Protein 9FH0 (pdb70)

Structure (mmCIF, N/CA/C/O backbone):
data_9FH0
#
_entry.id   9FH0
#
_cell.length_a   1.00
_cell.length_b   1.00
_cell.length_c   1.00
_cell.angle_alpha   90.00
_cell.angle_beta   90.00
_cell.angle_gamma   90.00
#
_symmetry.space_group_name_H-M   'P 1'
#
loop_
_entity.id
_entity.type
_entity.pdbx_description
1 polymer '3,2-trans-enoyl-CoA isomerase'
2 polymer 'Peroxisomal targeting signal receptor'
#
loop_
_atom_site.group_PDB
_atom_site.id
_atom_site.type_symbol
_atom_site.label_atom_id
_atom_site.label_alt_id
_atom_site.label_comp_id
_atom_site.label_asym_id
_atom_site.label_entity_id
_atom_site.label_seq_id
_atom_site.pdbx_PDB_ins_code
_atom_site.Cartn_x
_atom_site.Cartn_y
_atom_site.Cartn_z
_atom_site.occupancy
_atom_site.B_iso_or_equiv
_atom_site.auth_seq_id
_atom_site.auth_comp_id
_atom_site.auth_asym_id
_atom_site.auth_atom_id
_atom_site.pdbx_PDB_model_num
ATOM 1 N N . GLU A 1 4 ? 138.516 185.240 156.925 1.00 65.22 4 GLU A N 1
ATOM 2 C CA . GLU A 1 4 ? 138.499 184.363 155.762 1.00 65.22 4 GLU A CA 1
ATOM 3 C C . GLU A 1 4 ? 139.903 184.137 155.225 1.00 65.22 4 GLU A C 1
ATOM 4 O O . GLU A 1 4 ? 140.727 185.051 155.230 1.00 65.22 4 GLU A O 1
ATOM 10 N N . ILE A 1 5 ? 140.176 182.918 154.767 1.00 55.04 5 ILE A N 1
ATOM 11 C CA . ILE A 1 5 ? 141.462 182.580 154.174 1.00 55.04 5 ILE A CA 1
ATOM 12 C C . ILE A 1 5 ? 141.345 182.673 152.661 1.00 55.04 5 ILE A C 1
ATOM 13 O O . ILE A 1 5 ? 140.288 182.412 152.081 1.00 55.04 5 ILE A O 1
ATOM 18 N N . ARG A 1 6 ? 142.434 183.069 152.013 1.00 53.44 6 ARG A N 1
ATOM 19 C CA . ARG A 1 6 ? 142.436 183.250 150.571 1.00 53.44 6 ARG A CA 1
ATOM 20 C C . ARG A 1 6 ? 142.350 181.901 149.861 1.00 53.44 6 ARG A C 1
ATOM 21 O O . ARG A 1 6 ? 142.298 180.843 150.482 1.00 53.44 6 ARG A O 1
ATOM 29 N N . GLN A 1 7 ? 142.338 181.943 148.535 1.00 52.43 7 GLN A N 1
ATOM 30 C CA . GLN A 1 7 ? 142.248 180.753 147.702 1.00 52.43 7 GLN A CA 1
ATOM 31 C C . GLN A 1 7 ? 143.595 180.431 147.078 1.00 52.43 7 GLN A C 1
ATOM 32 O O . GLN A 1 7 ? 144.376 181.322 146.748 1.00 52.43 7 GLN A O 1
ATOM 38 N N . ASN A 1 8 ? 143.852 179.147 146.892 1.00 43.90 8 ASN A N 1
ATOM 39 C CA . ASN A 1 8 ? 145.077 178.684 146.268 1.00 43.90 8 ASN A CA 1
ATOM 40 C C . ASN A 1 8 ? 144.698 177.677 145.200 1.00 43.90 8 ASN A C 1
ATOM 41 O O . ASN A 1 8 ? 143.975 176.722 145.477 1.00 43.90 8 ASN A O 1
ATOM 46 N N . GLU A 1 9 ? 145.152 177.899 143.979 1.00 45.09 9 GLU A N 1
ATOM 47 C CA . GLU A 1 9 ? 144.824 176.955 142.927 1.00 45.09 9 GLU A CA 1
ATOM 48 C C . GLU A 1 9 ? 145.609 175.664 143.035 1.00 45.09 9 GLU A C 1
ATOM 49 O O . GLU A 1 9 ? 145.454 174.791 142.178 1.00 45.09 9 GLU A O 1
ATOM 51 N N . LYS A 1 10 ? 146.446 175.522 144.055 1.00 42.30 10 LYS A N 1
ATOM 52 C CA . LYS A 1 10 ? 147.250 174.335 144.242 1.00 42.30 10 LYS A CA 1
ATOM 53 C C . LYS A 1 10 ? 146.928 173.561 145.502 1.00 42.30 10 LYS A C 1
ATOM 54 O O . LYS A 1 10 ? 147.326 172.402 145.597 1.00 42.30 10 LYS A O 1
ATOM 60 N N . ILE A 1 11 ? 146.254 174.162 146.474 1.00 37.52 11 ILE A N 1
ATOM 61 C CA . ILE A 1 11 ? 145.883 173.489 147.711 1.00 37.52 11 ILE A CA 1
ATOM 62 C C . ILE A 1 11 ? 144.468 173.899 148.071 1.00 37.52 11 ILE A C 1
ATOM 63 O O . ILE A 1 11 ? 144.164 175.089 148.145 1.00 37.52 11 ILE A O 1
ATOM 68 N N . SER A 1 12 ? 143.604 172.930 148.297 1.00 35.47 12 SER A N 1
ATOM 69 C CA . SER A 1 12 ? 142.247 173.189 148.739 1.00 35.47 12 SER A CA 1
ATOM 70 C C . SER A 1 12 ? 141.995 172.458 150.044 1.00 35.47 12 SER A C 1
ATOM 71 O O . SER A 1 12 ? 142.861 171.764 150.562 1.00 35.47 12 SER A O 1
ATOM 74 N N . TYR A 1 13 ? 140.786 172.594 150.571 1.00 34.24 13 TYR A N 1
ATOM 75 C CA . TYR A 1 13 ? 140.457 171.921 151.815 1.00 34.24 13 TYR A CA 1
ATOM 76 C C . TYR A 1 13 ? 138.952 171.881 151.998 1.00 34.24 13 TYR A C 1
ATOM 77 O O . TYR A 1 13 ? 138.209 172.618 151.354 1.00 34.24 13 TYR A O 1
ATOM 86 N N . ARG A 1 14 ? 138.519 171.011 152.902 1.00 32.54 14 ARG A N 1
ATOM 87 C CA . ARG A 1 14 ? 137.124 170.949 153.307 1.00 32.54 14 ARG A CA 1
ATOM 88 C C . ARG A 1 14 ? 137.044 170.402 154.720 1.00 32.54 14 ARG A C 1
ATOM 89 O O . ARG A 1 14 ? 138.035 169.961 155.290 1.00 32.54 14 ARG A O 1
ATOM 97 N N . ILE A 1 15 ? 135.844 170.428 155.283 1.00 33.97 15 ILE A N 1
ATOM 98 C CA . ILE A 1 15 ? 135.595 169.962 156.641 1.00 33.97 15 ILE A CA 1
ATOM 99 C C . ILE A 1 15 ? 134.444 168.972 156.601 1.00 33.97 15 ILE A C 1
ATOM 100 O O . ILE A 1 15 ? 133.336 169.326 156.193 1.00 33.97 15 ILE A O 1
ATOM 105 N N . GLU A 1 16 ? 134.703 167.738 157.016 1.00 35.35 16 GLU A N 1
ATOM 106 C CA . GLU A 1 16 ? 133.696 166.682 157.037 1.00 35.35 16 GLU A CA 1
ATOM 107 C C . GLU A 1 16 ? 133.610 166.102 158.441 1.00 35.35 16 GLU A C 1
ATOM 108 O O . GLU A 1 16 ? 134.448 165.293 158.839 1.00 35.35 16 GLU A O 1
ATOM 114 N N . GLY A 1 17 ? 132.592 166.493 159.182 1.00 33.95 17 GLY A N 1
ATOM 115 C CA . GLY A 1 17 ? 132.451 166.045 160.539 1.00 33.95 17 GLY A CA 1
ATOM 116 C C . GLY A 1 17 ? 133.609 166.514 161.381 1.00 33.95 17 GLY A C 1
ATOM 117 O O . GLY A 1 17 ? 133.878 167.710 161.493 1.00 33.95 17 GLY A O 1
ATOM 118 N N . PRO A 1 18 ? 134.313 165.574 162.003 1.00 30.48 18 PRO A N 1
ATOM 119 C CA . PRO A 1 18 ? 135.528 165.907 162.750 1.00 30.48 18 PRO A CA 1
ATOM 120 C C . PRO A 1 18 ? 136.812 165.886 161.940 1.00 30.48 18 PRO A C 1
ATOM 121 O O . PRO A 1 18 ? 137.882 165.877 162.542 1.00 30.48 18 PRO A O 1
ATOM 125 N N . PHE A 1 19 ? 136.754 165.864 160.617 1.00 29.88 19 PHE A N 1
ATOM 126 C CA . PHE A 1 19 ? 137.947 165.784 159.795 1.00 29.88 19 PHE A CA 1
ATOM 127 C C . PHE A 1 19 ? 138.131 167.092 159.051 1.00 29.88 19 PHE A C 1
ATOM 128 O O . PHE A 1 19 ? 137.190 167.603 158.457 1.00 29.88 19 PHE A O 1
ATOM 136 N N . PHE A 1 20 ? 139.334 167.630 159.090 1.00 28.55 20 PHE A N 1
ATOM 137 C CA . PHE A 1 20 ? 139.740 168.770 158.280 1.00 28.55 20 PHE A CA 1
ATOM 138 C C . PHE A 1 20 ? 140.670 168.224 157.215 1.00 28.55 20 PHE A C 1
ATOM 139 O O . PHE A 1 20 ? 141.782 167.804 157.526 1.00 28.55 20 PHE A O 1
ATOM 147 N N . ILE A 1 21 ? 140.220 168.211 155.967 1.00 30.25 21 ILE A N 1
ATOM 148 C CA . ILE A 1 21 ? 140.908 167.520 154.887 1.00 30.25 21 ILE A CA 1
ATOM 149 C C . ILE A 1 21 ? 141.585 168.544 153.999 1.00 30.25 21 ILE A C 1
ATOM 150 O O . ILE A 1 21 ? 140.942 169.490 153.540 1.00 30.25 21 ILE A O 1
ATOM 155 N N . ILE A 1 22 ? 142.877 168.355 153.760 1.00 31.14 22 ILE A N 1
ATOM 156 C CA . ILE A 1 22 ? 143.689 169.215 152.908 1.00 31.14 22 ILE A CA 1
ATOM 157 C C . ILE A 1 22 ? 144.056 168.428 151.668 1.00 31.14 22 ILE A C 1
ATOM 158 O O . ILE A 1 22 ? 144.421 167.258 151.766 1.00 31.14 22 ILE A O 1
ATOM 163 N N . HIS A 1 23 ? 143.982 169.064 150.506 1.00 34.81 23 HIS A N 1
ATOM 164 C CA . HIS A 1 23 ? 144.180 168.371 149.243 1.00 34.81 23 HIS A CA 1
ATOM 165 C C . HIS A 1 23 ? 145.136 169.167 148.380 1.00 34.81 23 HIS A C 1
ATOM 166 O O . HIS A 1 23 ? 144.862 170.322 148.065 1.00 34.81 23 HIS A O 1
ATOM 173 N N . LEU A 1 24 ? 146.254 168.558 148.008 1.00 35.91 24 LEU A N 1
ATOM 174 C CA . LEU A 1 24 ? 147.192 169.160 147.074 1.00 35.91 24 LEU A CA 1
ATOM 175 C C . LEU A 1 24 ? 146.796 168.762 145.658 1.00 35.91 24 LEU A C 1
ATOM 176 O O . LEU A 1 24 ? 146.826 167.581 145.313 1.00 35.91 24 LEU A O 1
ATOM 181 N N . MET A 1 25 ? 146.450 169.742 144.831 1.00 41.85 25 MET A N 1
ATOM 182 C CA . MET A 1 25 ? 145.792 169.445 143.567 1.00 41.85 25 MET A CA 1
ATOM 183 C C . MET A 1 25 ? 146.515 170.020 142.363 1.00 41.85 25 MET A C 1
ATOM 184 O O . MET A 1 25 ? 145.892 170.614 141.486 1.00 41.85 25 MET A O 1
ATOM 189 N N . ASN A 1 26 ? 147.820 169.830 142.297 1.00 43.00 26 ASN A N 1
ATOM 190 C CA . ASN A 1 26 ? 148.620 170.219 141.141 1.00 43.00 26 ASN A CA 1
ATOM 191 C C . ASN A 1 26 ? 149.374 169.010 140.613 1.00 43.00 26 ASN A C 1
ATOM 192 O O . ASN A 1 26 ? 150.602 168.986 140.615 1.00 43.00 26 ASN A O 1
ATOM 197 N N . PRO A 1 27 ? 148.668 167.988 140.129 1.00 43.94 27 PRO A N 1
ATOM 198 C CA . PRO A 1 27 ? 149.342 166.727 139.829 1.00 43.94 27 PRO A CA 1
ATOM 199 C C . PRO A 1 27 ? 150.294 166.797 138.669 1.00 43.94 27 PRO A C 1
ATOM 200 O O . PRO A 1 27 ? 151.141 165.911 138.546 1.00 43.94 27 PRO A O 1
ATOM 204 N N . ASP A 1 28 ? 150.198 167.807 137.815 1.00 48.51 28 ASP A N 1
ATOM 205 C CA . ASP A 1 28 ? 151.005 167.860 136.607 1.00 48.51 28 ASP A CA 1
ATOM 206 C C . ASP A 1 28 ? 152.395 168.423 136.833 1.00 48.51 28 ASP A C 1
ATOM 207 O O . ASP A 1 28 ? 153.276 168.206 136.000 1.00 48.51 28 ASP A O 1
ATOM 212 N N . ASN A 1 29 ? 152.609 169.161 137.912 1.00 46.78 29 ASN A N 1
ATOM 213 C CA . ASN A 1 29 ? 153.947 169.533 138.328 1.00 46.78 29 ASN A CA 1
ATOM 214 C C . ASN A 1 29 ? 154.415 168.699 139.499 1.00 46.78 29 ASN A C 1
ATOM 215 O O . ASN A 1 29 ? 155.316 169.118 140.223 1.00 46.78 29 ASN A O 1
ATOM 220 N N . LEU A 1 30 ? 153.811 167.531 139.694 1.00 41.20 30 LEU A N 1
ATOM 221 C CA . LEU A 1 30 ? 154.182 166.589 140.738 1.00 41.20 30 LEU A CA 1
ATOM 222 C C . LEU A 1 30 ? 153.991 167.180 142.122 1.00 41.20 30 LEU A C 1
ATOM 223 O O . LEU A 1 30 ? 154.655 166.780 143.069 1.00 41.20 30 LEU A O 1
ATOM 228 N N . ASN A 1 31 ? 153.073 168.128 142.240 1.00 39.56 31 ASN A N 1
ATOM 229 C CA . ASN A 1 31 ? 152.743 168.777 143.503 1.00 39.56 31 ASN A CA 1
ATOM 230 C C . ASN A 1 31 ? 153.974 169.395 144.150 1.00 39.56 31 ASN A C 1
ATOM 231 O O . ASN A 1 31 ? 154.217 169.242 145.343 1.00 39.56 31 ASN A O 1
ATOM 236 N N . ALA A 1 32 ? 154.750 170.107 143.354 1.00 40.66 32 ALA A N 1
ATOM 237 C CA . ALA A 1 32 ? 155.853 170.878 143.885 1.00 40.66 32 ALA A CA 1
ATOM 238 C C . ALA A 1 32 ? 155.336 172.212 144.384 1.00 40.66 32 ALA A C 1
ATOM 239 O O . ALA A 1 32 ? 154.491 172.838 143.747 1.00 40.66 32 ALA A O 1
ATOM 241 N N . LEU A 1 33 ? 155.830 172.639 145.535 1.00 40.66 33 LEU A N 1
ATOM 242 C CA . LEU A 1 33 ? 155.285 173.788 146.235 1.00 40.66 33 LEU A CA 1
ATOM 243 C C . LEU A 1 33 ? 156.325 174.887 146.311 1.00 40.66 33 LEU A C 1
ATOM 244 O O . LEU A 1 33 ? 157.506 174.618 146.505 1.00 40.66 33 LEU A O 1
ATOM 249 N N . GLU A 1 34 ? 155.884 176.122 146.155 1.00 42.79 34 GLU A N 1
ATOM 250 C CA . GLU A 1 34 ? 156.768 177.264 146.270 1.00 42.79 34 GLU A CA 1
ATOM 251 C C . GLU A 1 34 ? 156.798 177.721 147.718 1.00 42.79 34 GLU A C 1
ATOM 252 O O . GLU A 1 34 ? 156.250 177.069 148.600 1.00 42.79 34 GLU A O 1
ATOM 258 N N . GLY A 1 35 ? 157.426 178.858 147.984 1.00 41.05 35 GLY A N 1
ATOM 259 C CA . GLY A 1 35 ? 157.471 179.346 149.347 1.00 41.05 35 GLY A CA 1
ATOM 260 C C . GLY A 1 35 ? 156.103 179.708 149.876 1.00 41.05 35 GLY A C 1
ATOM 261 O O . GLY A 1 35 ? 155.734 179.346 150.995 1.00 41.05 35 GLY A O 1
ATOM 262 N N . GLU A 1 36 ? 155.329 180.431 149.080 1.00 41.34 36 GLU A N 1
ATOM 263 C CA . GLU A 1 36 ? 154.009 180.837 149.518 1.00 41.34 36 GLU A CA 1
ATOM 264 C C . GLU A 1 36 ? 153.064 179.663 149.672 1.00 41.34 36 GLU A C 1
ATOM 265 O O . GLU A 1 36 ? 152.119 179.750 150.445 1.00 41.34 36 GLU A O 1
ATOM 271 N N . ASP A 1 37 ? 153.308 178.555 148.986 1.00 41.55 37 ASP A N 1
ATOM 272 C CA . ASP A 1 37 ? 152.481 177.377 149.200 1.00 41.55 37 ASP A CA 1
ATOM 273 C C . ASP A 1 37 ? 152.781 176.716 150.534 1.00 41.55 37 ASP A C 1
ATOM 274 O O . ASP A 1 37 ? 151.871 176.201 151.187 1.00 41.55 37 ASP A O 1
ATOM 279 N N . TYR A 1 38 ? 154.035 176.731 150.967 1.00 37.13 38 TYR A N 1
ATOM 280 C CA . TYR A 1 38 ? 154.347 176.252 152.303 1.00 37.13 38 TYR A CA 1
ATOM 281 C C . TYR A 1 38 ? 153.771 177.178 153.364 1.00 37.13 38 TYR A C 1
ATOM 282 O O . TYR A 1 38 ? 153.269 176.717 154.393 1.00 37.13 38 TYR A O 1
ATOM 291 N N . ILE A 1 39 ? 153.800 178.485 153.132 1.00 35.65 39 ILE A N 1
ATOM 292 C CA . ILE A 1 39 ? 153.152 179.375 154.087 1.00 35.65 39 ILE A CA 1
ATOM 293 C C . ILE A 1 39 ? 151.639 179.184 154.079 1.00 35.65 39 ILE A C 1
ATOM 294 O O . ILE A 1 39 ? 150.980 179.346 155.109 1.00 35.65 39 ILE A O 1
ATOM 299 N N . TYR A 1 40 ? 151.062 178.795 152.946 1.00 36.62 40 TYR A N 1
ATOM 300 C CA . TYR A 1 40 ? 149.632 178.518 152.903 1.00 36.62 40 TYR A CA 1
ATOM 301 C C . TYR A 1 40 ? 149.286 177.240 153.653 1.00 36.62 40 TYR A C 1
ATOM 302 O O . TYR A 1 40 ? 148.246 177.171 154.304 1.00 36.62 40 TYR A O 1
ATOM 311 N N . LEU A 1 41 ? 150.130 176.213 153.574 1.00 33.04 41 LEU A N 1
ATOM 312 C CA . LEU A 1 41 ? 149.942 175.054 154.444 1.00 33.04 41 LEU A CA 1
ATOM 313 C C . LEU A 1 41 ? 150.019 175.437 155.910 1.00 33.04 41 LEU A C 1
ATOM 314 O O . LEU A 1 41 ? 149.237 174.955 156.729 1.00 33.04 41 LEU A O 1
ATOM 319 N N . GLY A 1 42 ? 150.996 176.253 156.276 1.00 34.21 42 GLY A N 1
ATOM 320 C CA . GLY A 1 42 ? 151.053 176.717 157.649 1.00 34.21 42 GLY A CA 1
ATOM 321 C C . GLY A 1 42 ? 149.767 177.385 158.088 1.00 34.21 42 GLY A C 1
ATOM 322 O O . GLY A 1 42 ? 149.267 177.128 159.182 1.00 34.21 42 GLY A O 1
ATOM 323 N N . GLU A 1 43 ? 149.202 178.233 157.232 1.00 35.92 43 GLU A N 1
ATOM 324 C CA . GLU A 1 43 ? 147.941 178.892 157.552 1.00 35.92 43 GLU A CA 1
ATOM 325 C C . GLU A 1 43 ? 146.781 177.910 157.639 1.00 35.92 43 GLU A C 1
ATOM 326 O O . GLU A 1 43 ? 145.900 178.060 158.487 1.00 35.92 43 GLU A O 1
ATOM 332 N N . LEU A 1 44 ? 146.741 176.911 156.764 1.00 33.63 44 LEU A N 1
ATOM 333 C CA . LEU A 1 44 ? 145.665 175.927 156.829 1.00 33.63 44 LEU A CA 1
ATOM 334 C C . LEU A 1 44 ? 145.734 175.117 158.110 1.00 33.63 44 LEU A C 1
ATOM 335 O O . LEU A 1 44 ? 144.704 174.776 158.690 1.00 33.63 44 LEU A O 1
ATOM 340 N N . LEU A 1 45 ? 146.937 174.788 158.562 1.00 31.71 45 LEU A N 1
ATOM 341 C CA . LEU A 1 45 ? 147.063 174.086 159.834 1.00 31.71 45 LEU A CA 1
ATOM 342 C C . LEU A 1 45 ? 146.692 174.985 161.004 1.00 31.71 45 LEU A C 1
ATOM 343 O O . LEU A 1 45 ? 146.068 174.529 161.961 1.00 31.71 45 LEU A O 1
ATOM 348 N N . GLU A 1 46 ? 147.051 176.262 160.954 1.00 35.71 46 GLU A N 1
ATOM 349 C CA . GLU A 1 46 ? 146.568 177.171 161.985 1.00 35.71 46 GLU A CA 1
ATOM 350 C C . GLU A 1 46 ? 145.058 177.288 161.979 1.00 35.71 46 GLU A C 1
ATOM 351 O O . GLU A 1 46 ? 144.469 177.607 163.010 1.00 35.71 46 GLU A O 1
ATOM 357 N N . LEU A 1 47 ? 144.428 177.080 160.833 1.00 34.01 47 LEU A N 1
ATOM 358 C CA . LEU A 1 47 ? 142.980 177.159 160.736 1.00 34.01 47 LEU A CA 1
ATOM 359 C C . LEU A 1 47 ? 142.307 175.896 161.234 1.00 34.01 47 LEU A C 1
ATOM 360 O O . LEU A 1 47 ? 141.196 175.958 161.755 1.00 34.01 47 LEU A O 1
ATOM 365 N N . ALA A 1 48 ? 142.950 174.746 161.060 1.00 32.55 48 ALA A N 1
ATOM 366 C CA . ALA A 1 48 ? 142.425 173.511 161.627 1.00 32.55 48 ALA A CA 1
ATOM 367 C C . ALA A 1 48 ? 142.606 173.476 163.127 1.00 32.55 48 ALA A C 1
ATOM 368 O O . ALA A 1 48 ? 141.772 172.932 163.847 1.00 32.55 48 ALA A O 1
ATOM 370 N N . ASP A 1 49 ? 143.686 174.064 163.615 1.00 35.03 49 ASP A N 1
ATOM 371 C CA . ASP A 1 49 ? 144.002 174.057 165.032 1.00 35.03 49 ASP A CA 1
ATOM 372 C C . ASP A 1 49 ? 143.002 174.826 165.875 1.00 35.03 49 ASP A C 1
ATOM 373 O O . ASP A 1 49 ? 142.918 174.578 167.074 1.00 35.03 49 ASP A O 1
ATOM 378 N N . ARG A 1 50 ? 142.256 175.761 165.301 1.00 40.24 50 ARG A N 1
ATOM 379 C CA . ARG A 1 50 ? 141.342 176.574 166.085 1.00 40.24 50 ARG A CA 1
ATOM 380 C C . ARG A 1 50 ? 139.884 176.179 165.946 1.00 40.24 50 ARG A C 1
ATOM 381 O O . ARG A 1 50 ? 139.050 176.714 166.676 1.00 40.24 50 ARG A O 1
ATOM 389 N N . ASN A 1 51 ? 139.547 175.287 165.032 1.00 35.95 51 ASN A N 1
ATOM 390 C CA . ASN A 1 51 ? 138.192 174.776 164.965 1.00 35.95 51 ASN A CA 1
ATOM 391 C C . ASN A 1 51 ? 137.963 173.825 166.121 1.00 35.95 51 ASN A C 1
ATOM 392 O O . ASN A 1 51 ? 138.753 172.909 166.339 1.00 35.95 51 ASN A O 1
ATOM 397 N N . ARG A 1 52 ? 136.893 174.042 166.874 1.00 35.24 52 ARG A N 1
ATOM 398 C CA . ARG A 1 52 ? 136.628 173.189 168.018 1.00 35.24 52 ARG A CA 1
ATOM 399 C C . ARG A 1 52 ? 135.905 171.913 167.650 1.00 35.24 52 ARG A C 1
ATOM 400 O O . ARG A 1 52 ? 135.709 171.067 168.522 1.00 35.24 52 ARG A O 1
ATOM 404 N N . ASP A 1 53 ? 135.506 171.754 166.395 1.00 34.41 53 ASP A N 1
ATOM 405 C CA . ASP A 1 53 ? 134.851 170.549 165.920 1.00 34.41 53 ASP A CA 1
ATOM 406 C C . ASP A 1 53 ? 135.795 169.608 165.206 1.00 34.41 53 ASP A C 1
ATOM 407 O O . ASP A 1 53 ? 135.445 168.451 165.002 1.00 34.41 53 ASP A O 1
ATOM 412 N N . VAL A 1 54 ? 136.956 170.073 164.824 1.00 29.80 54 VAL A N 1
ATOM 413 C CA . VAL A 1 54 ? 137.953 169.250 164.162 1.00 29.80 54 VAL A CA 1
ATOM 414 C C . VAL A 1 54 ? 138.748 168.504 165.215 1.00 29.80 54 VAL A C 1
ATOM 415 O O . VAL A 1 54 ? 139.036 169.042 166.282 1.00 29.80 54 VAL A O 1
ATOM 419 N N . TYR A 1 55 ? 139.067 167.245 164.938 1.00 27.27 55 TYR A N 1
ATOM 420 C CA . TYR A 1 55 ? 139.923 166.460 165.811 1.00 27.27 55 TYR A CA 1
ATOM 421 C C . TYR A 1 55 ? 141.066 165.874 165.010 1.00 27.27 55 TYR A C 1
ATOM 422 O O . TYR A 1 55 ? 142.152 165.676 165.546 1.00 27.27 55 TYR A O 1
ATOM 431 N N . PHE A 1 56 ? 140.844 165.608 163.728 1.00 26.31 56 PHE A N 1
ATOM 432 C CA . PHE A 1 56 ? 141.849 165.032 162.850 1.00 26.31 56 PHE A CA 1
ATOM 433 C C . PHE A 1 56 ? 142.117 165.970 161.687 1.00 26.31 56 PHE A C 1
ATOM 434 O O . PHE A 1 56 ? 141.198 166.590 161.165 1.00 26.31 56 PHE A O 1
ATOM 442 N N . THR A 1 57 ? 143.380 166.075 161.287 1.00 27.57 57 THR A N 1
ATOM 443 C CA . THR A 1 57 ? 143.804 166.876 160.143 1.00 27.57 57 THR A CA 1
ATOM 444 C C . THR A 1 57 ? 144.461 165.946 159.139 1.00 27.57 57 THR A C 1
ATOM 445 O O . THR A 1 57 ? 145.455 165.297 159.459 1.00 27.57 57 THR A O 1
ATOM 449 N N . ILE A 1 58 ? 143.908 165.874 157.936 1.00 28.99 58 ILE A N 1
ATOM 450 C CA . ILE A 1 58 ? 144.264 164.848 156.966 1.00 28.99 58 ILE A CA 1
ATOM 451 C C . ILE A 1 58 ? 144.823 165.504 155.723 1.00 28.99 58 ILE A C 1
ATOM 452 O O . ILE A 1 58 ? 144.167 166.354 155.122 1.00 28.99 58 ILE A O 1
ATOM 457 N N . ILE A 1 59 ? 146.013 165.094 155.318 1.00 29.54 59 ILE A N 1
ATOM 458 C CA . ILE A 1 59 ? 146.703 165.701 154.193 1.00 29.54 59 ILE A CA 1
ATOM 459 C C . ILE A 1 59 ? 146.741 164.686 153.072 1.00 29.54 59 ILE A C 1
ATOM 460 O O . ILE A 1 59 ? 147.388 163.645 153.190 1.00 29.54 59 ILE A O 1
ATOM 465 N N . GLN A 1 60 ? 146.050 164.991 151.982 1.00 31.75 60 GLN A N 1
ATOM 466 C CA . GLN A 1 60 ? 145.936 164.125 150.828 1.00 31.75 60 GLN A CA 1
ATOM 467 C C . GLN A 1 60 ? 146.509 164.823 149.612 1.00 31.75 60 GLN A C 1
ATOM 468 O O . GLN A 1 60 ? 146.678 166.038 149.598 1.00 31.75 60 GLN A O 1
ATOM 474 N N . SER A 1 61 ? 146.801 164.046 148.578 1.00 34.71 61 SER A N 1
ATOM 475 C CA . SER A 1 61 ? 147.480 164.567 147.407 1.00 34.71 61 SER A CA 1
ATOM 476 C C . SER A 1 61 ? 146.827 163.980 146.165 1.00 34.71 61 SER A C 1
ATOM 477 O O . SER A 1 61 ? 145.774 163.347 146.234 1.00 34.71 61 SER A O 1
ATOM 480 N N . SER A 1 62 ? 147.454 164.191 145.015 1.00 38.39 62 SER A N 1
ATOM 481 C CA . SER A 1 62 ? 146.881 163.782 143.746 1.00 38.39 62 SER A CA 1
ATOM 482 C C . SER A 1 62 ? 147.985 163.427 142.776 1.00 38.39 62 SER A C 1
ATOM 483 O O . SER A 1 62 ? 149.076 163.990 142.829 1.00 38.39 62 SER A O 1
ATOM 486 N N . GLY A 1 63 ? 147.686 162.506 141.875 1.00 38.82 63 GLY A N 1
ATOM 487 C CA . GLY A 1 63 ? 148.640 162.130 140.862 1.00 38.82 63 GLY A CA 1
ATOM 488 C C . GLY A 1 63 ? 149.476 160.940 141.252 1.00 38.82 63 GLY A C 1
ATOM 489 O O . GLY A 1 63 ? 149.025 160.077 142.002 1.00 38.82 63 GLY A O 1
ATOM 490 N N . ARG A 1 64 ? 150.698 160.875 140.740 1.00 42.11 64 ARG A N 1
ATOM 491 C CA . ARG A 1 64 ? 151.597 159.777 141.029 1.00 42.11 64 ARG A CA 1
ATOM 492 C C . ARG A 1 64 ? 152.663 160.121 142.050 1.00 42.11 64 ARG A C 1
ATOM 493 O O . ARG A 1 64 ? 153.387 159.230 142.482 1.00 42.11 64 ARG A O 1
ATOM 501 N N . PHE A 1 65 ? 152.791 161.380 142.424 1.00 39.24 65 PHE A N 1
ATOM 502 C CA . PHE A 1 65 ? 153.685 161.822 143.475 1.00 39.24 65 PHE A CA 1
ATOM 503 C C . PHE A 1 65 ? 152.870 162.439 144.596 1.00 39.24 65 PHE A C 1
ATOM 504 O O . PHE A 1 65 ? 151.837 163.057 144.356 1.00 39.24 65 PHE A O 1
ATOM 512 N N . PHE A 1 66 ? 153.326 162.259 145.830 1.00 33.57 66 PHE A N 1
ATOM 513 C CA . PHE A 1 66 ? 152.758 163.045 146.909 1.00 33.57 66 PHE A CA 1
ATOM 514 C C . PHE A 1 66 ? 153.159 164.495 146.749 1.00 33.57 66 PHE A C 1
ATOM 515 O O . PHE A 1 66 ? 152.310 165.385 146.694 1.00 33.57 66 PHE A O 1
ATOM 523 N N . SER A 1 67 ? 154.451 164.742 146.646 1.00 35.84 67 SER A N 1
ATOM 524 C CA . SER A 1 67 ? 154.984 166.066 146.422 1.00 35.84 67 SER A CA 1
ATOM 525 C C . SER A 1 67 ? 156.447 165.924 146.064 1.00 35.84 67 SER A C 1
ATOM 526 O O . SER A 1 67 ? 157.179 165.202 146.733 1.00 35.84 67 SER A O 1
ATOM 529 N N . SER A 1 68 ? 156.878 166.577 145.001 1.00 38.18 68 SER A N 1
ATOM 530 C CA . SER A 1 68 ? 158.262 166.518 144.581 1.00 38.18 68 SER A CA 1
ATOM 531 C C . SER A 1 68 ? 159.124 167.558 145.264 1.00 38.18 68 SER A C 1
ATOM 532 O O . SER A 1 68 ? 160.249 167.788 144.830 1.00 38.18 68 SER A O 1
ATOM 535 N N . GLY A 1 69 ? 158.630 168.190 146.316 1.00 37.40 69 GLY A N 1
ATOM 536 C CA . GLY A 1 69 ? 159.469 169.021 147.141 1.00 37.40 69 GLY A CA 1
ATOM 537 C C . GLY A 1 69 ? 159.281 170.491 146.905 1.00 37.40 69 GLY A C 1
ATOM 538 O O . GLY A 1 69 ? 158.204 170.919 146.507 1.00 37.40 69 GLY A O 1
ATOM 539 N N . ALA A 1 70 ? 160.317 171.277 147.158 1.00 42.08 70 ALA A N 1
ATOM 540 C CA . ALA A 1 70 ? 160.252 172.688 146.845 1.00 42.08 70 ALA A CA 1
ATOM 541 C C . ALA A 1 70 ? 160.318 172.890 145.344 1.00 42.08 70 ALA A C 1
ATOM 542 O O . ALA A 1 70 ? 160.821 172.053 144.599 1.00 42.08 70 ALA A O 1
ATOM 544 N N . ASP A 1 71 ? 159.789 174.020 144.903 1.00 46.82 71 ASP A N 1
ATOM 545 C CA . ASP A 1 71 ? 159.738 174.355 143.488 1.00 46.82 71 ASP A CA 1
ATOM 546 C C . ASP A 1 71 ? 160.985 175.145 143.140 1.00 46.82 71 ASP A C 1
ATOM 547 O O . ASP A 1 71 ? 161.122 176.304 143.533 1.00 46.82 71 ASP A O 1
ATOM 552 N N . PHE A 1 72 ? 161.899 174.516 142.416 1.00 47.85 72 PHE A N 1
ATOM 553 C CA . PHE A 1 72 ? 163.121 175.164 141.986 1.00 47.85 72 PHE A CA 1
ATOM 554 C C . PHE A 1 72 ? 163.008 175.720 140.579 1.00 47.85 72 PHE A C 1
ATOM 555 O O . PHE A 1 72 ? 164.022 176.039 139.965 1.00 47.85 72 PHE A O 1
ATOM 563 N N . LYS A 1 73 ? 161.795 175.848 140.066 1.00 52.13 73 LYS A N 1
ATOM 564 C CA . LYS A 1 73 ? 161.578 176.389 138.737 1.00 52.13 73 LYS A CA 1
ATOM 565 C C . LYS A 1 73 ? 162.051 177.826 138.669 1.00 52.13 73 LYS A C 1
ATOM 566 O O . LYS A 1 73 ? 161.664 178.657 139.490 1.00 52.13 73 LYS A O 1
ATOM 572 N N . GLY A 1 74 ? 162.892 178.116 137.687 1.00 54.04 74 GLY A N 1
ATOM 573 C CA . GLY A 1 74 ? 163.359 179.464 137.477 1.00 54.04 74 GLY A CA 1
ATOM 574 C C . GLY A 1 74 ? 164.439 179.917 138.418 1.00 54.04 74 GLY A C 1
ATOM 575 O O . GLY A 1 74 ? 164.630 181.121 138.582 1.00 54.04 74 GLY A O 1
ATOM 576 N N . ILE A 1 75 ? 165.157 178.992 139.048 1.00 52.76 75 ILE A N 1
ATOM 577 C CA . ILE A 1 75 ? 166.171 179.379 140.017 1.00 52.76 75 ILE A CA 1
ATOM 578 C C . ILE A 1 75 ? 167.525 179.630 139.371 1.00 52.76 75 ILE A C 1
ATOM 579 O O . ILE A 1 75 ? 168.335 180.381 139.927 1.00 52.76 75 ILE A O 1
ATOM 584 N N . ALA A 1 76 ? 167.788 179.046 138.210 1.00 56.96 76 ALA A N 1
ATOM 585 C CA . ALA A 1 76 ? 169.017 179.311 137.489 1.00 56.96 76 ALA A CA 1
ATOM 586 C C . ALA A 1 76 ? 168.909 180.515 136.572 1.00 56.96 76 ALA A C 1
ATOM 587 O O . ALA A 1 76 ? 169.920 180.932 136.006 1.00 56.96 76 ALA A O 1
ATOM 589 N N . LYS A 1 77 ? 167.716 181.073 136.404 1.00 64.06 77 LYS A N 1
ATOM 590 C CA . LYS A 1 77 ? 167.562 182.270 135.595 1.00 64.06 77 LYS A CA 1
ATOM 591 C C . LYS A 1 77 ? 168.361 183.407 136.202 1.00 64.06 77 LYS A C 1
ATOM 592 O O . LYS A 1 77 ? 168.431 183.555 137.422 1.00 64.06 77 LYS A O 1
ATOM 598 N N . ALA A 1 78 ? 168.968 184.216 135.341 1.00 72.63 78 ALA A N 1
ATOM 599 C CA . ALA A 1 78 ? 169.895 185.243 135.788 1.00 72.63 78 ALA A CA 1
ATOM 600 C C . ALA A 1 78 ? 169.250 186.605 135.968 1.00 72.63 78 ALA A C 1
ATOM 601 O O . ALA A 1 78 ? 169.683 187.367 136.839 1.00 72.63 78 ALA A O 1
ATOM 603 N N . GLN A 1 79 ? 168.226 186.918 135.179 1.00 76.49 79 GLN A N 1
ATOM 604 C CA . GLN A 1 79 ? 167.590 188.233 135.188 1.00 76.49 79 GLN A CA 1
ATOM 605 C C . GLN A 1 79 ? 168.599 189.372 135.069 1.00 76.49 79 GLN A C 1
ATOM 606 O O . GLN A 1 79 ? 168.602 190.292 135.885 1.00 76.49 79 GLN A O 1
ATOM 612 N N . LYS A 1 85 ? 166.515 193.022 144.551 1.00 59.93 85 LYS A N 1
ATOM 613 C CA . LYS A 1 85 ? 165.710 193.861 145.425 1.00 59.93 85 LYS A CA 1
ATOM 614 C C . LYS A 1 85 ? 166.132 193.698 146.878 1.00 59.93 85 LYS A C 1
ATOM 615 O O . LYS A 1 85 ? 165.402 194.071 147.791 1.00 59.93 85 LYS A O 1
ATOM 621 N N . TYR A 1 86 ? 167.319 193.137 147.085 1.00 53.20 86 TYR A N 1
ATOM 622 C CA . TYR A 1 86 ? 167.842 192.904 148.414 1.00 53.20 86 TYR A CA 1
ATOM 623 C C . TYR A 1 86 ? 169.242 193.487 148.528 1.00 53.20 86 TYR A C 1
ATOM 624 O O . TYR A 1 86 ? 170.017 193.428 147.571 1.00 53.20 86 TYR A O 1
ATOM 633 N N . PRO A 1 87 ? 169.595 194.058 149.680 1.00 51.90 87 PRO A N 1
ATOM 634 C CA . PRO A 1 87 ? 170.901 194.711 149.805 1.00 51.90 87 PRO A CA 1
ATOM 635 C C . PRO A 1 87 ? 172.072 193.759 149.887 1.00 51.90 87 PRO A C 1
ATOM 636 O O . PRO A 1 87 ? 173.216 194.220 149.836 1.00 51.90 87 PRO A O 1
ATOM 640 N N . SER A 1 88 ? 171.843 192.462 150.014 1.00 49.16 88 SER A N 1
ATOM 641 C CA . SER A 1 88 ? 172.938 191.512 150.116 1.00 49.16 88 SER A CA 1
ATOM 642 C C . SER A 1 88 ? 172.388 190.133 149.813 1.00 49.16 88 SER A C 1
ATOM 643 O O . SER A 1 88 ? 171.193 189.961 149.582 1.00 49.16 88 SER A O 1
ATOM 646 N N . GLU A 1 89 ? 173.276 189.148 149.788 1.00 48.49 89 GLU A N 1
ATOM 647 C CA . GLU A 1 89 ? 172.827 187.780 149.608 1.00 48.49 89 GLU A CA 1
ATOM 648 C C . GLU A 1 89 ? 172.290 187.203 150.899 1.00 48.49 89 GLU A C 1
ATOM 649 O O . GLU A 1 89 ? 171.365 186.385 150.877 1.00 48.49 89 GLU A O 1
ATOM 655 N N . THR A 1 90 ? 172.839 187.631 152.029 1.00 44.97 90 THR A N 1
ATOM 656 C CA . THR A 1 90 ? 172.310 187.180 153.302 1.00 44.97 90 THR A CA 1
ATOM 657 C C . THR A 1 90 ? 170.880 187.641 153.488 1.00 44.97 90 THR A C 1
ATOM 658 O O . THR A 1 90 ? 170.034 186.871 153.933 1.00 44.97 90 THR A O 1
ATOM 662 N N . SER A 1 91 ? 170.587 188.891 153.157 1.00 45.00 91 SER A N 1
ATOM 663 C CA . SER A 1 91 ? 169.237 189.394 153.350 1.00 45.00 91 SER A CA 1
ATOM 664 C C . SER A 1 91 ? 168.255 188.680 152.441 1.00 45.00 91 SER A C 1
ATOM 665 O O . SER A 1 91 ? 167.145 188.325 152.860 1.00 45.00 91 SER A O 1
ATOM 668 N N . LYS A 1 92 ? 168.662 188.444 151.200 1.00 44.25 92 LYS A N 1
ATOM 669 C CA . LYS A 1 92 ? 167.820 187.741 150.246 1.00 44.25 92 LYS A CA 1
ATOM 670 C C . LYS A 1 92 ? 167.486 186.351 150.735 1.00 44.25 92 LYS A C 1
ATOM 671 O O . LYS A 1 92 ? 166.326 185.934 150.718 1.00 44.25 92 LYS A O 1
ATOM 677 N N . TRP A 1 93 ? 168.490 185.617 151.187 1.00 41.14 93 TRP A N 1
ATOM 678 C CA . TRP A 1 93 ? 168.233 184.249 151.589 1.00 41.14 93 TRP A CA 1
ATOM 679 C C . TRP A 1 93 ? 167.533 184.168 152.926 1.00 41.14 93 TRP A C 1
ATOM 680 O O . TRP A 1 93 ? 166.727 183.265 153.127 1.00 41.14 93 TRP A O 1
ATOM 691 N N . VAL A 1 94 ? 167.792 185.101 153.835 1.00 40.43 94 VAL A N 1
ATOM 692 C CA . VAL A 1 94 ? 166.996 185.182 155.052 1.00 40.43 94 VAL A CA 1
ATOM 693 C C . VAL A 1 94 ? 165.530 185.238 154.682 1.00 40.43 94 VAL A C 1
ATOM 694 O O . VAL A 1 94 ? 164.769 184.311 154.966 1.00 40.43 94 VAL A O 1
ATOM 698 N N . SER A 1 95 ? 165.154 186.260 153.916 1.00 41.16 95 SER A N 1
ATOM 699 C CA . SER A 1 95 ? 163.748 186.474 153.611 1.00 41.16 95 SER A CA 1
ATOM 700 C C . SER A 1 95 ? 163.140 185.344 152.792 1.00 41.16 95 SER A C 1
ATOM 701 O O . SER A 1 95 ? 161.966 185.024 152.978 1.00 41.16 95 SER A O 1
ATOM 704 N N . ASN A 1 96 ? 163.896 184.721 151.898 1.00 41.50 96 ASN A N 1
ATOM 705 C CA . ASN A 1 96 ? 163.304 183.750 150.994 1.00 41.50 96 ASN A CA 1
ATOM 706 C C . ASN A 1 96 ? 163.445 182.300 151.429 1.00 41.50 96 ASN A C 1
ATOM 707 O O . ASN A 1 96 ? 162.866 181.433 150.780 1.00 41.50 96 ASN A O 1
ATOM 712 N N . PHE A 1 97 ? 164.218 181.998 152.436 1.00 38.24 97 PHE A N 1
ATOM 713 C CA . PHE A 1 97 ? 164.317 180.612 152.868 1.00 38.24 97 PHE A CA 1
ATOM 714 C C . PHE A 1 97 ? 164.096 180.438 154.358 1.00 38.24 97 PHE A C 1
ATOM 715 O O . PHE A 1 97 ? 163.358 179.533 154.766 1.00 38.24 97 PHE A O 1
ATOM 723 N N . VAL A 1 98 ? 164.668 181.315 155.182 1.00 38.05 98 VAL A N 1
ATOM 724 C CA . VAL A 1 98 ? 164.680 181.074 156.614 1.00 38.05 98 VAL A CA 1
ATOM 725 C C . VAL A 1 98 ? 163.292 181.276 157.182 1.00 38.05 98 VAL A C 1
ATOM 726 O O . VAL A 1 98 ? 162.793 180.460 157.963 1.00 38.05 98 VAL A O 1
ATOM 730 N N . ALA A 1 99 ? 162.641 182.359 156.784 1.00 36.92 99 ALA A N 1
ATOM 731 C CA . ALA A 1 99 ? 161.297 182.631 157.260 1.00 36.92 99 ALA A CA 1
ATOM 732 C C . ALA A 1 99 ? 160.348 181.497 156.910 1.00 36.92 99 ALA A C 1
ATOM 733 O O . ALA A 1 99 ? 159.631 180.988 157.776 1.00 36.92 99 ALA A O 1
ATOM 735 N N . ARG A 1 100 ? 160.333 181.083 155.644 1.00 38.11 100 ARG A N 1
ATOM 736 C CA . ARG A 1 100 ? 159.407 180.040 155.228 1.00 38.11 100 ARG A CA 1
ATOM 737 C C . ARG A 1 100 ? 159.641 178.752 155.995 1.00 38.11 100 ARG A C 1
ATOM 738 O O . ARG A 1 100 ? 158.692 178.129 156.487 1.00 38.11 100 ARG A O 1
ATOM 746 N N . ASN A 1 101 ? 160.893 178.312 156.084 1.00 36.48 101 ASN A N 1
ATOM 747 C CA . ASN A 1 101 ? 161.146 177.024 156.710 1.00 36.48 101 ASN A CA 1
ATOM 748 C C . ASN A 1 101 ? 160.822 177.052 158.191 1.00 36.48 101 ASN A C 1
ATOM 749 O O . ASN A 1 101 ? 160.142 176.152 158.697 1.00 36.48 101 ASN A O 1
ATOM 754 N N . VAL A 1 102 ? 161.278 178.080 158.905 1.00 34.27 102 VAL A N 1
ATOM 755 C CA . VAL A 1 102 ? 160.976 178.146 160.328 1.00 34.27 102 VAL A CA 1
ATOM 756 C C . VAL A 1 102 ? 159.469 178.167 160.547 1.00 34.27 102 VAL A C 1
ATOM 757 O O . VAL A 1 102 ? 158.946 177.448 161.405 1.00 34.27 102 VAL A O 1
ATOM 761 N N . TYR A 1 103 ? 158.735 178.903 159.714 1.00 33.66 103 TYR A N 1
ATOM 762 C CA . TYR A 1 103 ? 157.306 179.033 159.938 1.00 33.66 103 TYR A CA 1
ATOM 763 C C . TYR A 1 103 ? 156.582 177.721 159.711 1.00 33.66 103 TYR A C 1
ATOM 764 O O . TYR A 1 103 ? 155.810 177.278 160.565 1.00 33.66 103 TYR A O 1
ATOM 773 N N . VAL A 1 104 ? 156.775 177.100 158.551 1.00 31.77 104 VAL A N 1
ATOM 774 C CA . VAL A 1 104 ? 155.969 175.921 158.264 1.00 31.77 104 VAL A CA 1
ATOM 775 C C . VAL A 1 104 ? 156.372 174.759 159.158 1.00 31.77 104 VAL A C 1
ATOM 776 O O . VAL A 1 104 ? 155.513 173.984 159.601 1.00 31.77 104 VAL A O 1
ATOM 780 N N . THR A 1 105 ? 157.656 174.641 159.502 1.00 32.92 105 THR A N 1
ATOM 781 C CA . THR A 1 105 ? 158.061 173.560 160.386 1.00 32.92 105 THR A CA 1
ATOM 782 C C . THR A 1 105 ? 157.499 173.748 161.783 1.00 32.92 105 THR A C 1
ATOM 783 O O . THR A 1 105 ? 157.086 172.779 162.419 1.00 32.92 105 THR A O 1
ATOM 787 N N . ASP A 1 106 ? 157.466 174.979 162.286 1.00 33.20 106 ASP A N 1
ATOM 788 C CA . ASP A 1 106 ? 156.877 175.171 163.597 1.00 33.20 106 ASP A CA 1
ATOM 789 C C . ASP A 1 106 ? 155.377 174.983 163.575 1.00 33.20 106 ASP A C 1
ATOM 790 O O . ASP A 1 106 ? 154.806 174.530 164.562 1.00 33.20 106 ASP A O 1
ATOM 795 N N . ALA A 1 107 ? 154.715 175.326 162.475 1.00 31.12 107 ALA A N 1
ATOM 796 C CA . ALA A 1 107 ? 153.287 175.062 162.378 1.00 31.12 107 ALA A CA 1
ATOM 797 C C . ALA A 1 107 ? 153.000 173.578 162.444 1.00 31.12 107 ALA A C 1
ATOM 798 O O . ALA A 1 107 ? 151.973 173.167 162.979 1.00 31.12 107 ALA A O 1
ATOM 800 N N . PHE A 1 108 ? 153.879 172.757 161.880 1.00 29.44 108 PHE A N 1
ATOM 801 C CA . PHE A 1 108 ? 153.664 171.315 161.957 1.00 29.44 108 PHE A CA 1
ATOM 802 C C . PHE A 1 108 ? 154.068 170.735 163.300 1.00 29.44 108 PHE A C 1
ATOM 803 O O . PHE A 1 108 ? 153.476 169.754 163.744 1.00 29.44 108 PHE A O 1
ATOM 811 N N . ILE A 1 109 ? 155.071 171.309 163.955 1.00 31.06 109 ILE A N 1
ATOM 812 C CA . ILE A 1 109 ? 155.544 170.764 165.224 1.00 31.06 109 ILE A CA 1
ATOM 813 C C . ILE A 1 109 ? 154.471 170.893 166.292 1.00 31.06 109 ILE A C 1
ATOM 814 O O . ILE A 1 109 ? 154.173 169.940 167.012 1.00 31.06 109 ILE A O 1
ATOM 819 N N . LYS A 1 110 ? 153.868 172.064 166.401 1.00 31.37 110 LYS A N 1
ATOM 820 C CA . LYS A 1 110 ? 152.987 172.400 167.504 1.00 31.37 110 LYS A CA 1
ATOM 821 C C . LYS A 1 110 ? 151.531 172.060 167.257 1.00 31.37 110 LYS A C 1
ATOM 822 O O . LYS A 1 110 ? 150.690 172.421 168.077 1.00 31.37 110 LYS A O 1
ATOM 828 N N . HIS A 1 111 ? 151.205 171.396 166.159 1.00 28.81 111 HIS A N 1
ATOM 829 C CA . HIS A 1 111 ? 149.814 171.123 165.841 1.00 28.81 111 HIS A CA 1
ATOM 830 C C . HIS A 1 111 ? 149.177 170.308 166.949 1.00 28.81 111 HIS A C 1
ATOM 831 O O . HIS A 1 111 ? 149.798 169.405 167.503 1.00 28.81 111 HIS A O 1
ATOM 838 N N . SER A 1 112 ? 147.940 170.637 167.293 1.00 28.29 112 SER A N 1
ATOM 839 C CA . SER A 1 112 ? 147.278 169.992 168.408 1.00 28.29 112 SER A CA 1
ATOM 840 C C . SER A 1 112 ? 146.241 168.968 168.006 1.00 28.29 112 SER A C 1
ATOM 841 O O . SER A 1 112 ? 145.786 168.216 168.865 1.00 28.29 112 SER A O 1
ATOM 844 N N . LYS A 1 113 ? 145.84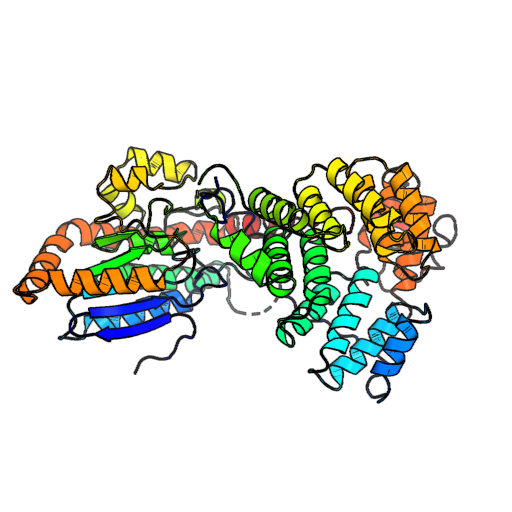3 168.926 166.747 1.00 27.58 113 LYS A N 1
ATOM 845 C CA . LYS A 1 113 ? 144.950 167.901 166.244 1.00 27.58 113 LYS A CA 1
ATOM 846 C C . LYS A 1 113 ? 145.783 166.762 165.682 1.00 27.58 113 LYS A C 1
ATOM 847 O O . LYS A 1 113 ? 146.981 166.896 165.464 1.00 27.58 113 LYS A O 1
ATOM 853 N N . VAL A 1 114 ? 145.146 165.625 165.457 1.00 26.16 114 VAL A N 1
ATOM 854 C CA . VAL A 1 114 ? 145.871 164.446 165.006 1.00 26.16 114 VAL A CA 1
ATOM 855 C C . VAL A 1 114 ? 146.130 164.571 163.515 1.00 26.16 114 VAL A C 1
ATOM 856 O O . VAL A 1 114 ? 145.196 164.710 162.725 1.00 26.16 114 VAL A O 1
ATOM 860 N N . LEU A 1 115 ? 147.398 164.530 163.129 1.00 27.64 115 LEU A N 1
ATOM 861 C CA . LEU A 1 115 ? 147.823 164.706 161.749 1.00 27.64 115 LEU A CA 1
ATOM 862 C C . LEU A 1 115 ? 147.966 163.348 161.097 1.00 27.64 115 LEU A C 1
ATOM 863 O O . LEU A 1 115 ? 148.730 162.514 161.574 1.00 27.64 115 LEU A O 1
ATOM 868 N N . ILE A 1 116 ? 147.253 163.137 160.003 1.00 28.56 116 ILE A N 1
ATOM 869 C CA . ILE A 1 116 ? 147.306 161.901 159.242 1.00 28.56 116 ILE A CA 1
ATOM 870 C C . ILE A 1 116 ? 147.749 162.249 157.834 1.00 28.56 116 ILE A C 1
ATOM 871 O O . ILE A 1 116 ? 147.360 163.288 157.302 1.00 28.56 116 ILE A O 1
ATOM 876 N N . CYS A 1 117 ? 148.590 161.409 157.248 1.00 32.08 117 CYS A N 1
ATOM 877 C CA . CYS A 1 117 ? 149.134 161.634 155.918 1.00 32.08 117 CYS A CA 1
ATOM 878 C C . CYS A 1 117 ? 148.802 160.441 155.048 1.00 32.08 117 CYS A C 1
ATOM 879 O O . CYS A 1 117 ? 149.059 159.304 155.435 1.00 32.08 117 CYS A O 1
ATOM 882 N N . CYS A 1 118 ? 148.213 160.696 153.894 1.00 32.49 118 CYS A N 1
ATOM 883 C CA . CYS A 1 118 ? 147.918 159.664 152.915 1.00 32.49 118 CYS A CA 1
ATOM 884 C C . CYS A 1 118 ? 148.937 159.792 151.794 1.00 32.49 118 CYS A C 1
ATOM 885 O O . CYS A 1 118 ? 148.906 160.759 151.034 1.00 32.49 118 CYS A O 1
ATOM 888 N N . LEU A 1 119 ? 149.846 158.832 151.703 1.00 33.78 119 LEU A N 1
ATOM 889 C CA . LEU A 1 119 ? 150.915 158.859 150.718 1.00 33.78 119 LEU A CA 1
ATOM 890 C C . LEU A 1 119 ? 150.447 158.158 149.458 1.00 33.78 119 LEU A C 1
ATOM 891 O O . LEU A 1 119 ? 150.315 156.937 149.441 1.00 33.78 119 LEU A O 1
ATOM 896 N N . ASN A 1 120 ? 150.211 158.911 148.397 1.00 36.64 120 ASN A N 1
ATOM 897 C CA . ASN A 1 120 ? 149.844 158.313 147.126 1.00 36.64 120 ASN A CA 1
ATOM 898 C C . ASN A 1 120 ? 151.040 158.067 146.236 1.00 36.64 120 ASN A C 1
ATOM 899 O O . ASN A 1 120 ? 150.890 157.481 145.166 1.00 36.64 120 ASN A O 1
ATOM 904 N N . GLY A 1 121 ? 152.217 158.484 146.654 1.00 36.37 121 GLY A N 1
ATOM 905 C CA . GLY A 1 121 ? 153.410 158.289 145.886 1.00 36.37 121 GLY A CA 1
ATOM 906 C C . GLY A 1 121 ? 154.583 158.810 146.662 1.00 36.37 121 GLY A C 1
ATOM 907 O O . GLY A 1 121 ? 154.478 159.098 147.847 1.00 36.37 121 GLY A O 1
ATOM 908 N N . PRO A 1 122 ? 155.724 158.948 146.012 1.00 36.07 122 PRO A N 1
ATOM 909 C CA . PRO A 1 122 ? 156.917 159.422 146.706 1.00 36.07 122 PRO A CA 1
ATOM 910 C C . PRO A 1 122 ? 156.793 160.859 147.173 1.00 36.07 122 PRO A C 1
ATOM 911 O O . PRO A 1 122 ? 155.989 161.639 146.677 1.00 36.07 122 PRO A O 1
ATOM 915 N N . ALA A 1 123 ? 157.613 161.198 148.155 1.00 33.88 123 ALA A N 1
ATOM 916 C CA . ALA A 1 123 ? 157.727 162.552 148.669 1.00 33.88 123 ALA A CA 1
ATOM 917 C C . ALA A 1 123 ? 159.198 162.908 148.717 1.00 33.88 123 ALA A C 1
ATOM 918 O O . ALA A 1 123 ? 160.032 162.044 148.976 1.00 33.88 123 ALA A O 1
ATOM 920 N N . ILE A 1 124 ? 159.528 164.161 148.436 1.00 34.67 124 ILE A N 1
ATOM 921 C CA . ILE A 1 124 ? 160.918 164.574 148.307 1.00 34.67 124 ILE A CA 1
ATOM 922 C C . ILE A 1 124 ? 161.126 165.886 149.043 1.00 34.67 124 ILE A C 1
ATOM 923 O O . ILE A 1 124 ? 160.231 166.730 149.086 1.00 34.67 124 ILE A O 1
ATOM 928 N N . GLY A 1 125 ? 162.286 166.040 149.656 1.00 32.76 125 GLY A N 1
ATOM 929 C CA . GLY A 1 125 ? 162.714 167.352 150.102 1.00 32.76 125 GLY A CA 1
ATOM 930 C C . GLY A 1 125 ? 162.019 167.786 151.351 1.00 32.76 125 GLY A C 1
ATOM 931 O O . GLY A 1 125 ? 161.915 167.026 152.293 1.00 32.76 125 GLY A O 1
ATOM 932 N N . LEU A 1 126 ? 161.559 169.038 151.373 1.00 33.52 126 LEU A N 1
ATOM 933 C CA . LEU A 1 126 ? 160.833 169.559 152.523 1.00 33.52 126 LEU A CA 1
ATOM 934 C C . LEU A 1 126 ? 159.471 168.909 152.691 1.00 33.52 126 LEU A C 1
ATOM 935 O O . LEU A 1 126 ? 158.963 168.845 153.811 1.00 33.52 126 LEU A O 1
ATOM 940 N N . SER A 1 127 ? 158.875 168.401 151.619 1.00 32.33 127 SER A N 1
ATOM 941 C CA . SER A 1 127 ? 157.609 167.707 151.771 1.00 32.33 127 SER A CA 1
ATOM 942 C C . SER A 1 127 ? 157.779 166.368 152.467 1.00 32.33 127 SER A C 1
ATOM 943 O O . SER A 1 127 ? 156.904 165.961 153.227 1.00 32.33 127 SER A O 1
ATOM 946 N N . ALA A 1 128 ? 158.890 165.674 152.247 1.00 31.98 128 ALA A N 1
ATOM 947 C CA . ALA A 1 128 ? 159.130 164.453 153.001 1.00 31.98 128 ALA A CA 1
ATOM 948 C C . ALA A 1 128 ? 159.455 164.765 154.446 1.00 31.98 128 ALA A C 1
ATOM 949 O O . ALA A 1 128 ? 159.138 163.978 155.345 1.00 31.98 128 ALA A O 1
ATOM 951 N N . ALA A 1 129 ? 160.078 165.911 154.688 1.00 31.99 129 ALA A N 1
ATOM 952 C CA . ALA A 1 129 ? 160.298 166.356 156.050 1.00 31.99 129 ALA A CA 1
ATOM 953 C C . ALA A 1 129 ? 158.981 166.599 156.752 1.00 31.99 129 ALA A C 1
ATOM 954 O O . ALA A 1 129 ? 158.848 166.319 157.943 1.00 31.99 129 ALA A O 1
ATOM 956 N N . LEU A 1 130 ? 157.993 167.119 156.034 1.00 30.87 130 LEU A N 1
ATOM 957 C CA . LEU A 1 130 ? 156.689 167.336 156.641 1.00 30.87 130 LEU A CA 1
ATOM 958 C C . LEU A 1 130 ? 155.896 166.050 156.764 1.00 30.87 130 LEU A C 1
ATOM 959 O O . LEU A 1 130 ? 155.058 165.935 157.652 1.00 30.87 130 LEU A O 1
ATOM 964 N N . VAL A 1 131 ? 156.120 165.089 155.877 1.00 31.02 131 VAL A N 1
ATOM 965 C CA . VAL A 1 131 ? 155.521 163.772 156.048 1.00 31.02 131 VAL A CA 1
ATOM 966 C C . VAL A 1 131 ? 156.023 163.125 157.325 1.00 31.02 131 VAL A C 1
ATOM 967 O O . VAL A 1 131 ? 155.257 162.506 158.063 1.00 31.02 131 VAL A O 1
ATOM 971 N N . ALA A 1 132 ? 157.313 163.255 157.610 1.00 30.04 132 ALA A N 1
ATOM 972 C CA . ALA A 1 132 ? 157.866 162.621 158.797 1.00 30.04 132 ALA A CA 1
ATOM 973 C C . ALA A 1 132 ? 157.512 163.338 160.086 1.00 30.04 132 ALA A C 1
ATOM 974 O O . ALA A 1 132 ? 157.964 162.908 161.143 1.00 30.04 132 ALA A O 1
ATOM 976 N N . LEU A 1 133 ? 156.743 164.418 160.038 1.00 30.13 133 LEU A N 1
ATOM 977 C CA . LEU A 1 133 ? 156.226 165.067 161.233 1.00 30.13 133 LEU A CA 1
ATOM 978 C C . LEU A 1 133 ? 154.771 164.724 161.503 1.00 30.13 133 LEU A C 1
ATOM 979 O O . LEU A 1 133 ? 154.263 165.053 162.572 1.00 30.13 133 LEU A O 1
ATOM 984 N N . CYS A 1 134 ? 154.092 164.094 160.556 1.00 31.14 134 CYS A N 1
ATOM 985 C CA . CYS A 1 134 ? 152.725 163.651 160.752 1.00 31.14 134 CYS A CA 1
ATOM 986 C C . CYS A 1 134 ? 152.697 162.458 161.687 1.00 31.14 134 CYS A C 1
ATOM 987 O O . CYS A 1 134 ? 153.661 161.704 161.790 1.00 31.14 134 CYS A O 1
ATOM 990 N N . ASP A 1 135 ? 151.563 162.275 162.352 1.00 29.05 135 ASP A N 1
ATOM 991 C CA . ASP A 1 135 ? 151.425 161.290 163.412 1.00 29.05 135 ASP A CA 1
ATOM 992 C C . ASP A 1 135 ? 151.109 159.899 162.903 1.00 29.05 135 ASP A C 1
ATOM 993 O O . ASP A 1 135 ? 151.623 158.925 163.441 1.00 29.05 135 ASP A O 1
ATOM 998 N N . ILE A 1 136 ? 150.252 159.778 161.902 1.00 28.89 136 ILE A N 1
ATOM 999 C CA . ILE A 1 136 ? 149.910 158.501 161.291 1.00 28.89 136 ILE A CA 1
ATOM 1000 C C . ILE A 1 136 ? 150.114 158.641 159.796 1.00 28.89 136 ILE A C 1
ATOM 1001 O O . ILE A 1 136 ? 149.876 159.710 159.233 1.00 28.89 136 ILE A O 1
ATOM 1006 N N . VAL A 1 137 ? 150.580 157.579 159.151 1.00 30.83 137 VAL A N 1
ATOM 1007 C CA . VAL A 1 137 ? 150.895 157.605 157.730 1.00 30.83 137 VAL A CA 1
ATOM 1008 C C . VAL A 1 137 ? 150.298 156.377 157.070 1.00 30.83 137 VAL A C 1
ATOM 1009 O O . VAL A 1 137 ? 150.497 155.259 157.542 1.00 30.83 137 VAL A O 1
ATOM 1013 N N . TYR A 1 138 ? 149.560 156.584 155.991 1.00 33.34 138 TYR A N 1
ATOM 1014 C CA . TYR A 1 138 ? 149.023 155.511 155.170 1.00 33.34 138 TYR A CA 1
ATOM 1015 C C . TYR A 1 138 ? 149.630 155.607 153.786 1.00 33.34 138 TYR A C 1
ATOM 1016 O O . TYR A 1 138 ? 149.877 156.703 153.289 1.00 33.34 138 TYR A O 1
ATOM 1025 N N . SER A 1 139 ? 149.876 154.467 153.163 1.00 36.08 139 SER A N 1
ATOM 1026 C CA . SER A 1 139 ? 150.462 154.430 151.840 1.00 36.08 139 SER A CA 1
ATOM 1027 C C . SER A 1 139 ? 149.515 153.736 150.883 1.00 36.08 139 SER A C 1
ATOM 1028 O O . SER A 1 139 ? 148.699 152.914 151.288 1.00 36.08 139 SER A O 1
ATOM 1031 N N . ILE A 1 140 ? 149.628 154.075 149.603 1.00 38.56 140 ILE A N 1
ATOM 1032 C CA . ILE A 1 140 ? 148.733 153.498 148.612 1.00 38.56 140 ILE A CA 1
ATOM 1033 C C . ILE A 1 140 ? 149.204 152.117 148.206 1.00 38.56 140 ILE A C 1
ATOM 1034 O O . ILE A 1 140 ? 148.414 151.176 148.154 1.00 38.56 140 ILE A O 1
ATOM 1039 N N . ASN A 1 141 ? 150.492 151.965 147.940 1.00 41.38 141 ASN A N 1
ATOM 1040 C CA . ASN A 1 141 ? 151.082 150.668 147.678 1.00 41.38 141 ASN A CA 1
ATOM 1041 C C . ASN A 1 141 ? 152.511 150.712 148.191 1.00 41.38 141 ASN A C 1
ATOM 1042 O O . ASN A 1 141 ? 152.866 151.584 148.986 1.00 41.38 141 ASN A O 1
ATOM 1047 N N . ASP A 1 142 ? 153.335 149.766 147.758 1.00 43.48 142 ASP A N 1
ATOM 1048 C CA . ASP A 1 142 ? 154.684 149.620 148.275 1.00 43.48 142 ASP A CA 1
ATOM 1049 C C . ASP A 1 142 ? 155.728 150.216 147.356 1.00 43.48 142 ASP A C 1
ATOM 1050 O O . ASP A 1 142 ? 156.874 149.771 147.350 1.00 43.48 142 ASP A O 1
ATOM 1055 N N . LYS A 1 143 ? 155.361 151.216 146.578 1.00 47.59 143 LYS A N 1
ATOM 1056 C CA . LYS A 1 143 ? 156.301 151.876 145.696 1.00 47.59 143 LYS A CA 1
ATOM 1057 C C . LYS A 1 143 ? 156.585 153.290 146.155 1.00 47.59 143 LYS A C 1
ATOM 1058 O O . LYS A 1 143 ? 157.118 154.092 145.392 1.00 47.59 143 LYS A O 1
ATOM 1064 N N . VAL A 1 144 ? 156.242 153.598 147.350 1.00 40.29 144 VAL A N 1
ATOM 1065 C CA . VAL A 1 144 ? 156.431 154.919 147.917 1.00 40.29 144 VAL A CA 1
ATOM 1066 C C . VAL A 1 144 ? 157.794 154.962 148.581 1.00 40.29 144 VAL A C 1
ATOM 1067 O O . VAL A 1 144 ? 158.325 153.943 149.013 1.00 40.29 144 VAL A O 1
ATOM 1071 N N . TYR A 1 145 ? 158.387 156.144 148.645 1.00 40.03 145 TYR A N 1
ATOM 1072 C CA . TYR A 1 145 ? 159.668 156.307 149.310 1.00 40.03 145 TYR A CA 1
ATOM 1073 C C . TYR A 1 145 ? 159.796 157.760 149.721 1.00 40.03 145 TYR A C 1
ATOM 1074 O O . TYR A 1 145 ? 158.972 158.596 149.362 1.00 40.03 145 TYR A O 1
ATOM 1083 N N . LEU A 1 146 ? 160.821 158.047 150.507 1.00 34.61 146 LEU A N 1
ATOM 1084 C CA . LEU A 1 146 ? 161.131 159.403 150.922 1.00 34.61 146 LEU A CA 1
ATOM 1085 C C . LEU A 1 146 ? 162.572 159.683 150.552 1.00 34.61 146 LEU A C 1
ATOM 1086 O O . LEU A 1 146 ? 163.446 158.859 150.810 1.00 34.61 146 LEU A O 1
ATOM 1091 N N . LEU A 1 147 ? 162.826 160.833 149.949 1.00 33.98 147 LEU A N 1
ATOM 1092 C CA . LEU A 1 147 ? 164.157 161.176 149.489 1.00 33.98 147 LEU A CA 1
ATOM 1093 C C . LEU A 1 147 ? 164.515 162.546 150.023 1.00 33.98 147 LEU A C 1
ATOM 1094 O O . LEU A 1 147 ? 163.740 163.488 149.879 1.00 33.98 147 LEU A O 1
ATOM 1099 N N . TYR A 1 148 ? 165.680 162.650 150.654 1.00 33.01 148 TYR A N 1
ATOM 1100 C CA . TYR A 1 148 ? 166.197 163.901 151.198 1.00 33.01 148 TYR A CA 1
ATOM 1101 C C . TYR A 1 148 ? 167.527 164.165 150.513 1.00 33.01 148 TYR A C 1
ATOM 1102 O O . TYR A 1 148 ? 168.575 163.698 150.974 1.00 33.01 148 TYR A O 1
ATOM 1111 N N . PRO A 1 149 ? 167.532 164.881 149.418 1.00 36.70 149 PRO A N 1
ATOM 1112 C CA . PRO A 1 149 ? 168.713 164.963 148.557 1.00 36.70 149 PRO A CA 1
ATOM 1113 C C . PRO A 1 149 ? 169.661 166.104 148.892 1.00 36.70 149 PRO A C 1
ATOM 1114 O O . PRO A 1 149 ? 170.099 166.842 148.019 1.00 36.70 149 PRO A O 1
ATOM 1118 N N . PHE A 1 150 ? 170.019 166.233 150.165 1.00 37.05 150 PHE A N 1
ATOM 1119 C CA . PHE A 1 150 ? 170.706 167.440 150.606 1.00 37.05 150 PHE A CA 1
ATOM 1120 C C . PHE A 1 150 ? 172.177 167.443 150.217 1.00 37.05 150 PHE A C 1
ATOM 1121 O O . PHE A 1 150 ? 172.718 168.491 149.874 1.00 37.05 150 PHE A O 1
ATOM 1129 N N . ALA A 1 151 ? 172.848 166.297 150.272 1.00 38.02 151 ALA A N 1
ATOM 1130 C CA . ALA A 1 151 ? 174.269 166.263 149.952 1.00 38.02 151 ALA A CA 1
ATOM 1131 C C . ALA A 1 151 ? 174.538 166.442 148.472 1.00 38.02 151 ALA A C 1
ATOM 1132 O O . ALA A 1 151 ? 175.654 166.803 148.105 1.00 38.02 151 ALA A O 1
ATOM 1134 N N . ASN A 1 152 ? 173.559 166.180 147.615 1.00 40.21 152 ASN A N 1
ATOM 1135 C CA . ASN A 1 152 ? 173.726 166.382 146.186 1.00 40.21 152 ASN A CA 1
ATOM 1136 C C . ASN A 1 152 ? 173.477 167.811 145.766 1.00 40.21 152 ASN A C 1
ATOM 1137 O O . ASN A 1 152 ? 173.952 168.216 144.707 1.00 40.21 152 ASN A O 1
ATOM 1142 N N . LEU A 1 153 ? 172.743 168.577 146.558 1.00 39.32 153 LEU A N 1
ATOM 1143 C CA . LEU A 1 153 ? 172.480 169.967 146.249 1.00 39.32 153 LEU A CA 1
ATOM 1144 C C . LEU A 1 153 ? 173.383 170.922 146.999 1.00 39.32 153 LEU A C 1
ATOM 1145 O O . LEU A 1 153 ? 173.384 172.107 146.688 1.00 39.32 153 LEU A O 1
ATOM 1150 N N . GLY A 1 154 ? 174.147 170.448 147.967 1.00 37.71 154 GLY A N 1
ATOM 1151 C CA . GLY A 1 154 ? 175.001 171.324 148.725 1.00 37.71 154 GLY A CA 1
ATOM 1152 C C . GLY A 1 154 ? 174.348 171.943 149.927 1.00 37.71 154 GLY A C 1
ATOM 1153 O O . GLY A 1 154 ? 174.731 173.044 150.321 1.00 37.71 154 GLY A O 1
ATOM 1154 N N . LEU A 1 155 ? 173.388 171.260 150.543 1.00 37.09 155 LEU A N 1
ATOM 1155 C CA . LEU A 1 155 ? 172.610 171.808 151.645 1.00 37.09 155 LEU A CA 1
ATOM 1156 C C . LEU A 1 155 ? 172.686 170.895 152.856 1.00 37.09 155 LEU A C 1
ATOM 1157 O O . LEU A 1 155 ? 173.472 169.952 152.864 1.00 37.09 155 LEU A O 1
ATOM 1162 N N . ILE A 1 156 ? 171.899 171.163 153.892 1.00 36.41 156 ILE A N 1
ATOM 1163 C CA . ILE A 1 156 ? 171.842 170.285 155.055 1.00 36.41 156 ILE A CA 1
ATOM 1164 C C . ILE A 1 156 ? 170.388 170.058 155.435 1.00 36.41 156 ILE A C 1
ATOM 1165 O O . ILE A 1 156 ? 169.482 170.488 154.721 1.00 36.41 156 ILE A O 1
ATOM 1170 N N . THR A 1 157 ? 170.157 169.377 156.554 1.00 36.50 157 THR A N 1
ATOM 1171 C CA . THR A 1 157 ? 168.820 168.929 156.918 1.00 36.50 157 THR A CA 1
ATOM 1172 C C . THR A 1 157 ? 167.839 170.088 157.042 1.00 36.50 157 THR A C 1
ATOM 1173 O O . THR A 1 157 ? 168.194 171.200 157.430 1.00 36.50 157 THR A O 1
ATOM 1177 N N . GLU A 1 158 ? 166.583 169.805 156.709 1.00 38.15 158 GLU A N 1
ATOM 1178 C CA . GLU A 1 158 ? 165.490 170.757 156.747 1.00 38.15 158 GLU A CA 1
ATOM 1179 C C . GLU A 1 158 ? 164.327 170.154 157.508 1.00 38.15 158 GLU A C 1
ATOM 1180 O O . GLU A 1 158 ? 164.287 168.955 157.764 1.00 38.15 158 GLU A O 1
ATOM 1186 N N . GLY A 1 159 ? 163.374 171.003 157.865 1.00 34.60 159 GLY A N 1
ATOM 1187 C CA . GLY A 1 159 ? 162.097 170.538 158.366 1.00 34.60 159 GLY A CA 1
ATOM 1188 C C . GLY A 1 159 ? 162.157 169.710 159.624 1.00 34.60 159 GLY A C 1
ATOM 1189 O O . GLY A 1 159 ? 161.272 168.890 159.855 1.00 34.60 159 GLY A O 1
ATOM 1190 N N . GLY A 1 160 ? 163.169 169.908 160.457 1.00 34.33 160 GLY A N 1
ATOM 1191 C CA . GLY A 1 160 ? 163.273 169.125 161.665 1.00 34.33 160 GLY A CA 1
ATOM 1192 C C . GLY A 1 160 ? 163.688 167.693 161.462 1.00 34.33 160 GLY A C 1
ATOM 1193 O O . GLY A 1 160 ? 163.571 166.900 162.389 1.00 34.33 160 GLY A O 1
ATOM 1194 N N . THR A 1 161 ? 164.177 167.337 160.277 1.00 33.71 161 THR A N 1
ATOM 1195 C CA . THR A 1 161 ? 164.620 165.976 160.029 1.00 33.71 161 THR A CA 1
ATOM 1196 C C . THR A 1 161 ? 165.793 165.587 160.903 1.00 33.71 161 THR A C 1
ATOM 1197 O O . THR A 1 161 ? 166.025 164.392 161.099 1.00 33.71 161 THR A O 1
ATOM 1201 N N . THR A 1 162 ? 166.510 166.563 161.450 1.00 33.62 162 THR A N 1
ATOM 1202 C CA . THR A 1 162 ? 167.562 166.283 162.415 1.00 33.62 162 THR A CA 1
ATOM 1203 C C . THR A 1 162 ? 167.054 165.422 163.552 1.00 33.62 162 THR A C 1
ATOM 1204 O O . THR A 1 162 ? 167.748 164.513 164.010 1.00 33.62 162 THR A O 1
ATOM 1208 N N . VAL A 1 163 ? 165.843 165.693 164.022 1.00 31.81 163 VAL A N 1
ATOM 1209 C CA . VAL A 1 163 ? 165.276 164.988 165.153 1.00 31.81 163 VAL A CA 1
ATOM 1210 C C . VAL A 1 163 ? 164.353 163.869 164.713 1.00 31.81 163 VAL A C 1
ATOM 1211 O O . VAL A 1 163 ? 164.341 162.803 165.321 1.00 31.81 163 VAL A O 1
ATOM 1215 N N . SER A 1 164 ? 163.583 164.082 163.658 1.00 31.01 164 SER A N 1
ATOM 1216 C CA . SER A 1 164 ? 162.569 163.115 163.295 1.00 31.01 164 SER A CA 1
ATOM 1217 C C . SER A 1 164 ? 163.113 161.958 162.493 1.00 31.01 164 SER A C 1
ATOM 1218 O O . SER A 1 164 ? 162.508 160.892 162.506 1.00 31.01 164 SER A O 1
ATOM 1221 N N . LEU A 1 165 ? 164.213 162.118 161.795 1.00 31.51 165 LEU A N 1
ATOM 1222 C CA . LEU A 1 165 ? 164.630 160.970 161.012 1.00 31.51 165 LEU A CA 1
ATOM 1223 C C . LEU A 1 165 ? 165.299 159.919 161.885 1.00 31.51 165 LEU A C 1
ATOM 1224 O O . LEU A 1 165 ? 164.993 158.736 161.731 1.00 31.51 165 LEU A O 1
ATOM 1229 N N . PRO A 1 166 ? 166.206 160.273 162.801 1.00 31.04 166 PRO A N 1
ATOM 1230 C CA . PRO A 1 166 ? 166.710 159.254 163.723 1.00 31.04 166 PRO A CA 1
ATOM 1231 C C . PRO A 1 166 ? 165.662 158.746 164.685 1.00 31.04 166 PRO A C 1
ATOM 1232 O O . PRO A 1 166 ? 165.751 157.599 165.125 1.00 31.04 166 PRO A O 1
ATOM 1236 N N . LEU A 1 167 ? 164.675 159.565 165.032 1.00 30.80 167 LEU A N 1
ATOM 1237 C CA . LEU A 1 167 ? 163.646 159.138 165.964 1.00 30.80 167 LEU A CA 1
ATOM 1238 C C . LEU A 1 167 ? 162.776 158.055 165.368 1.00 30.80 167 LEU A C 1
ATOM 1239 O O . LEU A 1 167 ? 162.359 157.135 166.071 1.00 30.80 167 LEU A O 1
ATOM 1244 N N . LYS A 1 168 ? 162.493 158.139 164.075 1.00 30.58 168 LYS A N 1
ATOM 1245 C CA . LYS A 1 168 ? 161.547 157.234 163.455 1.00 30.58 168 LYS A CA 1
ATOM 1246 C C . LYS A 1 168 ? 162.191 156.155 162.617 1.00 30.58 168 LYS A C 1
ATOM 1247 O O . LYS A 1 168 ? 161.529 155.162 162.327 1.00 30.58 168 LYS A O 1
ATOM 1253 N N . PHE A 1 169 ? 163.459 156.296 162.247 1.00 32.31 169 PHE A N 1
ATOM 1254 C CA . PHE A 1 169 ? 164.109 155.315 161.400 1.00 32.31 169 PHE A CA 1
ATOM 1255 C C . PHE A 1 169 ? 165.378 154.724 161.978 1.00 32.31 169 PHE A C 1
ATOM 1256 O O . PHE A 1 169 ? 165.812 153.681 161.498 1.00 32.31 169 PHE A O 1
ATOM 1264 N N . GLY A 1 170 ? 165.968 155.325 162.988 1.00 33.67 170 GLY A N 1
ATOM 1265 C CA . GLY A 1 170 ? 167.206 154.823 163.536 1.00 33.67 170 GLY A CA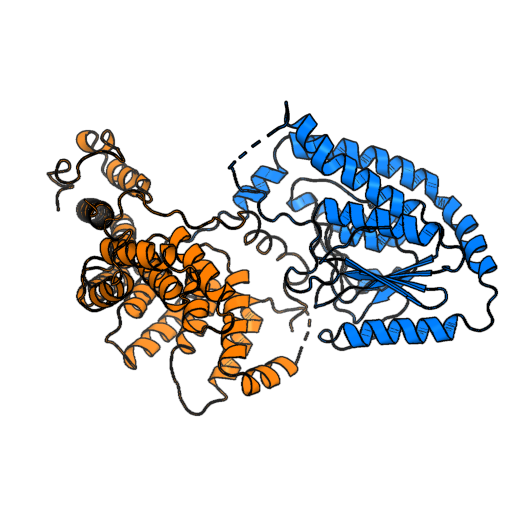 1
ATOM 1266 C C . GLY A 1 170 ? 168.376 155.727 163.204 1.00 33.67 170 GLY A C 1
ATOM 1267 O O . GLY A 1 170 ? 168.340 156.529 162.275 1.00 33.67 170 GLY A O 1
ATOM 1268 N N . THR A 1 171 ? 169.441 155.581 163.977 1.00 36.02 171 THR A N 1
ATOM 1269 C CA . THR A 1 171 ? 170.587 156.453 163.783 1.00 36.02 171 THR A CA 1
ATOM 1270 C C . THR A 1 171 ? 171.460 155.971 162.634 1.00 36.02 171 THR A C 1
ATOM 1271 O O . THR A 1 171 ? 171.847 156.759 161.768 1.00 36.02 171 THR A O 1
ATOM 1275 N N . ASN A 1 172 ? 171.768 154.678 162.597 1.00 35.66 172 ASN A N 1
ATOM 1276 C CA . ASN A 1 172 ? 172.625 154.157 161.544 1.00 35.66 172 ASN A CA 1
ATOM 1277 C C . ASN A 1 172 ? 171.953 154.237 160.184 1.00 35.66 172 ASN A C 1
ATOM 1278 O O . ASN A 1 172 ? 172.603 154.563 159.184 1.00 35.66 172 ASN A O 1
ATOM 1283 N N . THR A 1 173 ? 170.656 153.941 160.127 1.00 35.27 173 THR A N 1
ATOM 1284 C CA . THR A 1 173 ? 169.900 154.091 158.889 1.00 35.27 173 THR A CA 1
ATOM 1285 C C . THR A 1 173 ? 169.934 155.526 158.398 1.00 35.27 173 THR A C 1
ATOM 1286 O O . THR A 1 173 ? 170.158 155.790 157.215 1.00 35.27 173 THR A O 1
ATOM 1290 N N . THR A 1 174 ? 169.693 156.468 159.299 1.00 34.04 174 THR A N 1
ATOM 1291 C CA . THR A 1 174 ? 169.694 157.868 158.923 1.00 34.04 174 THR A CA 1
ATOM 1292 C C . THR A 1 174 ? 171.044 158.296 158.393 1.00 34.04 174 THR A C 1
ATOM 1293 O O . THR A 1 174 ? 171.119 159.034 157.413 1.00 34.04 174 THR A O 1
ATOM 1297 N N . TYR A 1 175 ? 172.126 157.859 159.025 1.00 36.78 175 TYR A N 1
ATOM 1298 C CA . TYR A 1 175 ? 173.441 158.253 158.538 1.00 36.78 175 TYR A CA 1
ATOM 1299 C C . TYR A 1 175 ? 173.702 157.688 157.156 1.00 36.78 175 TYR A C 1
ATOM 1300 O O . TYR A 1 175 ? 174.160 158.401 156.264 1.00 36.78 175 TYR A O 1
ATOM 1309 N N . GLU A 1 176 ? 173.416 156.405 156.954 1.00 38.85 176 GLU A N 1
ATOM 1310 C CA . GLU A 1 176 ? 173.683 155.808 155.652 1.00 38.85 176 GLU A CA 1
ATOM 1311 C C . GLU A 1 176 ? 172.836 156.427 154.556 1.00 38.85 176 GLU A C 1
ATOM 1312 O O . GLU A 1 176 ? 173.282 156.516 153.414 1.00 38.85 176 GLU A O 1
ATOM 1318 N N . CYS A 1 177 ? 171.624 156.870 154.871 1.00 38.11 177 CYS A N 1
ATOM 1319 C CA . CYS A 1 177 ? 170.771 157.444 153.841 1.00 38.11 177 CYS A CA 1
ATOM 1320 C C . CYS A 1 177 ? 170.988 158.933 153.629 1.00 38.11 177 CYS A C 1
ATOM 1321 O O . CYS A 1 177 ? 170.708 159.431 152.542 1.00 38.11 177 CYS A O 1
ATOM 1324 N N . LEU A 1 178 ? 171.481 159.666 154.619 1.00 35.51 178 LEU A N 1
ATOM 1325 C CA . LEU A 1 178 ? 171.690 161.091 154.422 1.00 35.51 178 LEU A CA 1
ATOM 1326 C C . LEU A 1 178 ? 173.106 161.436 153.995 1.00 35.51 178 LEU A C 1
ATOM 1327 O O . LEU A 1 178 ? 173.296 162.373 153.220 1.00 35.51 178 LEU A O 1
ATOM 1332 N N . MET A 1 179 ? 174.115 160.734 154.501 1.00 39.55 179 MET A N 1
ATOM 1333 C CA . MET A 1 179 ? 175.474 161.037 154.075 1.00 39.55 179 MET A CA 1
ATOM 1334 C C . MET A 1 179 ? 175.682 160.703 152.614 1.00 39.55 179 MET A C 1
ATOM 1335 O O . MET A 1 179 ? 176.452 161.380 151.935 1.00 39.55 179 MET A O 1
ATOM 1340 N N . PHE A 1 180 ? 175.015 159.672 152.113 1.00 39.63 180 PHE A N 1
ATOM 1341 C CA . PHE A 1 180 ? 175.233 159.196 150.763 1.00 39.63 180 PHE A CA 1
ATOM 1342 C C . PHE A 1 180 ? 174.048 159.416 149.850 1.00 39.63 180 PHE A C 1
ATOM 1343 O O . PHE A 1 180 ? 174.084 158.967 148.706 1.00 39.63 180 PHE A O 1
ATOM 1351 N N . ASN A 1 181 ? 173.012 160.105 150.316 1.00 39.56 181 ASN A N 1
ATOM 1352 C CA . ASN A 1 181 ? 171.896 160.534 149.481 1.00 39.56 181 ASN A CA 1
ATOM 1353 C C . ASN A 1 181 ? 171.166 159.344 148.868 1.00 39.56 181 ASN A C 1
ATOM 1354 O O . ASN A 1 181 ? 171.159 159.138 147.660 1.00 39.56 181 ASN A O 1
ATOM 1359 N N . LYS A 1 182 ? 170.553 158.557 149.730 1.00 39.37 182 LYS A N 1
ATOM 1360 C CA . LYS A 1 182 ? 169.756 157.414 149.339 1.00 39.37 182 LYS A CA 1
ATOM 1361 C C . LYS A 1 182 ? 168.322 157.599 149.813 1.00 39.37 182 LYS A C 1
ATOM 1362 O O . LYS A 1 182 ? 168.053 158.436 150.680 1.00 39.37 182 LYS A O 1
ATOM 1368 N N . PRO A 1 183 ? 167.371 156.865 149.249 1.00 37.21 183 PRO A N 1
ATOM 1369 C CA . PRO A 1 183 ? 165.985 156.997 149.690 1.00 37.21 183 PRO A CA 1
ATOM 1370 C C . PRO A 1 183 ? 165.631 156.080 150.847 1.00 37.21 183 PRO A C 1
ATOM 1371 O O . PRO A 1 183 ? 166.195 155.005 151.029 1.00 37.21 183 PRO A O 1
ATOM 1375 N N . PHE A 1 184 ? 164.678 156.535 151.647 1.00 34.61 184 PHE A N 1
ATOM 1376 C CA . PHE A 1 184 ? 164.072 155.691 152.667 1.00 34.61 184 PHE A CA 1
ATOM 1377 C C . PHE A 1 184 ? 163.003 154.869 151.972 1.00 34.61 184 PHE A C 1
ATOM 1378 O O . PHE A 1 184 ? 161.842 155.245 151.919 1.00 34.61 184 PHE A O 1
ATOM 1386 N N . LYS A 1 185 ? 163.400 153.727 151.432 1.00 41.20 185 LYS A N 1
ATOM 1387 C CA . LYS A 1 185 ? 162.501 152.908 150.643 1.00 41.20 185 LYS A CA 1
ATOM 1388 C C . LYS A 1 185 ? 161.389 152.351 151.512 1.00 41.20 185 LYS A C 1
ATOM 1389 O O . LYS A 1 185 ? 161.324 152.586 152.711 1.00 41.20 185 LYS A O 1
ATOM 1395 N N . TYR A 1 186 ? 160.503 151.583 150.894 1.00 41.02 186 TYR A N 1
ATOM 1396 C CA . TYR A 1 186 ? 159.304 151.165 151.599 1.00 41.02 186 TYR A CA 1
ATOM 1397 C C . TYR A 1 186 ? 159.588 150.095 152.631 1.00 41.02 186 TYR A C 1
ATOM 1398 O O . TYR A 1 186 ? 158.909 150.039 153.654 1.00 41.02 186 TYR A O 1
ATOM 1407 N N . ASP A 1 187 ? 160.566 149.230 152.394 1.00 44.59 187 ASP A N 1
ATOM 1408 C CA . ASP A 1 187 ? 160.832 148.183 153.368 1.00 44.59 187 ASP A CA 1
ATOM 1409 C C . ASP A 1 187 ? 161.483 148.735 154.625 1.00 44.59 187 ASP A C 1
ATOM 1410 O O . ASP A 1 187 ? 161.255 148.211 155.713 1.00 44.59 187 ASP A O 1
ATOM 1415 N N . ILE A 1 188 ? 162.299 149.777 154.500 1.00 41.57 188 ILE A N 1
ATOM 1416 C CA . ILE A 1 188 ? 162.783 150.486 155.677 1.00 41.57 188 ILE A CA 1
ATOM 1417 C C . ILE A 1 188 ? 161.621 151.091 156.437 1.00 41.57 188 ILE A C 1
ATOM 1418 O O . ILE A 1 188 ? 161.595 151.084 157.669 1.00 41.57 188 ILE A O 1
ATOM 1423 N N . MET A 1 189 ? 160.640 151.627 155.719 1.00 39.37 189 MET A N 1
ATOM 1424 C CA . MET A 1 189 ? 159.472 152.208 156.361 1.00 39.37 189 MET A CA 1
ATOM 1425 C C . MET A 1 189 ? 158.660 151.153 157.087 1.00 39.37 189 MET A C 1
ATOM 1426 O O . MET A 1 189 ? 158.093 151.431 158.140 1.00 39.37 189 MET A O 1
ATOM 1431 N N . CYS A 1 190 ? 158.615 149.937 156.561 1.00 42.60 190 CYS A N 1
ATOM 1432 C CA . CYS A 1 190 ? 157.888 148.852 157.203 1.00 42.60 190 CYS A CA 1
ATOM 1433 C C . CYS A 1 190 ? 158.668 148.169 158.315 1.00 42.60 190 CYS A C 1
ATOM 1434 O O . CYS A 1 190 ? 158.054 147.561 159.193 1.00 42.60 190 CYS A O 1
ATOM 1437 N N . GLU A 1 191 ? 159.994 148.218 158.294 1.00 44.61 191 GLU A N 1
ATOM 1438 C CA . GLU A 1 191 ? 160.758 147.645 159.389 1.00 44.61 191 GLU A CA 1
ATOM 1439 C C . GLU A 1 191 ? 160.673 148.483 160.645 1.00 44.61 191 GLU A C 1
ATOM 1440 O O . GLU A 1 191 ? 160.823 147.947 161.742 1.00 44.61 191 GLU A O 1
ATOM 1446 N N . ASN A 1 192 ? 160.444 149.779 160.516 1.00 38.55 192 ASN A N 1
ATOM 1447 C CA . ASN A 1 192 ? 160.368 150.668 161.658 1.00 38.55 192 ASN A CA 1
ATOM 1448 C C . ASN A 1 192 ? 158.943 151.050 162.003 1.00 38.55 192 ASN A C 1
ATOM 1449 O O . ASN A 1 192 ? 158.739 151.929 162.834 1.00 38.55 192 ASN A O 1
ATOM 1454 N N . GLY A 1 193 ? 157.957 150.423 161.385 1.00 34.79 193 GLY A N 1
ATOM 1455 C CA . GLY A 1 193 ? 156.584 150.740 161.692 1.00 34.79 193 GLY A CA 1
ATOM 1456 C C . GLY A 1 193 ? 156.167 152.136 161.319 1.00 34.79 193 GLY A C 1
ATOM 1457 O O . GLY A 1 193 ? 155.250 152.677 161.926 1.00 34.79 193 GLY A O 1
ATOM 1458 N N . PHE A 1 194 ? 156.810 152.729 160.320 1.00 31.93 194 PHE A N 1
ATOM 1459 C CA . PHE A 1 194 ? 156.456 154.072 159.887 1.00 31.93 194 PHE A CA 1
ATOM 1460 C C . PHE A 1 194 ? 155.061 154.108 159.287 1.00 31.93 194 PHE A C 1
ATOM 1461 O O . PHE A 1 194 ? 154.294 155.033 159.553 1.00 31.93 194 PHE A O 1
ATOM 1469 N N . ILE A 1 195 ? 154.699 153.096 158.514 1.00 32.74 195 ILE A N 1
ATOM 1470 C CA . ILE A 1 195 ? 153.432 153.055 157.802 1.00 32.74 195 ILE A CA 1
ATOM 1471 C C . ILE A 1 195 ? 152.449 152.202 158.578 1.00 32.74 195 ILE A C 1
ATOM 1472 O O . ILE A 1 195 ? 152.737 151.047 158.894 1.00 32.74 195 ILE A O 1
ATOM 1477 N N . SER A 1 196 ? 151.282 152.764 158.874 1.00 34.42 196 SER A N 1
ATOM 1478 C CA . SER A 1 196 ? 150.291 152.105 159.710 1.00 34.42 196 SER A CA 1
ATOM 1479 C C . SER A 1 196 ? 149.381 151.175 158.939 1.00 34.42 196 SER A C 1
ATOM 1480 O O . SER A 1 196 ? 148.892 150.201 159.510 1.00 34.42 196 SER A O 1
ATOM 1483 N N . LYS A 1 197 ? 149.120 151.452 157.669 1.00 36.12 197 LYS A N 1
ATOM 1484 C CA . LYS A 1 197 ? 148.447 150.491 156.814 1.00 36.12 197 LYS A CA 1
ATOM 1485 C C . LYS A 1 197 ? 148.847 150.740 155.374 1.00 36.12 197 LYS A C 1
ATOM 1486 O O . LYS A 1 197 ? 149.034 151.882 154.969 1.00 36.12 197 LYS A O 1
ATOM 1492 N N . ASN A 1 198 ? 148.977 149.665 154.617 1.00 39.08 198 ASN A N 1
ATOM 1493 C CA . ASN A 1 198 ? 149.282 149.701 153.192 1.00 39.08 198 ASN A CA 1
ATOM 1494 C C . ASN A 1 198 ? 148.032 149.260 152.446 1.00 39.08 198 ASN A C 1
ATOM 1495 O O . ASN A 1 198 ? 147.630 148.099 152.535 1.00 39.08 198 ASN A O 1
ATOM 1500 N N . PHE A 1 199 ? 147.407 150.186 151.727 1.00 38.22 199 PHE A N 1
ATOM 1501 C CA . PHE A 1 199 ? 146.117 149.894 151.127 1.00 38.22 199 PHE A CA 1
ATOM 1502 C C . PHE A 1 199 ? 146.226 149.057 149.874 1.00 38.22 199 PHE A C 1
ATOM 1503 O O . PHE A 1 199 ? 145.220 148.497 149.441 1.00 38.22 199 PHE A O 1
ATOM 1511 N N . ASN A 1 200 ? 147.416 148.966 149.287 1.00 43.02 200 ASN A N 1
ATOM 1512 C CA . ASN A 1 200 ? 147.710 148.065 148.177 1.00 43.02 200 ASN A CA 1
ATOM 1513 C C . ASN A 1 200 ? 146.743 148.273 147.015 1.00 43.02 200 ASN A C 1
ATOM 1514 O O . ASN A 1 200 ? 145.956 147.401 146.659 1.00 43.02 200 ASN A O 1
ATOM 1519 N N . MET A 1 201 ? 146.821 149.447 146.432 1.00 44.31 201 MET A N 1
ATOM 1520 C CA . MET A 1 201 ? 145.940 149.833 145.349 1.00 44.31 201 MET A CA 1
ATOM 1521 C C . MET A 1 201 ? 146.761 150.083 144.096 1.00 44.31 201 MET A C 1
ATOM 1522 O O . MET A 1 201 ? 147.987 150.198 144.182 1.00 44.31 201 MET A O 1
ATOM 1527 N N . PRO A 1 202 ? 146.146 150.143 142.918 1.00 46.53 202 PRO A N 1
ATOM 1528 C CA . PRO A 1 202 ? 146.901 150.533 141.729 1.00 46.53 202 PRO A CA 1
ATOM 1529 C C . PRO A 1 202 ? 147.352 151.974 141.845 1.00 46.53 202 PRO A C 1
ATOM 1530 O O . PRO A 1 202 ? 146.598 152.844 142.278 1.00 46.53 202 PRO A O 1
ATOM 1534 N N . SER A 1 203 ? 148.591 152.222 141.454 1.00 46.26 203 SER A N 1
ATOM 1535 C CA . SER A 1 203 ? 149.166 153.540 141.662 1.00 46.26 203 SER A CA 1
ATOM 1536 C C . SER A 1 203 ? 148.563 154.605 140.780 1.00 46.26 203 SER A C 1
ATOM 1537 O O . SER A 1 203 ? 148.972 155.759 140.888 1.00 46.26 203 SER A O 1
ATOM 1540 N N . SER A 1 204 ? 147.615 154.263 139.921 1.00 46.85 204 SER A N 1
ATOM 1541 C CA . SER A 1 204 ? 147.079 155.217 138.968 1.00 46.85 204 SER A CA 1
ATOM 1542 C C . SER A 1 204 ? 145.905 156.005 139.507 1.00 46.85 204 SER A C 1
ATOM 1543 O O . SER A 1 204 ? 145.615 157.082 138.983 1.00 46.85 204 SER A O 1
ATOM 1546 N N . ASN A 1 205 ? 145.221 155.504 140.526 1.00 46.98 205 ASN A N 1
ATOM 1547 C CA . ASN A 1 205 ? 144.006 156.132 141.028 1.00 46.98 205 ASN A CA 1
ATOM 1548 C C . ASN A 1 205 ? 144.233 156.557 142.470 1.00 46.98 205 ASN A C 1
ATOM 1549 O O . ASN A 1 205 ? 144.077 155.761 143.395 1.00 46.98 205 ASN A O 1
ATOM 1554 N N . ALA A 1 206 ? 144.602 157.821 142.654 1.00 41.27 206 ALA A N 1
ATOM 1555 C CA . ALA A 1 206 ? 144.731 158.382 143.984 1.00 41.27 206 ALA A CA 1
ATOM 1556 C C . ALA A 1 206 ? 143.408 158.853 144.540 1.00 41.27 206 ALA A C 1
ATOM 1557 O O . ALA A 1 206 ? 143.289 159.019 145.753 1.00 41.27 206 ALA A O 1
ATOM 1559 N N . GLU A 1 207 ? 142.410 159.076 143.691 1.00 41.14 207 GLU A N 1
ATOM 1560 C CA . GLU A 1 207 ? 141.111 159.498 144.195 1.00 41.14 207 GLU A CA 1
ATOM 1561 C C . GLU A 1 207 ? 140.413 158.366 144.924 1.00 41.14 207 GLU A C 1
ATOM 1562 O O . GLU A 1 207 ? 139.832 158.576 145.995 1.00 41.14 207 GLU A O 1
ATOM 1565 N N . ALA A 1 208 ? 140.463 157.160 144.369 1.00 40.53 208 ALA A N 1
ATOM 1566 C CA . ALA A 1 208 ? 139.881 156.017 145.055 1.00 40.53 208 ALA A CA 1
ATOM 1567 C C . ALA A 1 208 ? 140.614 155.728 146.348 1.00 40.53 208 ALA A C 1
ATOM 1568 O O . ALA A 1 208 ? 139.994 155.357 147.345 1.00 40.53 208 ALA A O 1
ATOM 1570 N N . PHE A 1 209 ? 141.929 155.915 146.361 1.00 36.18 209 PHE A N 1
ATOM 1571 C CA . PHE A 1 209 ? 142.700 155.703 147.577 1.00 36.18 209 PHE A CA 1
ATOM 1572 C C . PHE A 1 209 ? 142.334 156.711 148.651 1.00 36.18 209 PHE A C 1
ATOM 1573 O O . PHE A 1 209 ? 142.155 156.348 149.815 1.00 36.18 209 PHE A O 1
ATOM 1581 N N . ASN A 1 210 ? 142.234 157.985 148.288 1.00 35.35 210 ASN A N 1
ATOM 1582 C CA . ASN A 1 210 ? 141.837 158.995 149.258 1.00 35.35 210 ASN A CA 1
ATOM 1583 C C . ASN A 1 210 ? 140.452 158.702 149.821 1.00 35.35 210 ASN A C 1
ATOM 1584 O O . ASN A 1 210 ? 140.228 158.782 151.036 1.00 35.35 210 ASN A O 1
ATOM 1589 N N . ALA A 1 211 ? 139.504 158.359 148.949 1.00 36.23 211 ALA A N 1
ATOM 1590 C CA . ALA A 1 211 ? 138.154 158.060 149.409 1.00 36.23 211 ALA A CA 1
ATOM 1591 C C . ALA A 1 211 ? 138.137 156.860 150.336 1.00 36.23 211 ALA A C 1
ATOM 1592 O O . ALA A 1 211 ? 137.431 156.857 151.348 1.00 36.23 211 ALA A O 1
ATOM 1594 N N . LYS A 1 212 ? 138.910 155.830 150.008 1.00 37.10 212 LYS A N 1
ATOM 1595 C CA . LYS A 1 212 ? 138.957 154.636 150.838 1.00 37.10 212 LYS A CA 1
ATOM 1596 C C . LYS A 1 212 ? 139.535 154.940 152.205 1.00 37.10 212 LYS A C 1
ATOM 1597 O O . LYS A 1 212 ? 139.036 154.449 153.223 1.00 37.10 212 LYS A O 1
ATOM 1603 N N . VAL A 1 213 ? 140.587 155.751 152.254 1.00 35.00 213 VAL A N 1
ATOM 1604 C CA . VAL A 1 213 ? 141.162 156.122 153.540 1.00 35.00 213 VAL A CA 1
ATOM 1605 C C . VAL A 1 213 ? 140.138 156.850 154.388 1.00 35.00 213 VAL A C 1
ATOM 1606 O O . VAL A 1 213 ? 139.989 156.566 155.575 1.00 35.00 213 VAL A O 1
ATOM 1610 N N . LEU A 1 214 ? 139.419 157.802 153.801 1.00 34.73 214 LEU A N 1
ATOM 1611 C CA . LEU A 1 214 ? 138.451 158.550 154.600 1.00 34.73 214 LEU A CA 1
ATOM 1612 C C . LEU A 1 214 ? 137.330 157.657 155.102 1.00 34.73 214 LEU A C 1
ATOM 1613 O O . LEU A 1 214 ? 136.870 157.807 156.235 1.00 34.73 214 LEU A O 1
ATOM 1618 N N . GLU A 1 215 ? 136.884 156.712 154.284 1.00 38.59 215 GLU A N 1
ATOM 1619 C CA . GLU A 1 215 ? 135.830 155.801 154.712 1.00 38.59 215 GLU A CA 1
ATOM 1620 C C . GLU A 1 215 ? 136.283 154.929 155.873 1.00 38.59 215 GLU A C 1
ATOM 1621 O O . GLU A 1 215 ? 135.562 154.755 156.866 1.00 38.59 215 GLU A O 1
ATOM 1627 N N . GLU A 1 216 ? 137.486 154.374 155.772 1.00 38.39 216 GLU A N 1
ATOM 1628 C CA . GLU A 1 216 ? 137.997 153.541 156.852 1.00 38.39 216 GLU A CA 1
ATOM 1629 C C . GLU A 1 216 ? 138.211 154.339 158.128 1.00 38.39 216 GLU A C 1
ATOM 1630 O O . GLU A 1 216 ? 137.942 153.847 159.230 1.00 38.39 216 GLU A O 1
ATOM 1636 N N . LEU A 1 217 ? 138.705 155.569 158.006 1.00 34.52 217 LEU A N 1
ATOM 1637 C CA . LEU A 1 217 ? 138.823 156.430 159.172 1.00 34.52 217 LEU A CA 1
ATOM 1638 C C . LEU A 1 217 ? 137.474 156.666 159.812 1.00 34.52 217 LEU A C 1
ATOM 1639 O O . LEU A 1 217 ? 137.358 156.666 161.035 1.00 34.52 217 LEU A O 1
ATOM 1644 N N . ARG A 1 218 ? 136.443 156.895 159.004 1.00 35.33 218 ARG A N 1
ATOM 1645 C CA . ARG A 1 218 ? 135.124 157.147 159.567 1.00 35.33 218 ARG A CA 1
ATOM 1646 C C . ARG A 1 218 ? 134.628 155.949 160.339 1.00 35.33 218 ARG A C 1
ATOM 1647 O O . ARG A 1 218 ? 133.927 156.093 161.341 1.00 35.33 218 ARG A O 1
ATOM 1655 N N . GLU A 1 219 ? 134.955 154.756 159.872 1.00 36.09 219 GLU A N 1
ATOM 1656 C CA . GLU A 1 219 ? 134.566 153.567 160.618 1.00 36.09 219 GLU A CA 1
ATOM 1657 C C . GLU A 1 219 ? 135.322 153.460 161.933 1.00 36.09 219 GLU A C 1
ATOM 1658 O O . GLU A 1 219 ? 134.756 153.038 162.941 1.00 36.09 219 GLU A O 1
ATOM 1661 N N . LYS A 1 220 ? 136.598 153.842 161.950 1.00 34.69 220 LYS A N 1
ATOM 1662 C CA . LYS A 1 220 ? 137.415 153.605 163.138 1.00 34.69 220 LYS A CA 1
ATOM 1663 C C . LYS A 1 220 ? 137.030 154.485 164.314 1.00 34.69 220 LYS A C 1
ATOM 1664 O O . LYS A 1 220 ? 137.284 154.112 165.458 1.00 34.69 220 LYS A O 1
ATOM 1670 N N . VAL A 1 221 ? 136.433 155.647 164.073 1.00 34.61 221 VAL A N 1
ATOM 1671 C CA . VAL A 1 221 ? 136.230 156.630 165.130 1.00 34.61 221 VAL A CA 1
ATOM 1672 C C . VAL A 1 221 ? 134.857 156.479 165.755 1.00 34.61 221 VAL A C 1
ATOM 1673 O O . VAL A 1 221 ? 134.370 157.390 166.424 1.00 34.61 221 VAL A O 1
ATOM 1677 N N . LYS A 1 222 ? 134.225 155.338 165.552 1.00 37.27 222 LYS A N 1
ATOM 1678 C CA . LYS A 1 222 ? 132.878 155.120 166.050 1.00 37.27 222 LYS A CA 1
ATOM 1679 C C . LYS A 1 222 ? 132.928 154.665 167.497 1.00 37.27 222 LYS A C 1
ATOM 1680 O O . LYS A 1 222 ? 133.568 153.660 167.813 1.00 37.27 222 LYS A O 1
ATOM 1686 N N . GLY A 1 223 ? 132.241 155.387 168.371 1.00 36.93 223 GLY A N 1
ATOM 1687 C CA . GLY A 1 223 ? 132.155 155.017 169.759 1.00 36.93 223 GLY A CA 1
ATOM 1688 C C . GLY A 1 223 ? 133.234 155.580 170.647 1.00 36.93 223 GLY A C 1
ATOM 1689 O O . GLY A 1 223 ? 133.114 155.480 171.870 1.00 36.93 223 GLY A O 1
ATOM 1690 N N . LEU A 1 224 ? 134.277 156.169 170.084 1.00 33.52 224 LEU A N 1
ATOM 1691 C CA . LEU A 1 224 ? 135.356 156.706 170.888 1.00 33.52 224 LEU A CA 1
ATOM 1692 C C . LEU A 1 224 ? 134.992 158.068 171.447 1.00 33.52 224 LEU A C 1
ATOM 1693 O O . LEU A 1 224 ? 134.222 158.822 170.861 1.00 33.52 224 LEU A O 1
ATOM 1698 N N . TYR A 1 225 ? 135.562 158.376 172.593 1.00 32.87 225 TYR A N 1
ATOM 1699 C CA . TYR A 1 225 ? 135.551 159.729 173.105 1.00 32.87 225 TYR A CA 1
ATOM 1700 C C . TYR A 1 225 ? 136.691 160.472 172.441 1.00 32.87 225 TYR A C 1
ATOM 1701 O O . TYR A 1 225 ? 137.849 160.103 172.613 1.00 32.87 225 TYR A O 1
ATOM 1710 N N . LEU A 1 226 ? 136.376 161.472 171.655 1.00 30.06 226 LEU A N 1
ATOM 1711 C CA . LEU A 1 226 ? 137.395 162.138 170.863 1.00 30.06 226 LEU A CA 1
ATOM 1712 C C . LEU A 1 226 ? 138.216 163.163 171.647 1.00 30.06 226 LEU A C 1
ATOM 1713 O O . LEU A 1 226 ? 139.418 163.332 171.373 1.00 30.06 226 LEU A O 1
ATOM 1718 N N . PRO A 1 227 ? 137.639 163.878 172.607 1.00 30.12 227 PRO A N 1
ATOM 1719 C CA . PRO A 1 227 ? 138.486 164.681 173.485 1.00 30.12 227 PRO A CA 1
ATOM 1720 C C . PRO A 1 227 ? 139.593 163.878 174.110 1.00 30.12 227 PRO A C 1
ATOM 1721 O O . PRO A 1 227 ? 140.662 164.411 174.415 1.00 30.12 227 PRO A O 1
ATOM 1725 N N . SER A 1 228 ? 139.365 162.587 174.295 1.00 29.08 228 SER A N 1
ATOM 1726 C CA . SER A 1 228 ? 140.384 161.710 174.836 1.00 29.08 228 SER A CA 1
ATOM 1727 C C . SER A 1 228 ? 141.545 161.567 173.875 1.00 29.08 228 SER A C 1
ATOM 1728 O O . SER A 1 228 ? 142.702 161.548 174.294 1.00 29.08 228 SER A O 1
ATOM 1731 N N . CYS A 1 229 ? 141.260 161.460 172.583 1.00 29.10 229 CYS A N 1
ATOM 1732 C CA . CYS A 1 229 ? 142.329 161.419 171.599 1.00 29.10 229 CYS A CA 1
ATOM 1733 C C . CYS A 1 229 ? 143.149 162.691 171.650 1.00 29.10 229 CYS A C 1
ATOM 1734 O O . CYS A 1 229 ? 144.383 162.647 171.636 1.00 29.10 229 CYS A O 1
ATOM 1737 N N . LEU A 1 230 ? 142.484 163.836 171.737 1.00 27.71 230 LEU A N 1
ATOM 1738 C CA . LEU A 1 230 ? 143.239 165.085 171.763 1.00 27.71 230 LEU A CA 1
ATOM 1739 C C . LEU A 1 230 ? 144.075 165.241 173.028 1.00 27.71 230 LEU A C 1
ATOM 1740 O O . LEU A 1 230 ? 145.191 165.761 172.966 1.00 27.71 230 LEU A O 1
ATOM 1745 N N . GLY A 1 231 ? 143.579 164.778 174.173 1.00 27.74 231 GLY A N 1
ATOM 1746 C CA . GLY A 1 231 ? 144.378 164.840 175.388 1.00 27.74 231 GLY A CA 1
ATOM 1747 C C . GLY A 1 231 ? 145.564 163.896 175.374 1.00 27.74 231 GLY A C 1
ATOM 1748 O O . GLY A 1 231 ? 146.664 164.254 175.805 1.00 27.74 231 GLY A O 1
ATOM 1749 N N . MET A 1 232 ? 145.362 162.675 174.891 1.00 27.92 232 MET A N 1
ATOM 1750 C CA . MET A 1 232 ? 146.474 161.750 174.766 1.00 27.92 232 MET A CA 1
ATOM 1751 C C . MET A 1 232 ? 147.532 162.287 173.821 1.00 27.92 232 MET A C 1
ATOM 1752 O O . MET A 1 232 ? 148.722 162.073 174.043 1.00 27.92 232 MET A O 1
ATOM 1757 N N . LYS A 1 233 ? 147.135 162.986 172.758 1.00 27.35 233 LYS A N 1
ATOM 1758 C CA . LYS A 1 233 ? 148.158 163.578 171.901 1.00 27.35 233 LYS A CA 1
ATOM 1759 C C . LYS A 1 233 ? 148.881 164.704 172.610 1.00 27.35 233 LYS A C 1
ATOM 1760 O O . LYS A 1 233 ? 150.095 164.853 172.463 1.00 27.35 233 LYS A O 1
ATOM 1766 N N . LYS A 1 234 ? 148.151 165.525 173.358 1.00 28.68 234 LYS A N 1
ATOM 1767 C CA . LYS A 1 234 ? 148.788 166.598 174.106 1.00 28.68 234 LYS A CA 1
ATOM 1768 C C . LYS A 1 234 ? 149.877 166.062 175.008 1.00 28.68 234 LYS A C 1
ATOM 1769 O O . LYS A 1 234 ? 150.923 166.691 175.175 1.00 28.68 234 LYS A O 1
ATOM 1775 N N . LEU A 1 235 ? 149.647 164.897 175.600 1.00 28.16 235 LEU A N 1
ATOM 1776 C CA . LEU A 1 235 ? 150.635 164.324 176.505 1.00 28.16 235 LEU A CA 1
ATOM 1777 C C . LEU A 1 235 ? 151.760 163.622 175.762 1.00 28.16 235 LEU A C 1
ATOM 1778 O O . LEU A 1 235 ? 152.919 163.723 176.157 1.00 28.16 235 LEU A O 1
ATOM 1783 N N . LEU A 1 236 ? 151.446 162.897 174.695 1.00 27.95 236 LEU A N 1
ATOM 1784 C CA . LEU A 1 236 ? 152.471 162.205 173.933 1.00 27.95 236 LEU A CA 1
ATOM 1785 C C . LEU A 1 236 ? 153.388 163.154 173.193 1.00 27.95 236 LEU A C 1
ATOM 1786 O O . LEU A 1 236 ? 154.489 162.758 172.821 1.00 27.95 236 LEU A O 1
ATOM 1791 N N . LYS A 1 237 ? 152.954 164.381 172.941 1.00 30.53 237 LYS A N 1
ATOM 1792 C CA . LYS A 1 237 ? 153.794 165.332 172.231 1.00 30.53 237 LYS A CA 1
ATOM 1793 C C . LYS A 1 237 ? 154.912 165.874 173.096 1.00 30.53 237 LYS A C 1
ATOM 1794 O O . LYS A 1 237 ? 155.963 166.233 172.574 1.00 30.53 237 LYS A O 1
ATOM 1800 N N . SER A 1 238 ? 154.724 165.924 174.387 1.00 32.43 238 SER A N 1
ATOM 1801 C CA . SER A 1 238 ? 155.672 166.533 175.302 1.00 32.43 238 SER A CA 1
ATOM 1802 C C . SER A 1 238 ? 156.891 165.761 175.461 1.00 32.43 238 SER A C 1
ATOM 1803 O O . SER A 1 238 ? 157.705 166.106 176.294 1.00 32.43 238 SER A O 1
ATOM 1806 N N . ASN A 1 239 ? 157.094 164.690 174.706 1.00 33.88 239 ASN A N 1
ATOM 1807 C CA . ASN A 1 239 ? 158.345 163.959 174.791 1.00 33.88 239 ASN A CA 1
ATOM 1808 C C . ASN A 1 239 ? 159.451 164.708 174.076 1.00 33.88 239 ASN A C 1
ATOM 1809 O O . ASN A 1 239 ? 160.481 165.032 174.668 1.00 33.88 239 ASN A O 1
ATOM 1814 N N . HIS A 1 240 ? 159.250 165.010 172.797 1.00 35.54 240 HIS A N 1
ATOM 1815 C CA . HIS A 1 240 ? 160.299 165.591 171.969 1.00 35.54 240 HIS A CA 1
ATOM 1816 C C . HIS A 1 240 ? 159.980 166.997 171.497 1.00 35.54 240 HIS A C 1
ATOM 1817 O O . HIS A 1 240 ? 160.518 167.430 170.488 1.00 35.54 240 HIS A O 1
ATOM 1824 N N . ILE A 1 241 ? 159.138 167.734 172.204 1.00 34.69 241 ILE A N 1
ATOM 1825 C CA . ILE A 1 241 ? 158.796 169.061 171.723 1.00 34.69 241 ILE A CA 1
ATOM 1826 C C . ILE A 1 241 ? 159.998 169.995 171.808 1.00 34.69 241 ILE A C 1
ATOM 1827 O O . ILE A 1 241 ? 160.226 170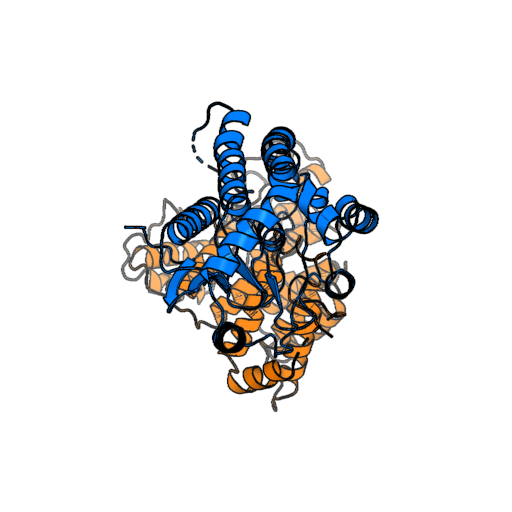.813 170.907 1.00 34.69 241 ILE A O 1
ATOM 1832 N N . ASP A 1 242 ? 160.813 169.862 172.851 1.00 37.72 242 ASP A N 1
ATOM 1833 C CA . ASP A 1 242 ? 161.959 170.746 173.016 1.00 37.72 242 ASP A CA 1
ATOM 1834 C C . ASP A 1 242 ? 163.052 170.428 172.017 1.00 37.72 242 ASP A C 1
ATOM 1835 O O . ASP A 1 242 ? 163.676 171.338 171.462 1.00 37.72 242 ASP A O 1
ATOM 1840 N N . ALA A 1 243 ? 163.311 169.145 171.789 1.00 34.93 243 ALA A N 1
ATOM 1841 C CA . ALA A 1 243 ? 164.267 168.750 170.770 1.00 34.93 243 ALA A CA 1
ATOM 1842 C C . ALA A 1 243 ? 163.889 169.327 169.421 1.00 34.93 243 ALA A C 1
ATOM 1843 O O . ALA A 1 243 ? 164.734 169.867 168.705 1.00 34.93 243 ALA A O 1
ATOM 1845 N N . PHE A 1 244 ? 162.612 169.251 169.073 1.00 32.18 244 PHE A N 1
ATOM 1846 C CA . PHE A 1 244 ? 162.157 169.728 167.779 1.00 32.18 244 PHE A CA 1
ATOM 1847 C C . PHE A 1 244 ? 162.291 171.234 167.660 1.00 32.18 244 PHE A C 1
ATOM 1848 O O . PHE A 1 244 ? 162.719 171.735 166.622 1.00 32.18 244 PHE A O 1
ATOM 1856 N N . ASN A 1 245 ? 161.924 171.978 168.702 1.00 33.65 245 ASN A N 1
ATOM 1857 C CA . ASN A 1 245 ? 162.054 173.432 168.644 1.00 33.65 245 ASN A CA 1
ATOM 1858 C C . ASN A 1 245 ? 163.509 173.854 168.486 1.00 33.65 245 ASN A C 1
ATOM 1859 O O . ASN A 1 245 ? 163.842 174.717 167.656 1.00 33.65 245 ASN A O 1
ATOM 1864 N N . LYS A 1 246 ? 164.391 173.259 169.285 1.00 34.92 246 LYS A N 1
ATOM 1865 C CA . LYS A 1 246 ? 165.810 173.572 169.207 1.00 34.92 246 LYS A CA 1
ATOM 1866 C C . LYS A 1 246 ? 166.369 173.266 167.827 1.00 34.92 246 LYS A C 1
ATOM 1867 O O . LYS A 1 246 ? 167.067 174.094 167.231 1.00 34.92 246 LYS A O 1
ATOM 1873 N N . ALA A 1 247 ? 166.056 172.084 167.292 1.00 34.74 247 ALA A N 1
ATOM 1874 C CA . ALA A 1 247 ? 166.530 171.719 165.963 1.00 34.74 247 ALA A CA 1
ATOM 1875 C C . ALA A 1 247 ? 166.018 172.675 164.906 1.00 34.74 247 ALA A C 1
ATOM 1876 O O . ALA A 1 247 ? 166.750 173.026 163.984 1.00 34.74 247 ALA A O 1
ATOM 1878 N N . ASN A 1 248 ? 164.757 173.083 164.998 1.00 34.34 248 ASN A N 1
ATOM 1879 C CA . ASN A 1 248 ? 164.195 174.022 164.037 1.00 34.34 248 ASN A CA 1
ATOM 1880 C C . ASN A 1 248 ? 165.032 175.289 163.966 1.00 34.34 248 ASN A C 1
ATOM 1881 O O . ASN A 1 248 ? 165.514 175.698 162.893 1.00 34.34 248 ASN A O 1
ATOM 1886 N N . SER A 1 249 ? 165.229 175.913 165.124 1.00 34.97 249 SER A N 1
ATOM 1887 C CA . SER A 1 249 ? 165.983 177.161 165.160 1.00 34.97 249 SER A CA 1
ATOM 1888 C C . SER A 1 249 ? 167.399 176.982 164.641 1.00 34.97 249 SER A C 1
ATOM 1889 O O . SER A 1 249 ? 167.929 177.863 163.964 1.00 34.97 249 SER A O 1
ATOM 1892 N N . VAL A 1 250 ? 168.036 175.854 164.950 1.00 35.25 250 VAL A N 1
ATOM 1893 C CA . VAL A 1 250 ? 169.433 175.683 164.564 1.00 35.25 250 VAL A CA 1
ATOM 1894 C C . VAL A 1 250 ? 169.561 175.405 163.073 1.00 35.25 250 VAL A C 1
ATOM 1895 O O . VAL A 1 250 ? 170.465 175.921 162.408 1.00 35.25 250 VAL A O 1
ATOM 1899 N N . GLU A 1 251 ? 168.667 174.591 162.522 1.00 36.53 251 GLU A N 1
ATOM 1900 C CA . GLU A 1 251 ? 168.754 174.215 161.118 1.00 36.53 251 GLU A CA 1
ATOM 1901 C C . GLU A 1 251 ? 168.563 175.409 160.205 1.00 36.53 251 GLU A C 1
ATOM 1902 O O . GLU A 1 251 ? 169.304 175.583 159.230 1.00 36.53 251 GLU A O 1
ATOM 1908 N N . VAL A 1 252 ? 167.534 176.219 160.459 1.00 37.41 252 VAL A N 1
ATOM 1909 C CA . VAL A 1 252 ? 167.288 177.268 159.479 1.00 37.41 252 VAL A CA 1
ATOM 1910 C C . VAL A 1 252 ? 168.410 178.290 159.449 1.00 37.41 252 VAL A C 1
ATOM 1911 O O . VAL A 1 252 ? 168.582 178.977 158.445 1.00 37.41 252 VAL A O 1
ATOM 1915 N N . ASN A 1 253 ? 169.194 178.404 160.509 1.00 38.50 253 ASN A N 1
ATOM 1916 C CA . ASN A 1 253 ? 170.296 179.346 160.533 1.00 38.50 253 ASN A CA 1
ATOM 1917 C C . ASN A 1 253 ? 171.609 178.727 160.109 1.00 38.50 253 ASN A C 1
ATOM 1918 O O . ASN A 1 253 ? 172.531 179.455 159.743 1.00 38.50 253 ASN A O 1
ATOM 1923 N N . GLU A 1 254 ? 171.727 177.409 160.171 1.00 38.71 254 GLU A N 1
ATOM 1924 C CA . GLU A 1 254 ? 172.930 176.772 159.673 1.00 38.71 254 GLU A CA 1
ATOM 1925 C C . GLU A 1 254 ? 172.873 176.513 158.183 1.00 38.71 254 GLU A C 1
ATOM 1926 O O . GLU A 1 254 ? 173.920 176.364 157.559 1.00 38.71 254 GLU A O 1
ATOM 1929 N N . SER A 1 255 ? 171.687 176.432 157.596 1.00 39.26 255 SER A N 1
ATOM 1930 C CA . SER A 1 255 ? 171.622 176.230 156.155 1.00 39.26 255 SER A CA 1
ATOM 1931 C C . SER A 1 255 ? 171.780 177.534 155.389 1.00 39.26 255 SER A C 1
ATOM 1932 O O . SER A 1 255 ? 172.064 177.525 154.183 1.00 39.26 255 SER A O 1
ATOM 1935 N N . LEU A 1 256 ? 171.634 178.656 156.077 1.00 38.95 256 LEU A N 1
ATOM 1936 C CA . LEU A 1 256 ? 171.820 179.951 155.450 1.00 38.95 256 LEU A CA 1
ATOM 1937 C C . LEU A 1 256 ? 173.244 180.126 154.960 1.00 38.95 256 LEU A C 1
ATOM 1938 O O . LEU A 1 256 ? 173.475 180.757 153.930 1.00 38.95 256 LEU A O 1
ATOM 1943 N N . LYS A 1 257 ? 174.217 179.587 155.684 1.00 39.88 257 LYS A N 1
ATOM 1944 C CA . LYS A 1 257 ? 175.597 179.746 155.256 1.00 39.88 257 LYS A CA 1
ATOM 1945 C C . LYS A 1 257 ? 175.886 178.945 154.000 1.00 39.88 257 LYS A C 1
ATOM 1946 O O . LYS A 1 257 ? 176.742 179.335 153.205 1.00 39.88 257 LYS A O 1
ATOM 1952 N N . TYR A 1 258 ? 175.176 177.841 153.794 1.00 38.94 258 TYR A N 1
ATOM 1953 C CA . TYR A 1 258 ? 175.343 177.074 152.570 1.00 38.94 258 TYR A CA 1
ATOM 1954 C C . TYR A 1 258 ? 174.707 177.786 151.402 1.00 38.94 258 TYR A C 1
ATOM 1955 O O . TYR A 1 258 ? 175.226 177.745 150.288 1.00 38.94 258 TYR A O 1
ATOM 1964 N N . TRP A 1 259 ? 173.569 178.429 151.627 1.00 39.11 259 TRP A N 1
ATOM 1965 C CA . TRP A 1 259 ? 172.984 179.194 150.536 1.00 39.11 259 TRP A CA 1
ATOM 1966 C C . TRP A 1 259 ? 173.854 180.383 150.174 1.00 39.11 259 TRP A C 1
ATOM 1967 O O . TRP A 1 259 ? 174.084 180.650 148.995 1.00 39.11 259 TRP A O 1
ATOM 1978 N N . VAL A 1 260 ? 174.366 181.096 151.174 1.00 41.30 260 VAL A N 1
ATOM 1979 C CA . VAL A 1 260 ? 175.133 182.307 150.918 1.00 41.30 260 VAL A CA 1
ATOM 1980 C C . VAL A 1 260 ? 176.501 181.986 150.351 1.00 41.30 260 VAL A C 1
ATOM 1981 O O . VAL A 1 260 ? 177.052 182.771 149.577 1.00 41.30 260 VAL A O 1
ATOM 1985 N N . ASP A 1 261 ? 177.079 180.845 150.718 1.00 46.34 261 ASP A N 1
ATOM 1986 C CA . ASP A 1 261 ? 178.370 180.458 150.164 1.00 46.34 261 ASP A CA 1
ATOM 1987 C C . ASP A 1 261 ? 178.333 180.449 148.646 1.00 46.34 261 ASP A C 1
ATOM 1988 O O . ASP A 1 261 ? 179.127 181.129 147.992 1.00 46.34 261 ASP A O 1
ATOM 1993 N N . GLY A 1 262 ? 177.411 179.696 148.067 1.00 47.14 262 GLY A N 1
ATOM 1994 C CA . GLY A 1 262 ? 177.195 179.759 146.642 1.00 47.14 262 GLY A CA 1
ATOM 1995 C C . GLY A 1 262 ? 177.197 178.416 145.962 1.00 47.14 262 GLY A C 1
ATOM 1996 O O . GLY A 1 262 ? 177.108 178.342 144.739 1.00 47.14 262 GLY A O 1
ATOM 1997 N N . GLU A 1 263 ? 177.287 177.355 146.724 1.00 47.31 263 GLU A N 1
ATOM 1998 C CA . GLU A 1 263 ? 177.335 176.029 146.132 1.00 47.31 263 GLU A CA 1
ATOM 1999 C C . GLU A 1 263 ? 175.988 175.525 145.626 1.00 47.31 263 GLU A C 1
ATOM 2000 O O . GLU A 1 263 ? 175.941 174.957 144.532 1.00 47.31 263 GLU A O 1
ATOM 2006 N N . PRO A 1 264 ? 174.883 175.666 146.367 1.00 45.95 264 PRO A N 1
ATOM 2007 C CA . PRO A 1 264 ? 173.619 175.152 145.836 1.00 45.95 264 PRO A CA 1
ATOM 2008 C C . PRO A 1 264 ? 173.253 175.771 144.512 1.00 45.95 264 PRO A C 1
ATOM 2009 O O . PRO A 1 264 ? 172.803 175.072 143.604 1.00 45.95 264 PRO A O 1
ATOM 2013 N N . LEU A 1 265 ? 173.451 177.073 144.367 1.00 49.29 265 LEU A N 1
ATOM 2014 C CA . LEU A 1 265 ? 173.036 177.737 143.144 1.00 49.29 265 LEU A CA 1
ATOM 2015 C C . LEU A 1 265 ? 173.958 177.377 141.989 1.00 49.29 265 LEU A C 1
ATOM 2016 O O . LEU A 1 265 ? 173.513 177.250 140.847 1.00 49.29 265 LEU A O 1
ATOM 2021 N N . LYS A 1 266 ? 175.239 177.183 142.273 1.00 49.38 266 LYS A N 1
ATOM 2022 C CA . LYS A 1 266 ? 176.176 176.716 141.260 1.00 49.38 266 LYS A CA 1
ATOM 2023 C C . LYS A 1 266 ? 175.817 175.320 140.768 1.00 49.38 266 LYS A C 1
ATOM 2024 O O . LYS A 1 266 ? 175.870 175.036 139.565 1.00 49.38 266 LYS A O 1
ATOM 2030 N N . ARG A 1 267 ? 175.441 174.437 141.684 1.00 47.09 267 ARG A N 1
ATOM 2031 C CA . ARG A 1 267 ? 175.034 173.100 141.285 1.00 47.09 267 ARG A CA 1
ATOM 2032 C C . ARG A 1 267 ? 173.728 173.133 140.517 1.00 47.09 267 ARG A C 1
ATOM 2033 O O . ARG A 1 267 ? 173.537 172.352 139.583 1.00 47.09 267 ARG A O 1
ATOM 2041 N N . PHE A 1 268 ? 172.819 174.032 140.884 1.00 48.35 268 PHE A N 1
ATOM 2042 C CA . PHE A 1 268 ? 171.586 174.182 140.122 1.00 48.35 268 PHE A CA 1
ATOM 2043 C C . PHE A 1 268 ? 171.877 174.638 138.707 1.00 48.35 268 PHE A C 1
ATOM 2044 O O . PHE A 1 268 ? 171.288 174.129 137.753 1.00 48.35 268 PHE A O 1
ATOM 2052 N N . ARG A 1 269 ? 172.784 175.597 138.547 1.00 52.78 269 ARG A N 1
ATOM 2053 C CA . ARG A 1 269 ? 173.109 176.067 137.209 1.00 52.78 269 ARG A CA 1
ATOM 2054 C C . ARG A 1 269 ? 173.705 174.961 136.368 1.00 52.78 269 ARG A C 1
ATOM 2055 O O . ARG A 1 269 ? 173.314 174.778 135.216 1.00 52.78 269 ARG A O 1
ATOM 2063 N N . GLN A 1 270 ? 174.651 174.211 136.909 1.00 54.27 270 GLN A N 1
ATOM 2064 C CA . GLN A 1 270 ? 175.203 173.154 136.076 1.00 54.27 270 GLN A CA 1
ATOM 2065 C C . GLN A 1 270 ? 174.325 171.916 136.025 1.00 54.27 270 GLN A C 1
ATOM 2066 O O . GLN A 1 270 ? 174.688 170.949 135.355 1.00 54.27 270 GLN A O 1
ATOM 2072 N N . LEU A 1 271 ? 173.182 171.915 136.704 1.00 53.12 271 LEU A N 1
ATOM 2073 C CA . LEU A 1 271 ? 172.199 170.863 136.483 1.00 53.12 271 LEU A CA 1
ATOM 2074 C C . LEU A 1 271 ? 171.465 171.085 135.178 1.00 53.12 271 LEU A C 1
ATOM 2075 O O . LEU A 1 271 ? 171.366 170.181 134.347 1.00 53.12 271 LEU A O 1
ATOM 2080 N N . GLY A 1 272 ? 170.926 172.278 134.992 1.00 56.94 272 GLY A N 1
ATOM 2081 C CA . GLY A 1 272 ? 170.215 172.613 133.783 1.00 56.94 272 GLY A CA 1
ATOM 2082 C C . GLY A 1 272 ? 171.101 173.297 132.775 1.00 56.94 272 GLY A C 1
ATOM 2083 O O . GLY A 1 272 ? 170.802 174.400 132.321 1.00 56.94 272 GLY A O 1
ATOM 2084 N N . SER A 1 273 ? 172.213 172.660 132.442 1.00 62.34 273 SER A N 1
ATOM 2085 C CA . SER A 1 273 ? 173.168 173.187 131.480 1.00 62.34 273 SER A CA 1
ATOM 2086 C C . SER A 1 273 ? 173.710 172.058 130.617 1.00 62.34 273 SER A C 1
ATOM 2087 O O . SER A 1 273 ? 174.918 171.904 130.444 1.00 62.34 273 SER A O 1
ATOM 2090 N N . LYS A 1 274 ? 172.816 171.232 130.084 1.00 65.69 274 LYS A N 1
ATOM 2091 C CA . LYS A 1 274 ? 173.191 170.022 129.368 1.00 65.69 274 LYS A CA 1
ATOM 2092 C C . LYS A 1 274 ? 172.839 170.084 127.888 1.00 65.69 274 LYS A C 1
ATOM 2093 O O . LYS A 1 274 ? 172.408 169.092 127.308 1.00 65.69 274 LYS A O 1
ATOM 2099 N N . GLN A 1 275 ? 173.023 171.235 127.254 1.00 68.42 275 GLN A N 1
ATOM 2100 C CA . GLN A 1 275 ? 172.732 171.334 125.832 1.00 68.42 275 GLN A CA 1
ATOM 2101 C C . GLN A 1 275 ? 173.598 170.360 125.053 1.00 68.42 275 GLN A C 1
ATOM 2102 O O . GLN A 1 275 ? 174.730 170.065 125.432 1.00 68.42 275 GLN A O 1
ATOM 2108 N N . ARG A 1 276 ? 173.056 169.851 123.960 1.00 73.62 276 ARG A N 1
ATOM 2109 C CA . ARG A 1 276 ? 173.749 168.846 123.178 1.00 73.62 276 ARG A CA 1
ATOM 2110 C C . ARG A 1 276 ? 174.595 169.496 122.090 1.00 73.62 276 ARG A C 1
ATOM 2111 O O . ARG A 1 276 ? 174.427 170.669 121.756 1.00 73.62 276 ARG A O 1
ATOM 2119 N N . LYS A 1 277 ? 175.529 168.715 121.547 1.00 79.17 277 LYS A N 1
ATOM 2120 C CA . LYS A 1 277 ? 176.509 169.262 120.617 1.00 79.17 277 LYS A CA 1
ATOM 2121 C C . LYS A 1 277 ? 175.901 169.501 119.242 1.00 79.17 277 LYS A C 1
ATOM 2122 O O . LYS A 1 277 ? 175.937 170.619 118.722 1.00 79.17 277 LYS A O 1
ATOM 2124 N N . HIS A 1 278 ? 175.350 168.461 118.637 1.00 82.75 278 HIS A N 1
ATOM 2125 C CA . HIS A 1 278 ? 174.669 168.553 117.358 1.00 82.75 278 HIS A CA 1
ATOM 2126 C C . HIS A 1 278 ? 173.165 168.653 117.574 1.00 82.75 278 HIS A C 1
ATOM 2127 O O . HIS A 1 278 ? 172.651 168.402 118.664 1.00 82.75 278 HIS A O 1
ATOM 2134 N N . ARG A 1 279 ? 172.457 169.026 116.520 1.00 81.61 279 ARG A N 1
ATOM 2135 C CA . ARG A 1 279 ? 171.062 169.409 116.641 1.00 81.61 279 ARG A CA 1
ATOM 2136 C C . ARG A 1 279 ? 170.151 168.449 115.889 1.00 81.61 279 ARG A C 1
ATOM 2137 O O . ARG A 1 279 ? 170.488 167.969 114.809 1.00 81.61 279 ARG A O 1
ATOM 2145 N N . LEU A 1 280 ? 168.974 168.217 116.460 1.00 80.46 280 LEU A N 1
ATOM 2146 C CA . LEU A 1 280 ? 167.999 167.246 115.966 1.00 80.46 280 LEU A CA 1
ATOM 2147 C C . LEU A 1 280 ? 168.505 165.815 116.055 1.00 80.46 280 LEU A C 1
ATOM 2148 O O . LEU A 1 280 ? 167.995 165.028 116.848 1.00 80.46 280 LEU A O 1
ATOM 2153 N N . LEU B 2 276 ? 158.256 146.445 135.724 1.00 82.32 276 LEU G N 1
ATOM 2154 C CA . LEU B 2 276 ? 159.635 146.636 136.156 1.00 82.32 276 LEU G CA 1
ATOM 2155 C C . LEU B 2 276 ? 159.937 148.099 136.447 1.00 82.32 276 LEU G C 1
ATOM 2156 O O . LEU B 2 276 ? 161.080 148.458 136.714 1.00 82.32 276 LEU G O 1
ATOM 2161 N N . VAL B 2 277 ? 158.919 148.942 136.384 1.00 75.93 277 VAL G N 1
ATOM 2162 C CA . VAL B 2 277 ? 159.072 150.363 136.657 1.00 75.93 277 VAL G CA 1
ATOM 2163 C C . VAL B 2 277 ? 158.568 150.639 138.064 1.00 75.93 277 VAL G C 1
ATOM 2164 O O . VAL B 2 277 ? 157.619 150.003 138.533 1.00 75.93 277 VAL G O 1
ATOM 2168 N N . ASN B 2 278 ? 159.235 151.556 138.759 1.00 65.40 278 ASN G N 1
ATOM 2169 C CA . ASN B 2 278 ? 158.805 151.967 140.089 1.00 65.40 278 ASN G CA 1
ATOM 2170 C C . ASN B 2 278 ? 157.986 153.248 140.010 1.00 65.40 278 ASN G C 1
ATOM 2171 O O . ASN B 2 278 ? 156.871 153.319 140.531 1.00 65.40 278 ASN G O 1
ATOM 2176 N N . ASP B 2 279 ? 158.530 154.256 139.348 1.00 61.66 279 ASP G N 1
ATOM 2177 C CA . ASP B 2 279 ? 157.899 155.556 139.164 1.00 61.66 279 ASP G CA 1
ATOM 2178 C C . ASP B 2 279 ? 158.722 156.307 138.131 1.00 61.66 279 ASP G C 1
ATOM 2179 O O . ASP B 2 279 ? 159.758 155.822 137.666 1.00 61.66 279 ASP G O 1
ATOM 2184 N N . ASP B 2 280 ? 158.252 157.490 137.761 1.00 60.47 280 ASP G N 1
ATOM 2185 C CA . ASP B 2 280 ? 159.170 158.453 137.185 1.00 60.47 280 ASP G CA 1
ATOM 2186 C C . ASP B 2 280 ? 160.036 158.998 138.306 1.00 60.47 280 ASP G C 1
ATOM 2187 O O . ASP B 2 280 ? 159.607 159.080 139.455 1.00 60.47 280 ASP G O 1
ATOM 2190 N N . LEU B 2 281 ? 161.269 159.346 137.967 1.00 56.96 281 LEU G N 1
ATOM 2191 C CA . LEU B 2 281 ? 162.370 159.708 138.851 1.00 56.96 281 LEU G CA 1
ATOM 2192 C C . LEU B 2 281 ? 163.064 158.489 139.456 1.00 56.96 281 LEU G C 1
ATOM 2193 O O . LEU B 2 281 ? 164.076 158.663 140.105 1.00 56.96 281 LEU G O 1
ATOM 2198 N N . ASN B 2 282 ? 162.559 157.273 139.269 1.00 61.87 282 ASN G N 1
ATOM 2199 C CA . ASN B 2 282 ? 163.334 156.036 139.421 1.00 61.87 282 ASN G CA 1
ATOM 2200 C C . ASN B 2 282 ? 164.018 155.904 140.785 1.00 61.87 282 ASN G C 1
ATOM 2201 O O . ASN B 2 282 ? 165.231 155.733 140.878 1.00 61.87 282 ASN G O 1
ATOM 2206 N N . LEU B 2 283 ? 163.220 155.950 141.850 1.00 55.21 283 LEU G N 1
ATOM 2207 C CA . LEU B 2 283 ? 163.718 155.746 143.211 1.00 55.21 283 LEU G CA 1
ATOM 2208 C C . LEU B 2 283 ? 164.858 156.697 143.544 1.00 55.21 283 LEU G C 1
ATOM 2209 O O . LEU B 2 283 ? 165.934 156.285 143.970 1.00 55.21 283 LEU G O 1
ATOM 2214 N N . GLY B 2 284 ? 164.616 157.982 143.362 1.00 56.62 284 GLY G N 1
ATOM 2215 C CA . GLY B 2 284 ? 165.715 158.912 143.457 1.00 56.62 284 GLY G CA 1
ATOM 2216 C C . GLY B 2 284 ? 166.620 158.697 142.267 1.00 56.62 284 GLY G C 1
ATOM 2217 O O . GLY B 2 284 ? 166.256 158.066 141.301 1.00 56.62 284 GLY G O 1
ATOM 2218 N N . GLU B 2 285 ? 167.795 159.304 142.325 1.00 61.66 285 GLU G N 1
ATOM 2219 C CA . GLU B 2 285 ? 168.852 159.137 141.324 1.00 61.66 285 GLU G CA 1
ATOM 2220 C C . GLU B 2 285 ? 168.416 159.610 139.940 1.00 61.66 285 GLU G C 1
ATOM 2221 O O . GLU B 2 285 ? 169.230 159.664 139.015 1.00 61.66 285 GLU G O 1
ATOM 2227 N N . ASP B 2 286 ? 167.149 159.990 139.799 1.00 58.15 286 ASP G N 1
ATOM 2228 C CA . ASP B 2 286 ? 166.676 160.770 138.668 1.00 58.15 286 ASP G CA 1
ATOM 2229 C C . ASP B 2 286 ? 166.027 162.062 139.120 1.00 58.15 286 ASP G C 1
ATOM 2230 O O . ASP B 2 286 ? 165.416 162.749 138.304 1.00 58.15 286 ASP G O 1
ATOM 2235 N N . TYR B 2 287 ? 166.131 162.402 140.401 1.00 49.55 287 TYR G N 1
ATOM 2236 C CA . TYR B 2 287 ? 165.659 163.697 140.861 1.00 49.55 287 TYR G CA 1
ATOM 2237 C C . TYR B 2 287 ? 166.440 164.815 140.198 1.00 49.55 287 TYR G C 1
ATOM 2238 O O . TYR B 2 287 ? 165.860 165.690 139.554 1.00 49.55 287 TYR G O 1
ATOM 2247 N N . LEU B 2 288 ? 167.755 164.821 140.367 1.00 52.43 288 LEU G N 1
ATOM 2248 C CA . LEU B 2 288 ? 168.600 165.507 139.411 1.00 52.43 288 LEU G CA 1
ATOM 2249 C C . LEU B 2 288 ? 168.361 164.855 138.068 1.00 52.43 288 LEU G C 1
ATOM 2250 O O . LEU B 2 288 ? 168.175 163.643 137.994 1.00 52.43 288 LEU G O 1
ATOM 2255 N N . LYS B 2 289 ? 168.379 165.645 137.003 1.00 56.51 289 LYS G N 1
ATOM 2256 C CA . LYS B 2 289 ? 167.904 165.302 135.667 1.00 56.51 289 LYS G CA 1
ATOM 2257 C C . LYS B 2 289 ? 166.395 165.437 135.564 1.00 56.51 289 LYS G C 1
ATOM 2258 O O . LYS B 2 289 ? 165.874 165.457 134.461 1.00 56.51 289 LYS G O 1
ATOM 2264 N N . TYR B 2 290 ? 165.681 165.605 136.664 1.00 51.48 290 TYR G N 1
ATOM 2265 C CA . TYR B 2 290 ? 164.350 166.180 136.621 1.00 51.48 290 TYR G CA 1
ATOM 2266 C C . TYR B 2 290 ? 164.380 167.645 136.991 1.00 51.48 290 TYR G C 1
ATOM 2267 O O . TYR B 2 290 ? 163.569 168.421 136.491 1.00 51.48 290 TYR G O 1
ATOM 2276 N N . LEU B 2 291 ? 165.320 168.031 137.844 1.00 49.91 291 LEU G N 1
ATOM 2277 C CA . LEU B 2 291 ? 165.558 169.437 138.121 1.00 49.91 291 LEU G CA 1
ATOM 2278 C C . LEU B 2 291 ? 166.217 170.135 136.950 1.00 49.91 291 LEU G C 1
ATOM 2279 O O . LEU B 2 291 ? 166.135 171.357 136.842 1.00 49.91 291 LEU G O 1
ATOM 2284 N N . GLY B 2 292 ? 166.897 169.394 136.086 1.00 52.41 292 GLY G N 1
ATOM 2285 C CA . GLY B 2 292 ? 167.509 170.023 134.934 1.00 52.41 292 GLY G CA 1
ATOM 2286 C C . GLY B 2 292 ? 166.488 170.681 134.033 1.00 52.41 292 GLY G C 1
ATOM 2287 O O . GLY B 2 292 ? 166.716 171.773 133.513 1.00 52.41 292 GLY G O 1
ATOM 2288 N N . GLY B 2 293 ? 165.348 170.042 133.855 1.00 53.80 293 GLY G N 1
ATOM 2289 C CA . GLY B 2 293 ? 164.308 170.583 133.022 1.00 53.80 293 GLY G CA 1
ATOM 2290 C C . GLY B 2 293 ? 163.485 171.680 133.640 1.00 53.80 293 GLY G C 1
ATOM 2291 O O . GLY B 2 293 ? 162.488 172.088 133.046 1.00 53.80 293 GLY G O 1
ATOM 2292 N N . ARG B 2 294 ? 163.866 172.181 134.811 1.00 51.66 294 ARG G N 1
ATOM 2293 C CA . ARG B 2 294 ? 163.040 173.140 135.527 1.00 51.66 294 ARG G CA 1
ATOM 2294 C C . ARG B 2 294 ? 163.802 174.369 135.976 1.00 51.66 294 ARG G C 1
ATOM 2295 O O . ARG B 2 294 ? 163.219 175.447 136.072 1.00 51.66 294 ARG G O 1
ATOM 2303 N N . VAL B 2 295 ? 165.092 174.230 136.272 1.00 51.33 295 VAL G N 1
ATOM 2304 C CA . VAL B 2 295 ? 165.789 175.312 136.950 1.00 51.33 295 VAL G CA 1
ATOM 2305 C C . VAL B 2 295 ? 165.874 176.546 136.071 1.00 51.33 295 VAL G C 1
ATOM 2306 O O . VAL B 2 295 ? 165.850 177.672 136.573 1.00 51.33 295 VAL G O 1
ATOM 2310 N N . ASN B 2 296 ? 165.952 176.375 134.760 1.00 56.18 296 ASN G N 1
ATOM 2311 C CA . ASN B 2 296 ? 166.095 177.518 133.872 1.00 56.18 296 ASN G CA 1
ATOM 2312 C C . ASN B 2 296 ? 164.802 178.288 133.683 1.00 56.18 296 ASN G C 1
ATOM 2313 O O . ASN B 2 296 ? 164.848 179.459 133.309 1.00 56.18 296 ASN G O 1
ATOM 2318 N N . GLY B 2 297 ? 163.660 177.663 133.915 1.00 59.66 297 GLY G N 1
ATOM 2319 C CA . GLY B 2 297 ? 162.394 178.337 133.767 1.00 59.66 297 GLY G CA 1
ATOM 2320 C C . GLY B 2 297 ? 161.931 178.363 132.326 1.00 59.66 297 GLY G C 1
ATOM 2321 O O . GLY B 2 297 ? 162.348 177.563 131.493 1.00 59.66 297 GLY G O 1
ATOM 2322 N N . ASN B 2 298 ? 161.038 179.305 132.044 1.00 68.10 298 ASN G N 1
ATOM 2323 C CA . ASN B 2 298 ? 160.520 179.547 130.707 1.00 68.10 298 ASN G CA 1
ATOM 2324 C C . ASN B 2 298 ? 160.844 180.976 130.312 1.00 68.10 298 ASN G C 1
ATOM 2325 O O . ASN B 2 298 ? 160.584 181.905 131.078 1.00 68.10 298 ASN G O 1
ATOM 2330 N N . ILE B 2 299 ? 161.404 181.152 129.140 1.00 72.61 299 ILE G N 1
ATOM 2331 C CA . ILE B 2 299 ? 161.661 182.482 128.605 1.00 72.61 299 ILE G CA 1
ATOM 2332 C C . ILE B 2 299 ? 160.500 182.876 127.708 1.00 72.61 299 ILE G C 1
ATOM 2333 O O . ILE B 2 299 ? 159.932 182.038 127.001 1.00 72.61 299 ILE G O 1
ATOM 2335 N N . GLU B 2 300 ? 160.125 184.148 127.754 1.00 77.59 300 GLU G N 1
ATOM 2336 C CA . GLU B 2 300 ? 159.071 184.645 126.887 1.00 77.59 300 GLU G CA 1
ATOM 2337 C C . GLU B 2 300 ? 159.628 184.933 125.502 1.00 77.59 300 GLU G C 1
ATOM 2338 O O . GLU B 2 300 ? 160.815 185.210 125.330 1.00 77.59 300 GLU G O 1
ATOM 2340 N N . TYR B 2 301 ? 158.756 184.868 124.505 1.00 84.22 301 TYR G N 1
ATOM 2341 C CA . TYR B 2 301 ? 159.207 185.073 123.139 1.00 84.22 301 TYR G CA 1
ATOM 2342 C C . TYR B 2 301 ? 159.755 186.481 122.970 1.00 84.22 301 TYR G C 1
ATOM 2343 O O . TYR B 2 301 ? 159.120 187.460 123.365 1.00 84.22 301 TYR G O 1
ATOM 2352 N N . ALA B 2 302 ? 160.939 186.579 122.382 1.00 87.44 302 ALA G N 1
ATOM 2353 C CA . ALA B 2 302 ? 161.608 187.857 122.166 1.00 87.44 302 ALA G CA 1
ATOM 2354 C C . ALA B 2 302 ? 161.349 188.299 120.733 1.00 87.44 302 ALA G C 1
ATOM 2355 O O . ALA B 2 302 ? 161.965 187.790 119.797 1.00 87.44 302 ALA G O 1
ATOM 2357 N N . PHE B 2 303 ? 160.448 189.262 120.564 1.00 92.99 303 PHE G N 1
ATOM 2358 C CA . PHE B 2 303 ? 160.074 189.728 119.240 1.00 92.99 303 PHE G CA 1
ATOM 2359 C C . PHE B 2 303 ? 161.197 190.569 118.635 1.00 92.99 303 PHE G C 1
ATOM 2360 O O . PHE B 2 303 ? 162.259 190.766 119.231 1.00 92.99 303 PHE G O 1
ATOM 2368 N N . GLN B 2 304 ? 160.959 191.066 117.423 1.00 101.06 304 GLN G N 1
ATOM 2369 C CA . GLN B 2 304 ? 161.926 191.867 116.687 1.00 101.06 304 GLN G CA 1
ATOM 2370 C C . GLN B 2 304 ? 161.413 193.289 116.525 1.00 101.06 304 GLN G C 1
ATOM 2371 O O . GLN B 2 304 ? 160.206 193.522 116.428 1.00 101.06 304 GLN G O 1
ATOM 2377 N N . SER B 2 305 ? 162.344 194.240 116.478 1.00 104.86 305 SER G N 1
ATOM 2378 C CA . SER B 2 305 ? 162.022 195.664 116.499 1.00 104.86 305 SER G CA 1
ATOM 2379 C C . SER B 2 305 ? 161.753 196.251 115.121 1.00 104.86 305 SER G C 1
ATOM 2380 O O . SER B 2 305 ? 160.880 197.111 114.981 1.00 104.86 305 SER G O 1
ATOM 2382 N N . ASN B 2 306 ? 162.495 195.831 114.104 1.00 106.20 306 ASN G N 1
ATOM 2383 C CA . ASN B 2 306 ? 162.270 196.271 112.729 1.00 106.20 306 ASN G CA 1
ATOM 2384 C C . ASN B 2 306 ? 161.594 195.126 111.986 1.00 106.20 306 ASN G C 1
ATOM 2385 O O . ASN B 2 306 ? 162.260 194.251 111.433 1.00 106.20 306 ASN G O 1
ATOM 2387 N N . ASN B 2 307 ? 160.265 195.132 111.977 1.00 104.37 307 ASN G N 1
ATOM 2388 C CA . ASN B 2 307 ? 159.477 194.058 111.374 1.00 104.37 307 ASN G CA 1
ATOM 2389 C C . ASN B 2 307 ? 158.465 194.727 110.449 1.00 104.37 307 ASN G C 1
ATOM 2390 O O . ASN B 2 307 ? 157.312 194.940 110.828 1.00 104.37 307 ASN G O 1
ATOM 2395 N N . GLU B 2 308 ? 158.889 195.000 109.216 1.00 104.27 308 GLU G N 1
ATOM 2396 C CA . GLU B 2 308 ? 158.132 195.831 108.285 1.00 104.27 308 GLU G CA 1
ATOM 2397 C C . GLU B 2 308 ? 156.700 195.358 108.076 1.00 104.27 308 GLU G C 1
ATOM 2398 O O . GLU B 2 308 ? 155.896 196.071 107.471 1.00 104.27 308 GLU G O 1
ATOM 2400 N N . TYR B 2 309 ? 156.366 194.170 108.571 1.00 105.50 309 TYR G N 1
ATOM 2401 C CA . TYR B 2 309 ? 155.027 193.618 108.436 1.00 105.50 309 TYR G CA 1
ATOM 2402 C C . TYR B 2 309 ? 154.124 193.974 109.607 1.00 105.50 309 TYR G C 1
ATOM 2403 O O . TYR B 2 309 ? 153.043 193.393 109.731 1.00 105.50 309 TYR G O 1
ATOM 2412 N N . PHE B 2 310 ? 154.525 194.939 110.443 1.00 106.59 310 PHE G N 1
ATOM 2413 C CA . PHE B 2 310 ? 153.820 195.221 111.693 1.00 106.59 310 PHE G CA 1
ATOM 2414 C C . PHE B 2 310 ? 152.316 195.347 111.530 1.00 106.59 310 PHE G C 1
ATOM 2415 O O . PHE B 2 310 ? 151.580 195.115 112.494 1.00 106.59 310 PHE G O 1
ATOM 2423 N N . ASN B 2 311 ? 151.836 195.736 110.349 1.00 108.88 311 ASN G N 1
ATOM 2424 C CA . ASN B 2 311 ? 150.398 195.873 110.163 1.00 108.88 311 ASN G CA 1
ATOM 2425 C C . ASN B 2 311 ? 149.926 195.391 108.796 1.00 108.88 311 ASN G C 1
ATOM 2426 O O . ASN B 2 311 ? 148.824 195.758 108.375 1.00 108.88 311 ASN G O 1
ATOM 2431 N N . ASN B 2 312 ? 150.714 194.584 108.092 1.00 107.54 312 ASN G N 1
ATOM 2432 C CA . ASN B 2 312 ? 150.251 194.069 106.809 1.00 107.54 312 ASN G CA 1
ATOM 2433 C C . ASN B 2 312 ? 149.178 193.019 107.052 1.00 107.54 312 ASN G C 1
ATOM 2434 O O . ASN B 2 312 ? 149.494 191.914 107.501 1.00 107.54 312 ASN G O 1
ATOM 2439 N N . PRO B 2 313 ? 147.907 193.309 106.758 1.00 108.00 313 PRO G N 1
ATOM 2440 C CA . PRO B 2 313 ? 146.839 192.358 107.108 1.00 108.00 313 PRO G CA 1
ATOM 2441 C C . PRO B 2 313 ? 146.972 191.030 106.399 1.00 108.00 313 PRO G C 1
ATOM 2442 O O . PRO B 2 313 ? 146.239 190.092 106.733 1.00 108.00 313 PRO G O 1
ATOM 2446 N N . ASN B 2 314 ? 147.878 190.924 105.434 1.00 106.39 314 ASN G N 1
ATOM 2447 C CA . ASN B 2 314 ? 148.214 189.663 104.797 1.00 106.39 314 ASN G CA 1
ATOM 2448 C C . ASN B 2 314 ? 149.512 189.077 105.336 1.00 106.39 314 ASN G C 1
ATOM 2449 O O . ASN B 2 314 ? 150.074 188.173 104.713 1.00 106.39 314 ASN G O 1
ATOM 2451 N N . ALA B 2 315 ? 149.987 189.562 106.489 1.00 104.47 315 ALA G N 1
ATOM 2452 C CA . ALA B 2 315 ? 151.278 189.125 107.015 1.00 104.47 315 ALA G CA 1
ATOM 2453 C C . ALA B 2 315 ? 151.320 187.620 107.213 1.00 104.47 315 ALA G C 1
ATOM 2454 O O . ALA B 2 315 ? 152.337 186.983 106.929 1.00 104.47 315 ALA G O 1
ATOM 2456 N N . TYR B 2 316 ? 150.230 187.030 107.699 1.00 100.42 316 TYR G N 1
ATOM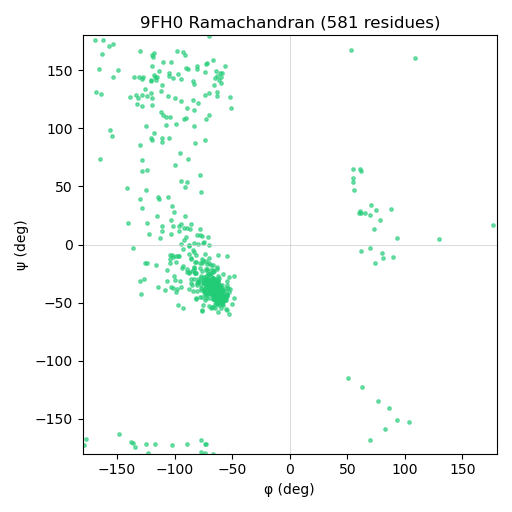 2457 C CA . TYR B 2 316 ? 150.194 185.580 107.830 1.00 100.42 316 TYR G CA 1
ATOM 2458 C C . TYR B 2 316 ? 150.241 184.905 106.471 1.00 100.42 316 TYR G C 1
ATOM 2459 O O . TYR B 2 316 ? 150.953 183.912 106.288 1.00 100.42 316 TYR G O 1
ATOM 2468 N N . LYS B 2 317 ? 149.486 185.424 105.504 1.00 103.23 317 LYS G N 1
ATOM 2469 C CA . LYS B 2 317 ? 149.539 184.871 104.157 1.00 103.23 317 LYS G CA 1
ATOM 2470 C C . LYS B 2 317 ? 150.935 184.997 103.569 1.00 103.23 317 LYS G C 1
ATOM 2471 O O . LYS B 2 317 ? 151.442 184.062 102.937 1.00 103.23 317 LYS G O 1
ATOM 2473 N N . ILE B 2 318 ? 151.576 186.147 103.777 1.00 105.04 318 ILE G N 1
ATOM 2474 C CA . ILE B 2 318 ? 152.925 186.346 103.264 1.00 105.04 318 ILE G CA 1
ATOM 2475 C C . ILE B 2 318 ? 153.895 185.380 103.927 1.00 105.04 318 ILE G C 1
ATOM 2476 O O . ILE B 2 318 ? 154.803 184.845 103.279 1.00 105.04 318 ILE G O 1
ATOM 2481 N N . GLY B 2 319 ? 153.719 185.138 105.227 1.00 103.54 319 GLY G N 1
ATOM 2482 C CA . GLY B 2 319 ? 154.571 184.184 105.909 1.00 103.54 319 GLY G CA 1
ATOM 2483 C C . GLY B 2 319 ? 154.409 182.788 105.355 1.00 103.54 319 GLY G C 1
ATOM 2484 O O . GLY B 2 319 ? 155.391 182.090 105.095 1.00 103.54 319 GLY G O 1
ATOM 2485 N N . CYS B 2 320 ? 153.163 182.365 105.161 1.00 103.72 320 CYS G N 1
ATOM 2486 C CA . CYS B 2 320 ? 152.929 181.045 104.589 1.00 103.72 320 CYS G CA 1
ATOM 2487 C C . CYS B 2 320 ? 153.570 180.932 103.214 1.00 103.72 320 CYS G C 1
ATOM 2488 O O . CYS B 2 320 ? 154.224 179.929 102.902 1.00 103.72 320 CYS G O 1
ATOM 2491 N N . LEU B 2 321 ? 153.422 181.966 102.387 1.00 105.54 321 LEU G N 1
ATOM 2492 C CA . LEU B 2 321 ? 153.956 181.872 101.037 1.00 105.54 321 LEU G CA 1
ATOM 2493 C C . LEU B 2 321 ? 155.477 181.916 101.038 1.00 105.54 321 LEU G C 1
ATOM 2494 O O . LEU B 2 321 ? 156.110 181.313 100.166 1.00 105.54 321 LEU G O 1
ATOM 2499 N N . LEU B 2 322 ? 156.082 182.609 102.006 1.00 104.92 322 LEU G N 1
ATOM 2500 C CA . LEU B 2 322 ? 157.533 182.562 102.135 1.00 104.92 322 LEU G CA 1
ATOM 2501 C C . LEU B 2 322 ? 157.994 181.177 102.565 1.00 104.92 322 LEU G C 1
ATOM 2502 O O . LEU B 2 322 ? 158.989 180.657 102.047 1.00 104.92 322 LEU G O 1
ATOM 2507 N N . MET B 2 323 ? 157.279 180.565 103.511 1.00 103.37 323 MET G N 1
ATOM 2508 C CA . MET B 2 323 ? 157.618 179.216 103.949 1.00 103.37 323 MET G CA 1
ATOM 2509 C C . MET B 2 323 ? 157.526 178.224 102.802 1.00 103.37 323 MET G C 1
ATOM 2510 O O . MET B 2 323 ? 158.309 177.272 102.730 1.00 103.37 323 MET G O 1
ATOM 2515 N N . GLU B 2 324 ? 156.561 178.414 101.906 1.00 108.06 324 GLU G N 1
ATOM 2516 C CA . GLU B 2 324 ? 156.365 177.428 100.850 1.00 108.06 324 GLU G CA 1
ATOM 2517 C C . GLU B 2 324 ? 157.285 177.661 99.659 1.00 108.06 324 GLU G C 1
ATOM 2518 O O . GLU B 2 324 ? 157.744 176.696 99.042 1.00 108.06 324 GLU G O 1
ATOM 2520 N N . ASN B 2 325 ? 157.576 178.917 99.327 1.00 110.00 325 ASN G N 1
ATOM 2521 C CA . ASN B 2 325 ? 158.328 179.247 98.125 1.00 110.00 325 ASN G CA 1
ATOM 2522 C C . ASN B 2 325 ? 159.836 179.195 98.335 1.00 110.00 325 ASN G C 1
ATOM 2523 O O . ASN B 2 325 ? 160.583 179.758 97.528 1.00 110.00 325 ASN G O 1
ATOM 2525 N N . GLY B 2 326 ? 160.296 178.537 99.394 1.00 108.62 326 GLY G N 1
ATOM 2526 C CA . GLY B 2 326 ? 161.723 178.413 99.631 1.00 108.62 326 GLY G CA 1
ATOM 2527 C C . GLY B 2 326 ? 162.439 179.727 99.829 1.00 108.62 326 GLY G C 1
ATOM 2528 O O . GLY B 2 326 ? 163.632 179.827 99.528 1.00 108.62 326 GLY G O 1
ATOM 2529 N N . ALA B 2 327 ? 161.745 180.739 100.337 1.00 106.91 327 ALA G N 1
ATOM 2530 C CA . ALA B 2 327 ? 162.344 182.046 100.564 1.00 106.91 327 ALA G CA 1
ATOM 2531 C C . ALA B 2 327 ? 163.273 181.970 101.770 1.00 106.91 327 ALA G C 1
ATOM 2532 O O . ALA B 2 327 ? 163.560 180.894 102.298 1.00 106.91 327 ALA G O 1
ATOM 2534 N N . LYS B 2 328 ? 163.772 183.115 102.212 1.00 103.77 328 LYS G N 1
ATOM 2535 C CA . LYS B 2 328 ? 164.573 183.152 103.421 1.00 103.77 328 LYS G CA 1
ATOM 2536 C C . LYS B 2 328 ? 163.726 182.734 104.611 1.00 103.77 328 LYS G C 1
ATOM 2537 O O . LYS B 2 328 ? 162.513 182.942 104.632 1.00 103.77 328 LYS G O 1
ATOM 2543 N N . LEU B 2 329 ? 164.369 182.122 105.608 1.00 98.61 329 LEU G N 1
ATOM 2544 C CA . LEU B 2 329 ? 163.634 181.764 106.816 1.00 98.61 329 LEU G CA 1
ATOM 2545 C C . LEU B 2 329 ? 163.517 182.936 107.776 1.00 98.61 329 LEU G C 1
ATOM 2546 O O . LEU B 2 329 ? 162.534 183.024 108.515 1.00 98.61 329 LEU G O 1
ATOM 2551 N N . SER B 2 330 ? 164.486 183.848 107.771 1.00 100.29 330 SER G N 1
ATOM 2552 C CA . SER B 2 330 ? 164.388 185.016 108.636 1.00 100.29 330 SER G CA 1
ATOM 2553 C C . SER B 2 330 ? 163.188 185.875 108.265 1.00 100.29 330 SER G C 1
ATOM 2554 O O . SER B 2 330 ? 162.490 186.402 109.140 1.00 100.29 330 SER G O 1
ATOM 2557 N N . GLU B 2 331 ? 162.912 186.007 106.968 1.00 102.20 331 GLU G N 1
ATOM 2558 C CA . GLU B 2 331 ? 161.799 186.845 106.546 1.00 102.20 331 GLU G CA 1
ATOM 2559 C C . GLU B 2 331 ? 160.461 186.192 106.858 1.00 102.20 331 GLU G C 1
ATOM 2560 O O . GLU B 2 331 ? 159.530 186.866 107.316 1.00 102.20 331 GLU G O 1
ATOM 2566 N N . ALA B 2 332 ? 160.336 184.890 106.594 1.00 99.72 332 ALA G N 1
ATOM 2567 C CA . ALA B 2 332 ? 159.138 184.174 107.012 1.00 99.72 332 ALA G CA 1
ATOM 2568 C C . ALA B 2 332 ? 158.932 184.313 108.509 1.00 99.72 332 ALA G C 1
ATOM 2569 O O . ALA B 2 332 ? 157.803 184.500 108.980 1.00 99.72 332 ALA G O 1
ATOM 2571 N N . ALA B 2 333 ? 160.021 184.245 109.272 1.00 97.70 333 ALA G N 1
ATOM 2572 C CA . ALA B 2 333 ? 159.924 184.411 110.712 1.00 97.70 333 ALA G CA 1
ATOM 2573 C C . ALA B 2 333 ? 159.380 185.784 111.064 1.00 97.70 333 ALA G C 1
ATOM 2574 O O . ALA B 2 333 ? 158.539 185.909 111.956 1.00 97.70 333 ALA G O 1
ATOM 2576 N N . LEU B 2 334 ? 159.836 186.825 110.363 1.00 99.49 334 LEU G N 1
ATOM 2577 C CA . LEU B 2 334 ? 159.331 188.174 110.623 1.00 99.49 334 LEU G CA 1
ATOM 2578 C C . LEU B 2 334 ? 157.848 188.288 110.294 1.00 99.49 334 LEU G C 1
ATOM 2579 O O . LEU B 2 334 ? 157.079 188.924 111.028 1.00 99.49 334 LEU G O 1
ATOM 2584 N N . ALA B 2 335 ? 157.433 187.694 109.182 1.00 98.91 335 ALA G N 1
ATOM 2585 C CA . ALA B 2 335 ? 156.024 187.739 108.819 1.00 98.91 335 ALA G CA 1
ATOM 2586 C C . ALA B 2 335 ? 155.172 187.071 109.882 1.00 98.91 335 ALA G C 1
ATOM 2587 O O . ALA B 2 335 ? 154.083 187.551 110.213 1.00 98.91 335 ALA G O 1
ATOM 2589 N N . PHE B 2 336 ? 155.657 185.975 110.447 1.00 96.49 336 PHE G N 1
ATOM 2590 C CA . PHE B 2 336 ? 154.868 185.329 111.485 1.00 96.49 336 PHE G CA 1
ATOM 2591 C C . PHE B 2 336 ? 154.928 186.091 112.800 1.00 96.49 336 PHE G C 1
ATOM 2592 O O . PHE B 2 336 ? 153.966 186.059 113.573 1.00 96.49 336 PHE G O 1
ATOM 2600 N N . GLU B 2 337 ? 156.041 186.772 113.072 1.00 96.35 337 GLU G N 1
ATOM 2601 C CA . GLU B 2 337 ? 156.072 187.733 114.164 1.00 96.35 337 GLU G CA 1
ATOM 2602 C C . GLU B 2 337 ? 154.898 188.679 114.047 1.00 96.35 337 GLU G C 1
ATOM 2603 O O . GLU B 2 337 ? 154.138 188.881 115.000 1.00 96.35 337 GLU G O 1
ATOM 2609 N N . ALA B 2 338 ? 154.736 189.264 112.863 1.00 98.31 338 ALA G N 1
ATOM 2610 C CA . ALA B 2 338 ? 153.636 190.193 112.637 1.00 98.31 338 ALA G CA 1
ATOM 2611 C C . ALA B 2 338 ? 152.288 189.516 112.840 1.00 98.31 338 ALA G C 1
ATOM 2612 O O . ALA B 2 338 ? 151.404 190.056 113.512 1.00 98.31 338 ALA G O 1
ATOM 2614 N N . ALA B 2 339 ? 152.111 188.328 112.265 1.00 98.07 339 ALA G N 1
ATOM 2615 C CA . ALA B 2 339 ? 150.817 187.659 112.352 1.00 98.07 339 ALA G CA 1
ATOM 2616 C C . ALA B 2 339 ? 150.445 187.314 113.786 1.00 98.07 339 ALA G C 1
ATOM 2617 O O . ALA B 2 339 ? 149.265 187.361 114.145 1.00 98.07 339 ALA G O 1
ATOM 2619 N N . VAL B 2 340 ? 151.423 186.955 114.619 1.00 96.96 340 VAL G N 1
ATOM 2620 C CA . VAL B 2 340 ? 151.128 186.633 116.013 1.00 96.96 340 VAL G CA 1
ATOM 2621 C C . VAL B 2 340 ? 151.102 187.865 116.897 1.00 96.96 340 VAL G C 1
ATOM 2622 O O . VAL B 2 340 ? 150.674 187.773 118.056 1.00 96.96 340 VAL G O 1
ATOM 2626 N N . LYS B 2 341 ? 151.560 189.008 116.403 1.00 98.42 341 LYS G N 1
ATOM 2627 C CA . LYS B 2 341 ? 151.364 190.261 117.114 1.00 98.42 341 LYS G CA 1
ATOM 2628 C C . LYS B 2 341 ? 150.121 191.004 116.649 1.00 98.42 341 LYS G C 1
ATOM 2629 O O . LYS B 2 341 ? 149.842 192.095 117.155 1.00 98.42 341 LYS G O 1
ATOM 2633 N N . GLU B 2 342 ? 149.376 190.445 115.695 1.00 101.30 342 GLU G N 1
ATOM 2634 C CA . GLU B 2 342 ? 148.113 191.018 115.252 1.00 101.30 342 GLU G CA 1
ATOM 2635 C C . GLU B 2 342 ? 146.902 190.328 115.852 1.00 101.30 342 GLU G C 1
ATOM 2636 O O . GLU B 2 342 ? 145.847 190.954 115.983 1.00 101.30 342 GLU G O 1
ATOM 2642 N N . LYS B 2 343 ? 147.020 189.061 116.200 1.00 99.24 343 LYS G N 1
ATOM 2643 C CA . LYS B 2 343 ? 145.925 188.325 116.809 1.00 99.24 343 LYS G CA 1
ATOM 2644 C C . LYS B 2 343 ? 146.509 187.188 117.633 1.00 99.24 343 LYS G C 1
ATOM 2645 O O . LYS B 2 343 ? 146.760 186.100 117.102 1.00 99.24 343 LYS G O 1
ATOM 2647 N N . PRO B 2 344 ? 146.732 187.391 118.915 1.00 98.80 344 PRO G N 1
ATOM 2648 C CA . PRO B 2 344 ? 147.438 186.376 119.702 1.00 98.80 344 PRO G CA 1
ATOM 2649 C C . PRO B 2 344 ? 146.556 185.196 120.054 1.00 98.80 344 PRO G C 1
ATOM 2650 O O . PRO B 2 344 ? 146.551 184.720 121.192 1.00 98.80 344 PRO G O 1
ATOM 2654 N N . ASP B 2 345 ? 145.810 184.715 119.072 1.00 96.53 345 ASP G N 1
ATOM 2655 C CA . ASP B 2 345 ? 145.076 183.470 119.200 1.00 96.53 345 ASP G CA 1
ATOM 2656 C C . ASP B 2 345 ? 145.202 182.612 117.956 1.00 96.53 345 ASP G C 1
ATOM 2657 O O . ASP B 2 345 ? 144.677 181.496 117.943 1.00 96.53 345 ASP G O 1
ATOM 2659 N N . HIS B 2 346 ? 145.885 183.088 116.921 1.00 95.31 346 HIS G N 1
ATOM 2660 C CA . HIS B 2 346 ? 146.017 182.331 115.689 1.00 95.31 346 HIS G CA 1
ATOM 2661 C C . HIS B 2 346 ? 146.990 181.182 115.898 1.00 95.31 346 HIS G C 1
ATOM 2662 O O . HIS B 2 346 ? 148.198 181.329 115.688 1.00 95.31 346 HIS G O 1
ATOM 2669 N N . VAL B 2 347 ? 146.457 180.032 116.310 1.00 91.91 347 VAL G N 1
ATOM 2670 C CA . VAL B 2 347 ? 147.298 178.912 116.716 1.00 91.91 347 VAL G CA 1
ATOM 2671 C C . VAL B 2 347 ? 148.260 178.536 115.606 1.00 91.91 347 VAL G C 1
ATOM 2672 O O . VAL B 2 347 ? 149.456 178.336 115.840 1.00 91.91 347 VAL G O 1
ATOM 2676 N N . ASP B 2 348 ? 147.758 178.447 114.377 1.00 92.73 348 ASP G N 1
ATOM 2677 C CA . ASP B 2 348 ? 148.623 178.068 113.272 1.00 92.73 348 ASP G CA 1
ATOM 2678 C C . ASP B 2 348 ? 149.753 179.068 113.065 1.00 92.73 348 ASP G C 1
ATOM 2679 O O . ASP B 2 348 ? 150.839 178.689 112.620 1.00 92.73 348 ASP G O 1
ATOM 2684 N N . ALA B 2 349 ? 149.535 180.339 113.406 1.00 92.08 349 ALA G N 1
ATOM 2685 C CA . ALA B 2 349 ? 150.606 181.321 113.289 1.00 92.08 349 ALA G CA 1
ATOM 2686 C C . ALA B 2 349 ? 151.731 181.030 114.273 1.00 92.08 349 ALA G C 1
ATOM 2687 O O . ALA B 2 349 ? 152.910 181.040 113.904 1.00 92.08 349 ALA G O 1
ATOM 2689 N N . TRP B 2 350 ? 151.388 180.766 115.535 1.00 89.34 350 TRP G N 1
ATOM 2690 C CA . TRP B 2 350 ? 152.402 180.360 116.502 1.00 89.34 350 TRP G CA 1
ATOM 2691 C C . TRP B 2 350 ? 153.099 179.081 116.061 1.00 89.34 350 TRP G C 1
ATOM 2692 O O . TRP B 2 350 ? 154.321 178.955 116.189 1.00 89.34 350 TRP G O 1
ATOM 2703 N N . LEU B 2 351 ? 152.343 178.119 115.544 1.00 87.13 351 LEU G N 1
ATOM 2704 C CA . LEU B 2 351 ? 152.955 176.868 115.124 1.00 87.13 351 LEU G CA 1
ATOM 2705 C C . LEU B 2 351 ? 153.988 177.108 114.036 1.00 87.13 351 LEU G C 1
ATOM 2706 O O . LEU B 2 351 ? 155.114 176.607 114.110 1.00 87.13 351 LEU G O 1
ATOM 2711 N N . ARG B 2 352 ? 153.626 177.878 113.017 1.00 89.26 352 ARG G N 1
ATOM 2712 C CA . ARG B 2 352 ? 154.557 178.103 111.924 1.00 89.26 352 ARG G CA 1
ATOM 2713 C C . ARG B 2 352 ? 155.731 178.960 112.357 1.00 89.26 352 ARG G C 1
ATOM 2714 O O . ARG B 2 352 ? 156.839 178.794 111.841 1.00 89.26 352 ARG G O 1
ATOM 2722 N N . LEU B 2 353 ? 155.520 179.865 113.309 1.00 87.15 353 LEU G N 1
ATOM 2723 C CA . LEU B 2 353 ? 156.632 180.655 113.819 1.00 87.15 353 LEU G CA 1
ATOM 2724 C C . LEU B 2 353 ? 157.636 179.777 114.549 1.00 87.15 353 LEU G C 1
ATOM 2725 O O . LEU B 2 353 ? 158.847 179.939 114.376 1.00 87.15 353 LEU G O 1
ATOM 2730 N N . GLY B 2 354 ? 157.156 178.826 115.348 1.00 84.42 354 GLY G N 1
ATOM 2731 C CA . GLY B 2 354 ? 158.064 177.878 115.972 1.00 84.42 354 GLY G CA 1
ATOM 2732 C C . GLY B 2 354 ? 158.769 176.992 114.963 1.00 84.42 354 GLY G C 1
ATOM 2733 O O . GLY B 2 354 ? 159.971 176.732 115.079 1.00 84.42 354 GLY G O 1
ATOM 2734 N N . LEU B 2 355 ? 158.037 176.530 113.950 1.00 84.58 355 LEU G N 1
ATOM 2735 C CA . LEU B 2 355 ? 158.639 175.700 112.915 1.00 84.58 355 LEU G CA 1
ATOM 2736 C C . LEU B 2 355 ? 159.773 176.424 112.215 1.00 84.58 355 LEU G C 1
ATOM 2737 O O . LEU B 2 355 ? 160.837 175.850 111.986 1.00 84.58 355 LEU G O 1
ATOM 2742 N N . VAL B 2 356 ? 159.565 177.687 111.850 1.00 86.39 356 VAL G N 1
ATOM 2743 C CA . VAL B 2 356 ? 160.631 178.382 111.143 1.00 86.39 356 VAL G CA 1
ATOM 2744 C C . VAL B 2 356 ? 161.749 178.764 112.090 1.00 86.39 356 VAL G C 1
ATOM 2745 O O . VAL B 2 356 ? 162.918 178.771 111.697 1.00 86.39 356 VAL G O 1
ATOM 2749 N N . GLN B 2 357 ? 161.435 179.071 113.348 1.00 85.75 357 GLN G N 1
ATOM 2750 C CA . GLN B 2 357 ? 162.488 179.512 114.250 1.00 85.75 357 GLN G CA 1
ATOM 2751 C C . GLN B 2 357 ? 163.413 178.375 114.638 1.00 85.75 357 GLN G C 1
ATOM 2752 O O . GLN B 2 357 ? 164.589 178.617 114.916 1.00 85.75 357 GLN G O 1
ATOM 2758 N N . THR B 2 358 ? 162.917 177.140 114.681 1.00 84.41 358 THR G N 1
ATOM 2759 C CA . THR B 2 358 ? 163.810 176.045 115.037 1.00 84.41 358 THR G CA 1
ATOM 2760 C C . THR B 2 358 ? 164.672 175.599 113.870 1.00 84.41 358 THR G C 1
ATOM 2761 O O . THR B 2 358 ? 165.787 175.124 114.081 1.00 84.41 358 THR G O 1
ATOM 2765 N N . GLN B 2 359 ? 164.189 175.737 112.647 1.00 86.72 359 GLN G N 1
ATOM 2766 C CA . GLN B 2 359 ? 165.022 175.479 111.486 1.00 86.72 359 GLN G CA 1
ATOM 2767 C C . GLN B 2 359 ? 165.922 176.650 111.144 1.00 86.72 359 GLN G C 1
ATOM 2768 O O . GLN B 2 359 ? 166.794 176.509 110.287 1.00 86.72 359 GLN G O 1
ATOM 2774 N N . ASN B 2 360 ? 165.723 177.793 111.784 1.00 90.12 360 ASN G N 1
ATOM 2775 C CA . ASN B 2 360 ? 166.579 178.956 111.645 1.00 90.12 360 ASN G CA 1
ATOM 2776 C C . ASN B 2 360 ? 167.676 178.981 112.687 1.00 90.12 360 ASN G C 1
ATOM 2777 O O . ASN B 2 360 ? 168.426 179.955 112.756 1.00 90.12 360 ASN G O 1
ATOM 2782 N N . GLU B 2 361 ? 167.771 177.941 113.506 1.00 90.61 361 GLU G N 1
ATOM 2783 C CA . GLU B 2 361 ? 168.753 177.768 114.569 1.00 90.61 361 GLU G CA 1
ATOM 2784 C C . GLU B 2 361 ? 168.502 178.713 115.735 1.00 90.61 361 GLU G C 1
ATOM 2785 O O . GLU B 2 361 ? 169.447 179.198 116.351 1.00 90.61 361 GLU G O 1
ATOM 2791 N N . LYS B 2 362 ? 167.256 179.025 116.044 1.00 87.31 362 LYS G N 1
ATOM 2792 C CA . LYS B 2 362 ? 166.941 179.803 117.235 1.00 87.31 362 LYS G CA 1
ATOM 2793 C C . LYS B 2 362 ? 166.047 178.947 118.122 1.00 87.31 362 LYS G C 1
ATOM 2794 O O . LYS B 2 362 ? 164.824 178.992 118.033 1.00 87.31 362 LYS G O 1
ATOM 2800 N N . GLU B 2 363 ? 166.676 178.178 119.006 1.00 83.18 363 GLU G N 1
ATOM 2801 C CA . GLU B 2 363 ? 165.955 177.169 119.764 1.00 83.18 363 GLU G CA 1
ATOM 2802 C C . GLU B 2 363 ? 165.066 177.776 120.831 1.00 83.18 363 GLU G C 1
ATOM 2803 O O . GLU B 2 363 ? 164.008 177.229 121.132 1.00 83.18 363 GLU G O 1
ATOM 2809 N N . LEU B 2 364 ? 165.474 178.888 121.431 1.00 80.43 364 LEU G N 1
ATOM 2810 C CA . LEU B 2 364 ? 164.661 179.465 122.494 1.00 80.43 364 LEU G CA 1
ATOM 2811 C C . LEU B 2 364 ? 163.414 180.128 121.936 1.00 80.43 364 LEU G C 1
ATOM 2812 O O . LEU B 2 364 ? 162.324 179.977 122.495 1.00 80.43 364 LEU G O 1
ATOM 2817 N N . ASN B 2 365 ? 163.546 180.858 120.829 1.00 81.67 365 ASN G N 1
ATOM 2818 C CA . ASN B 2 365 ? 162.369 181.431 120.187 1.00 81.67 365 ASN G CA 1
ATOM 2819 C C . ASN B 2 365 ? 161.455 180.343 119.655 1.00 81.67 365 ASN G C 1
ATOM 2820 O O . ASN B 2 365 ? 160.228 180.447 119.757 1.00 81.67 365 ASN G O 1
ATOM 2825 N N . GLY B 2 366 ? 162.032 179.290 119.087 1.00 79.58 366 GLY G N 1
ATOM 2826 C CA . GLY B 2 366 ? 161.216 178.185 118.626 1.00 79.58 366 GLY G CA 1
ATOM 2827 C C . GLY B 2 366 ? 160.462 177.517 119.753 1.00 79.58 366 GLY G C 1
ATOM 2828 O O . GLY B 2 366 ? 159.262 177.266 119.651 1.00 79.58 366 GLY G O 1
ATOM 2829 N N . ILE B 2 367 ? 161.158 177.214 120.842 1.00 76.29 367 ILE G N 1
ATOM 2830 C CA . ILE B 2 367 ? 160.512 176.574 121.978 1.00 76.29 367 ILE G CA 1
ATOM 2831 C C . ILE B 2 367 ? 159.417 177.464 122.537 1.00 76.29 367 ILE G C 1
ATOM 2832 O O . ILE B 2 367 ? 158.332 176.989 122.881 1.00 76.29 367 ILE G O 1
ATOM 2837 N N . SER B 2 368 ? 159.665 178.770 122.610 1.00 78.66 368 SER G N 1
ATOM 2838 C CA . SER B 2 368 ? 158.659 179.685 123.132 1.00 78.66 368 SER G CA 1
ATOM 2839 C C . SER B 2 368 ? 157.415 179.695 122.256 1.00 78.66 368 SER G C 1
ATOM 2840 O O . SER B 2 368 ? 156.286 179.602 122.753 1.00 78.66 368 SER G O 1
ATOM 2843 N N . ALA B 2 369 ? 157.603 179.809 120.942 1.00 80.04 369 ALA G N 1
ATOM 2844 C CA . ALA B 2 369 ? 156.463 179.854 120.040 1.00 80.04 369 ALA G CA 1
ATOM 2845 C C . ALA B 2 369 ? 155.666 178.563 120.100 1.00 80.04 369 ALA G C 1
ATOM 2846 O O . ALA B 2 369 ? 154.433 178.583 120.159 1.00 80.04 369 ALA G O 1
ATOM 2848 N N . LEU B 2 370 ? 156.354 177.422 120.093 1.00 78.57 370 LEU G N 1
ATOM 2849 C CA . LEU B 2 370 ? 155.651 176.146 120.126 1.00 78.57 370 LEU G CA 1
ATOM 2850 C C . LEU B 2 370 ? 154.927 175.949 121.447 1.00 78.57 370 LEU G C 1
ATOM 2851 O O . LEU B 2 370 ? 153.837 175.373 121.483 1.00 78.57 370 LEU G O 1
ATOM 2856 N N . GLU B 2 371 ? 155.511 176.426 122.546 1.00 78.88 371 GLU G N 1
ATOM 2857 C CA . GLU B 2 371 ? 154.830 176.343 123.830 1.00 78.88 371 GLU G CA 1
ATOM 2858 C C . GLU B 2 371 ? 153.556 177.169 123.824 1.00 78.88 371 GLU G C 1
ATOM 2859 O O . GLU B 2 371 ? 152.516 176.725 124.323 1.00 78.88 371 GLU G O 1
ATOM 2865 N N . GLU B 2 372 ? 153.620 178.379 123.267 1.00 83.71 372 GLU G N 1
ATOM 2866 C CA . GLU B 2 372 ? 152.427 179.212 123.155 1.00 83.71 372 GLU G CA 1
ATOM 2867 C C . GLU B 2 372 ? 151.346 178.515 122.339 1.00 83.71 372 GLU G C 1
ATOM 2868 O O . GLU B 2 372 ? 150.188 178.427 122.762 1.00 83.71 372 GLU G O 1
ATOM 2874 N N . CYS B 2 373 ? 151.716 177.998 121.168 1.00 84.08 373 CYS G N 1
ATOM 2875 C CA . CYS B 2 373 ? 150.767 177.270 120.333 1.00 84.08 373 CYS G CA 1
ATOM 2876 C C . CYS B 2 373 ? 150.118 176.121 121.083 1.00 84.08 373 CYS G C 1
ATOM 2877 O O . CYS B 2 373 ? 148.897 175.953 121.039 1.00 84.08 373 CYS G O 1
ATOM 2880 N N . LEU B 2 374 ? 150.916 175.311 121.773 1.00 83.25 374 LEU G N 1
ATOM 2881 C CA . LEU B 2 374 ? 150.350 174.177 122.492 1.00 83.25 374 LEU G CA 1
ATOM 2882 C C . LEU B 2 374 ? 149.467 174.618 123.644 1.00 83.25 374 LEU G C 1
ATOM 2883 O O . LEU B 2 374 ? 148.541 173.899 124.022 1.00 83.25 374 LEU G O 1
ATOM 2888 N N . LYS B 2 375 ? 149.747 175.775 124.232 1.00 84.98 375 LYS G N 1
ATOM 2889 C CA . LYS B 2 375 ? 148.913 176.236 125.332 1.00 84.98 375 LYS G CA 1
ATOM 2890 C C . LYS B 2 375 ? 147.575 176.751 124.823 1.00 84.98 375 LYS G C 1
ATOM 2891 O O . LYS B 2 375 ? 146.551 176.605 125.499 1.00 84.98 375 LYS G O 1
ATOM 2897 N N . LEU B 2 376 ? 147.556 177.339 123.626 1.00 87.48 376 LEU G N 1
ATOM 2898 C CA . LEU B 2 376 ? 146.279 177.670 122.998 1.00 87.48 376 LEU G CA 1
ATOM 2899 C C . LEU B 2 376 ? 145.548 176.412 122.551 1.00 87.48 376 LEU G C 1
ATOM 2900 O O . LEU B 2 376 ? 144.383 176.202 122.899 1.00 87.48 376 LEU G O 1
ATOM 2905 N N . ASP B 2 377 ? 146.217 175.562 121.773 1.00 89.14 377 ASP G N 1
ATOM 2906 C CA . ASP B 2 377 ? 145.622 174.353 121.216 1.00 89.14 377 ASP G CA 1
ATOM 2907 C C . ASP B 2 377 ? 146.262 173.145 121.886 1.00 89.14 377 ASP G C 1
ATOM 2908 O O . ASP B 2 377 ? 147.274 172.626 121.402 1.00 89.14 377 ASP G O 1
ATOM 2913 N N . PRO B 2 378 ? 145.706 172.641 122.972 1.00 88.85 378 PRO G N 1
ATOM 2914 C CA . PRO B 2 378 ? 146.406 171.609 123.744 1.00 88.85 378 PRO G CA 1
ATOM 2915 C C . PRO B 2 378 ? 146.374 170.228 123.114 1.00 88.85 378 PRO G C 1
ATOM 2916 O O . PRO B 2 378 ? 146.813 169.255 123.734 1.00 88.85 378 PRO G O 1
ATOM 2920 N N . LYS B 2 379 ? 145.859 170.115 121.895 1.00 88.51 379 LYS G N 1
ATOM 2921 C CA . LYS B 2 379 ? 145.848 168.823 121.225 1.00 88.51 379 LYS G CA 1
ATOM 2922 C C . LYS B 2 379 ? 146.546 168.875 119.877 1.00 88.51 379 LYS G C 1
ATOM 2923 O O . LYS B 2 379 ? 146.311 167.994 119.044 1.00 88.51 379 LYS G O 1
ATOM 2929 N N . ASN B 2 380 ? 147.373 169.883 119.628 1.00 86.55 380 ASN G N 1
ATOM 2930 C CA . ASN B 2 380 ? 148.122 169.933 118.387 1.00 86.55 380 ASN G CA 1
ATOM 2931 C C . ASN B 2 380 ? 149.101 168.772 118.338 1.00 86.55 380 ASN G C 1
ATOM 2932 O O . ASN B 2 380 ? 149.659 168.371 119.358 1.00 86.55 380 ASN G O 1
ATOM 2937 N N . LEU B 2 381 ? 149.300 168.213 117.148 1.00 85.82 381 LEU G N 1
ATOM 2938 C CA . LEU B 2 381 ? 150.215 167.085 117.018 1.00 85.82 381 LEU G CA 1
ATOM 2939 C C . LEU B 2 381 ? 151.615 167.556 116.650 1.00 85.82 381 LEU G C 1
ATOM 2940 O O . LEU B 2 381 ? 152.594 167.241 117.338 1.00 85.82 381 LEU G O 1
ATOM 2945 N N . GLU B 2 382 ? 151.727 168.317 115.562 1.00 83.03 382 GLU G N 1
ATOM 2946 C CA . GLU B 2 382 ? 153.042 168.731 115.098 1.00 83.03 382 GLU G CA 1
ATOM 2947 C C . GLU B 2 382 ? 153.727 169.650 116.097 1.00 83.03 382 GLU G C 1
ATOM 2948 O O . GLU B 2 382 ? 154.960 169.644 116.198 1.00 83.03 382 GLU G O 1
ATOM 2954 N N . ALA B 2 383 ? 152.958 170.427 116.855 1.00 80.80 383 ALA G N 1
ATOM 2955 C CA . ALA B 2 383 ? 153.556 171.223 117.917 1.00 80.80 383 ALA G CA 1
ATOM 2956 C C . ALA B 2 383 ? 154.196 170.330 118.967 1.00 80.80 383 ALA G C 1
ATOM 2957 O O . ALA B 2 383 ? 155.345 170.545 119.358 1.00 80.80 383 ALA G O 1
ATOM 2959 N N . MET B 2 384 ? 153.461 169.325 119.438 1.00 81.57 384 MET G N 1
ATOM 2960 C CA . MET B 2 384 ? 154.010 168.375 120.397 1.00 81.57 384 MET G CA 1
ATOM 2961 C C . MET B 2 384 ? 155.290 167.746 119.878 1.00 81.57 384 MET G C 1
ATOM 2962 O O . MET B 2 384 ? 156.275 167.618 120.612 1.00 81.57 384 MET G O 1
ATOM 2967 N N . LYS B 2 385 ? 155.292 167.341 118.612 1.00 78.27 385 LYS G N 1
ATOM 2968 C CA . LYS B 2 385 ? 156.442 166.637 118.063 1.00 78.27 385 LYS G CA 1
ATOM 2969 C C . LYS B 2 385 ? 157.659 167.544 117.989 1.00 78.27 385 LYS G C 1
ATOM 2970 O O . LYS B 2 385 ? 158.735 167.212 118.509 1.00 78.27 385 LYS G O 1
ATOM 2976 N N . THR B 2 386 ? 157.513 168.700 117.340 1.00 75.72 386 THR G N 1
ATOM 2977 C CA . THR B 2 386 ? 158.638 169.614 117.214 1.00 75.72 386 THR G CA 1
ATOM 2978 C C . THR B 2 386 ? 159.134 170.076 118.572 1.00 75.72 386 THR G C 1
ATOM 2979 O O . THR B 2 386 ? 160.340 170.245 118.767 1.00 75.72 386 THR G O 1
ATOM 2983 N N . LEU B 2 387 ? 158.234 170.248 119.535 1.00 72.39 387 LEU G N 1
ATOM 2984 C CA . LEU B 2 387 ? 158.659 170.668 120.860 1.00 72.39 387 LEU G CA 1
ATOM 2985 C C . LEU B 2 387 ? 159.422 169.566 121.577 1.00 72.39 387 LEU G C 1
ATOM 2986 O O . LEU B 2 387 ? 160.376 169.847 122.303 1.00 72.39 387 LEU G O 1
ATOM 2991 N N . ALA B 2 388 ? 159.024 168.307 121.402 1.00 71.43 388 ALA G N 1
ATOM 2992 C CA . ALA B 2 388 ? 159.800 167.232 122.006 1.00 71.43 388 ALA G CA 1
ATOM 2993 C C . ALA B 2 388 ? 161.185 167.141 121.398 1.00 71.43 388 ALA G C 1
ATOM 2994 O O . ALA B 2 388 ? 162.156 166.863 122.111 1.00 71.43 388 ALA G O 1
ATOM 2996 N N . ILE B 2 389 ? 161.307 167.400 120.098 1.00 70.44 389 ILE G N 1
ATOM 2997 C CA . ILE B 2 389 ? 162.633 167.403 119.486 1.00 70.44 389 ILE G CA 1
ATOM 2998 C C . ILE B 2 389 ? 163.481 168.546 120.026 1.00 70.44 389 ILE G C 1
ATOM 2999 O O . ILE B 2 389 ? 164.670 168.375 120.307 1.00 70.44 389 ILE G O 1
ATOM 3004 N N . SER B 2 390 ? 162.896 169.730 120.182 1.00 71.00 390 SER G N 1
ATOM 3005 C CA . SER B 2 390 ? 163.667 170.839 120.733 1.00 71.00 390 SER G CA 1
ATOM 3006 C C . SER B 2 390 ? 164.076 170.570 122.171 1.00 71.00 390 SER G C 1
ATOM 3007 O O . SER B 2 390 ? 165.202 170.879 122.569 1.00 71.00 390 SER G O 1
ATOM 3010 N N . TYR B 2 391 ? 163.180 170.004 122.972 1.00 68.40 391 TYR G N 1
ATOM 3011 C CA . TYR B 2 391 ? 163.554 169.641 124.330 1.00 68.40 391 TYR G CA 1
ATOM 3012 C C . TYR B 2 391 ? 164.738 168.694 124.330 1.00 68.40 391 TYR G C 1
ATOM 3013 O O . TYR B 2 391 ? 165.680 168.875 125.100 1.00 68.40 391 TYR G O 1
ATOM 3022 N N . ILE B 2 392 ? 164.712 167.680 123.467 1.00 69.04 392 ILE G N 1
ATOM 3023 C CA . ILE B 2 392 ? 165.848 166.766 123.368 1.00 69.04 392 ILE G CA 1
ATOM 3024 C C . ILE B 2 392 ? 167.111 167.526 123.005 1.00 69.04 392 ILE G C 1
ATOM 3025 O O . ILE B 2 392 ? 168.198 167.224 123.502 1.00 69.04 392 ILE G O 1
ATOM 3030 N N . ASN B 2 393 ? 166.990 168.530 122.140 1.00 71.00 393 ASN G N 1
ATOM 3031 C CA . ASN B 2 393 ? 168.159 169.320 121.768 1.00 71.00 393 ASN G CA 1
ATOM 3032 C C . ASN B 2 393 ? 168.724 170.076 122.954 1.00 71.00 393 ASN G C 1
ATOM 3033 O O . ASN B 2 393 ? 169.942 170.203 123.090 1.00 71.00 393 ASN G O 1
ATOM 3038 N N . GLU B 2 394 ? 167.861 170.607 123.812 1.00 70.83 394 GLU G N 1
ATOM 3039 C CA . GLU B 2 394 ? 168.323 171.390 124.949 1.00 70.83 394 GLU G CA 1
ATOM 3040 C C . GLU B 2 394 ? 168.728 170.540 126.137 1.00 70.83 394 GLU G C 1
ATOM 3041 O O . GLU B 2 394 ? 169.242 171.084 127.114 1.00 70.83 394 GLU G O 1
ATOM 3047 N N . GLY B 2 395 ? 168.505 169.241 126.094 1.00 66.82 395 GLY G N 1
ATOM 3048 C CA . GLY B 2 395 ? 168.869 168.400 127.200 1.00 66.82 395 GLY G CA 1
ATOM 3049 C C . GLY B 2 395 ? 167.776 168.154 128.207 1.00 66.82 395 GLY G C 1
ATOM 3050 O O . GLY B 2 395 ? 168.039 167.523 129.232 1.00 66.82 395 GLY G O 1
ATOM 3051 N N . TYR B 2 396 ? 166.560 168.626 127.957 1.00 66.34 396 TYR G N 1
ATOM 3052 C CA . TYR B 2 396 ? 165.433 168.347 128.842 1.00 66.34 396 TYR G CA 1
ATOM 3053 C C . TYR B 2 396 ? 164.772 167.043 128.408 1.00 66.34 396 TYR G C 1
ATOM 3054 O O . TYR B 2 396 ? 163.689 167.015 127.836 1.00 66.34 396 TYR G O 1
ATOM 3063 N N . ASP B 2 397 ? 165.450 165.941 128.706 1.00 70.92 397 ASP G N 1
ATOM 3064 C CA . ASP B 2 397 ? 164.992 164.658 128.195 1.00 70.92 397 ASP G CA 1
ATOM 3065 C C . ASP B 2 397 ? 163.665 164.235 128.802 1.00 70.92 397 ASP G C 1
ATOM 3066 O O . ASP B 2 397 ? 162.852 163.609 128.117 1.00 70.92 397 ASP G O 1
ATOM 3071 N N . MET B 2 398 ? 163.413 164.563 130.066 1.00 70.44 398 MET G N 1
ATOM 3072 C CA . MET B 2 398 ? 162.186 164.098 130.706 1.00 70.44 398 MET G CA 1
ATOM 3073 C C . MET B 2 398 ? 160.965 164.864 130.217 1.00 70.44 398 MET G C 1
ATOM 3074 O O . MET B 2 398 ? 159.891 164.277 130.047 1.00 70.44 398 MET G O 1
ATOM 3079 N N . SER B 2 399 ? 161.105 166.171 129.990 1.00 71.15 399 SER G N 1
ATOM 3080 C CA . SER B 2 399 ? 160.032 166.921 129.353 1.00 71.15 399 SER G CA 1
ATOM 3081 C C . SER B 2 399 ? 159.739 166.370 127.968 1.00 71.15 399 SER G C 1
ATOM 3082 O O . SER B 2 399 ? 158.580 166.300 127.549 1.00 71.15 399 SER G O 1
ATOM 3085 N N . ALA B 2 400 ? 160.778 165.965 127.246 1.00 73.21 400 ALA G N 1
ATOM 3086 C CA . ALA B 2 400 ? 160.568 165.360 125.942 1.00 73.21 400 ALA G CA 1
ATOM 3087 C C . ALA B 2 400 ? 159.834 164.037 126.065 1.00 73.21 400 ALA G C 1
ATOM 3088 O O . ALA B 2 400 ? 158.996 163.705 125.223 1.00 73.21 400 ALA G O 1
ATOM 3090 N N . PHE B 2 401 ? 160.128 163.272 127.111 1.00 75.77 401 PHE G N 1
ATOM 3091 C CA . PHE B 2 401 ? 159.416 162.019 127.328 1.00 75.77 401 PHE G CA 1
ATOM 3092 C C . PHE B 2 401 ? 157.940 162.269 127.585 1.00 75.77 401 PHE G C 1
ATOM 3093 O O . PHE B 2 401 ? 157.080 161.581 127.027 1.00 75.77 401 PHE G O 1
ATOM 3101 N N . THR B 2 402 ? 157.626 163.235 128.445 1.00 77.37 402 THR G N 1
ATOM 3102 C CA . THR B 2 402 ? 156.220 163.531 128.698 1.00 77.37 402 THR G CA 1
ATOM 3103 C C . THR B 2 402 ? 155.528 164.006 127.431 1.00 77.37 402 THR G C 1
ATOM 3104 O O . THR B 2 402 ? 154.387 163.625 127.161 1.00 77.37 402 THR G O 1
ATOM 3108 N N . MET B 2 403 ? 156.205 164.827 126.634 1.00 79.35 403 MET G N 1
ATOM 3109 C CA . MET B 2 403 ? 155.581 165.325 125.417 1.00 79.35 403 MET G CA 1
ATOM 3110 C C . MET B 2 403 ? 155.329 164.201 124.424 1.00 79.35 403 MET G C 1
ATOM 3111 O O . MET B 2 403 ? 154.310 164.200 123.731 1.00 79.35 403 MET G O 1
ATOM 3116 N N . LEU B 2 404 ? 156.236 163.229 124.342 1.00 81.24 404 LEU G N 1
ATOM 3117 C CA . LEU B 2 404 ? 156.027 162.120 123.418 1.00 81.24 404 LEU G CA 1
ATOM 3118 C C . LEU B 2 404 ? 154.921 161.195 123.907 1.00 81.24 404 LEU G C 1
ATOM 3119 O O . LEU B 2 404 ? 154.109 160.710 123.111 1.00 81.24 404 LEU G O 1
ATOM 3124 N N . ASP B 2 405 ? 154.864 160.957 125.216 1.00 85.00 405 ASP G N 1
ATOM 3125 C CA . ASP B 2 405 ? 153.745 160.234 125.809 1.00 85.00 405 ASP G CA 1
ATOM 3126 C C . ASP B 2 405 ? 152.425 160.904 125.457 1.00 85.00 405 ASP G C 1
ATOM 3127 O O . ASP B 2 405 ? 151.457 160.244 125.061 1.00 85.00 405 ASP G O 1
ATOM 3132 N N . LYS B 2 406 ? 152.375 162.222 125.597 1.00 84.93 406 LYS G N 1
ATOM 3133 C CA . LYS B 2 406 ? 151.147 162.961 125.359 1.00 84.93 406 LYS G CA 1
ATOM 3134 C C . LYS B 2 406 ? 150.767 162.944 123.890 1.00 84.93 406 LYS G C 1
ATOM 3135 O O . LYS B 2 406 ? 149.586 162.809 123.555 1.00 84.93 406 LYS G O 1
ATOM 3141 N N . TRP B 2 407 ? 151.755 163.059 123.005 1.00 86.20 407 TRP G N 1
ATOM 3142 C CA . TRP B 2 407 ? 151.492 162.938 121.580 1.00 86.20 407 TRP G CA 1
ATOM 3143 C C . TRP B 2 407 ? 150.898 161.583 121.265 1.00 86.20 407 TRP G C 1
ATOM 3144 O O . TRP B 2 407 ? 149.934 161.480 120.500 1.00 86.20 407 TRP G O 1
ATOM 3155 N N . ALA B 2 408 ? 151.442 160.531 121.870 1.00 88.51 408 ALA G N 1
ATOM 3156 C CA . ALA B 2 408 ? 150.915 159.197 121.626 1.00 88.51 408 ALA G CA 1
ATOM 3157 C C . ALA B 2 408 ? 149.465 159.095 122.064 1.00 88.51 408 ALA G C 1
ATOM 3158 O O . ALA B 2 408 ? 148.595 158.693 121.287 1.00 88.51 408 ALA G O 1
ATOM 3160 N N . GLU B 2 409 ? 149.180 159.478 123.304 1.00 89.93 409 GLU G N 1
ATOM 3161 C CA . GLU B 2 409 ? 147.828 159.291 123.811 1.00 89.93 409 GLU G CA 1
ATOM 3162 C C . GLU B 2 409 ? 146.823 160.255 123.200 1.00 89.93 409 GLU G C 1
ATOM 3163 O O . GLU B 2 409 ? 145.620 160.026 123.338 1.00 89.93 409 GLU G O 1
ATOM 3169 N N . THR B 2 410 ? 147.266 161.315 122.532 1.00 88.89 410 THR G N 1
ATOM 3170 C CA . THR B 2 410 ? 146.335 162.155 121.791 1.00 88.89 410 THR G CA 1
ATOM 3171 C C . THR B 2 410 ? 146.258 161.790 120.317 1.00 88.89 410 THR G C 1
ATOM 3172 O O . THR B 2 410 ? 145.389 162.308 119.612 1.00 88.89 410 THR G O 1
ATOM 3174 N N . LYS B 2 411 ? 147.144 160.927 119.831 1.00 91.80 411 LYS G N 1
ATOM 3175 C CA . LYS B 2 411 ? 147.110 160.477 118.447 1.00 91.80 411 LYS G CA 1
ATOM 3176 C C . LYS B 2 411 ? 146.441 159.122 118.278 1.00 91.80 411 LYS G C 1
ATOM 3177 O O . LYS B 2 411 ? 145.690 158.921 117.321 1.00 91.80 411 LYS G O 1
ATOM 3183 N N . TYR B 2 412 ? 146.701 158.186 119.182 1.00 94.72 412 TYR G N 1
ATOM 3184 C CA . TYR B 2 412 ? 146.084 156.861 119.170 1.00 94.72 412 TYR G CA 1
ATOM 3185 C C . TYR B 2 412 ? 145.498 156.602 120.547 1.00 94.72 412 TYR G C 1
ATOM 3186 O O . TYR B 2 412 ? 146.024 155.790 121.316 1.00 94.72 412 TYR G O 1
ATOM 3195 N N . PRO B 2 413 ? 144.391 157.268 120.885 1.00 95.83 413 PRO G N 1
ATOM 3196 C CA . PRO B 2 413 ? 143.982 157.317 122.296 1.00 95.83 413 PRO G CA 1
ATOM 3197 C C . PRO B 2 413 ? 143.561 155.979 122.864 1.00 95.83 413 PRO G C 1
ATOM 3198 O O . PRO B 2 413 ? 143.934 155.658 123.994 1.00 95.83 413 PRO G O 1
ATOM 3202 N N . GLU B 2 414 ? 142.801 155.180 122.118 1.00 98.58 414 GLU G N 1
ATOM 3203 C CA . GLU B 2 414 ? 142.308 153.920 122.665 1.00 98.58 414 GLU G CA 1
ATOM 3204 C C . GLU B 2 414 ? 143.423 152.885 122.766 1.00 98.58 414 GLU G C 1
ATOM 3205 O O . GLU B 2 414 ? 143.580 152.221 123.802 1.00 98.58 414 GLU G O 1
ATOM 3207 N N . ILE B 2 415 ? 144.197 152.720 121.692 1.00 98.05 415 ILE G N 1
ATOM 3208 C CA . ILE B 2 415 ? 145.315 151.784 121.721 1.00 98.05 415 ILE G CA 1
ATOM 3209 C C . ILE B 2 415 ? 146.261 152.137 122.853 1.00 98.05 415 ILE G C 1
ATOM 3210 O O . ILE B 2 415 ? 146.649 151.280 123.650 1.00 98.05 415 ILE G O 1
ATOM 3215 N N . TRP B 2 416 ? 146.634 153.414 122.947 1.00 95.51 416 TRP G N 1
ATOM 3216 C CA . TRP B 2 416 ? 147.555 153.840 123.992 1.00 95.51 416 TRP G CA 1
ATOM 3217 C C . TRP B 2 416 ? 146.943 153.675 125.373 1.00 95.51 416 TRP G C 1
ATOM 3218 O O . TRP B 2 416 ? 147.642 153.327 126.330 1.00 95.51 416 TRP G O 1
ATOM 3229 N N . SER B 2 417 ? 145.639 153.916 125.499 1.00 99.23 417 SER G N 1
ATOM 3230 C CA . SER B 2 417 ? 144.990 153.798 126.798 1.00 99.23 417 SER G CA 1
ATOM 3231 C C . SER B 2 417 ? 145.041 152.366 127.298 1.00 99.23 417 SER G C 1
ATOM 3232 O O . SER B 2 417 ? 145.334 152.114 128.471 1.00 99.23 417 SER G O 1
ATOM 3234 N N . ARG B 2 418 ? 144.772 151.406 126.417 1.00 102.08 418 ARG G N 1
ATOM 3235 C CA . ARG B 2 418 ? 144.842 150.020 126.859 1.00 102.08 418 ARG G CA 1
ATOM 3236 C C . ARG B 2 418 ? 146.263 149.471 126.870 1.00 102.08 418 ARG G C 1
ATOM 3237 O O . ARG B 2 418 ? 146.495 148.423 127.479 1.00 102.08 418 ARG G O 1
ATOM 3245 N N . ILE B 2 419 ? 147.216 150.147 126.224 1.00 102.07 419 ILE G N 1
ATOM 3246 C CA . ILE B 2 419 ? 148.623 149.821 126.437 1.00 102.07 419 ILE G CA 1
ATOM 3247 C C . ILE B 2 419 ? 149.051 150.235 127.832 1.00 102.07 419 ILE G C 1
ATOM 3248 O O . ILE B 2 419 ? 149.781 149.512 128.520 1.00 102.07 419 ILE G O 1
ATOM 3253 N N . LYS B 2 420 ? 148.597 151.401 128.272 1.00 104.05 420 LYS G N 1
ATOM 3254 C CA . LYS B 2 420 ? 149.079 152.005 129.500 1.00 104.05 420 LYS G CA 1
ATOM 3255 C C . LYS B 2 420 ? 148.505 151.341 130.743 1.00 104.05 420 LYS G C 1
ATOM 3256 O O . LYS B 2 420 ? 149.052 151.521 131.834 1.00 104.05 420 LYS G O 1
ATOM 3262 N N . GLN B 2 421 ? 147.434 150.563 130.605 1.00 105.80 421 GLN G N 1
ATOM 3263 C CA . GLN B 2 421 ? 146.781 149.928 131.741 1.00 105.80 421 GLN G CA 1
ATOM 3264 C C . GLN B 2 421 ? 147.376 148.575 132.105 1.00 105.80 421 GLN G C 1
ATOM 3265 O O . GLN B 2 421 ? 146.915 147.952 133.063 1.00 105.80 421 GLN G O 1
ATOM 3267 N N . GLN B 2 422 ? 148.379 148.097 131.372 1.00 107.24 422 GLN G N 1
ATOM 3268 C CA . GLN B 2 422 ? 148.979 146.817 131.726 1.00 107.24 422 GLN G CA 1
ATOM 3269 C C . GLN B 2 422 ? 149.812 146.909 132.995 1.00 107.24 422 GLN G C 1
ATOM 3270 O O . GLN B 2 422 ? 150.137 145.876 133.589 1.00 107.24 422 GLN G O 1
ATOM 3276 N N . ASP B 2 423 ? 150.170 148.119 133.417 1.00 106.19 423 ASP G N 1
ATOM 3277 C CA . ASP B 2 423 ? 151.046 148.323 134.569 1.00 106.19 423 ASP G CA 1
ATOM 3278 C C . ASP B 2 423 ? 152.336 147.529 134.417 1.00 106.19 423 ASP G C 1
ATOM 3279 O O . ASP B 2 423 ? 152.522 146.508 135.076 1.00 106.19 423 ASP G O 1
ATOM 3284 N N . THR B 2 433 ? 160.889 148.192 139.712 1.00 83.01 433 THR G N 1
ATOM 3285 C CA . THR B 2 433 ? 161.938 148.931 140.401 1.00 83.01 433 THR G CA 1
ATOM 3286 C C . THR B 2 433 ? 163.250 148.826 139.639 1.00 83.01 433 THR G C 1
ATOM 3287 O O . THR B 2 433 ? 164.304 149.204 140.138 1.00 83.01 433 THR G O 1
ATOM 3291 N N . HIS B 2 434 ? 163.163 148.312 138.416 1.00 87.30 434 HIS G N 1
ATOM 3292 C CA . HIS B 2 434 ? 164.317 148.069 137.565 1.00 87.30 434 HIS G CA 1
ATOM 3293 C C . HIS B 2 434 ? 164.442 149.066 136.423 1.00 87.30 434 HIS G C 1
ATOM 3294 O O . HIS B 2 434 ? 165.557 149.380 136.000 1.00 87.30 434 HIS G O 1
ATOM 3301 N N . ILE B 2 435 ? 163.326 149.569 135.915 1.00 83.68 435 ILE G N 1
ATOM 3302 C CA . ILE B 2 435 ? 163.287 150.336 134.679 1.00 83.68 435 ILE G CA 1
ATOM 3303 C C . ILE B 2 435 ? 163.106 151.813 135.001 1.00 83.68 435 ILE G C 1
ATOM 3304 O O . ILE B 2 435 ? 162.443 152.179 135.976 1.00 83.68 435 ILE G O 1
ATOM 3309 N N . ASP B 2 436 ? 163.732 152.667 134.196 1.00 83.45 436 ASP G N 1
ATOM 3310 C CA . ASP B 2 436 ? 163.565 154.103 134.322 1.00 83.45 436 ASP G CA 1
ATOM 3311 C C . ASP B 2 436 ? 162.616 154.617 133.241 1.00 83.45 436 ASP G C 1
ATOM 3312 O O . ASP B 2 436 ? 161.992 153.849 132.510 1.00 83.45 436 ASP G O 1
ATOM 3317 N N . MET B 2 437 ? 162.496 155.938 133.142 1.00 83.20 437 MET G N 1
ATOM 3318 C CA . MET B 2 437 ? 161.487 156.521 132.266 1.00 83.20 437 MET G CA 1
ATOM 3319 C C . MET B 2 437 ? 161.768 156.199 130.804 1.00 83.20 437 MET G C 1
ATOM 3320 O O . MET B 2 437 ? 160.860 155.819 130.055 1.00 83.20 437 MET G O 1
ATOM 3325 N N . ASN B 2 438 ? 163.026 156.338 130.386 1.00 82.83 438 ASN G N 1
ATOM 3326 C CA . ASN B 2 438 ? 163.374 156.155 128.984 1.00 82.83 438 ASN G CA 1
ATOM 3327 C C . ASN B 2 438 ? 163.015 154.758 128.501 1.00 82.83 438 ASN G C 1
ATOM 3328 O O . ASN B 2 438 ? 162.379 154.597 127.455 1.00 82.83 438 ASN G O 1
ATOM 3333 N N . ALA B 2 439 ? 163.411 153.733 129.256 1.00 84.39 439 ALA G N 1
ATOM 3334 C CA . ALA B 2 439 ? 163.121 152.360 128.860 1.00 84.39 439 ALA G CA 1
ATOM 3335 C C . ALA B 2 439 ? 161.627 152.086 128.862 1.00 84.39 439 ALA G C 1
ATOM 3336 O O . ALA B 2 439 ? 161.115 151.392 127.977 1.00 84.39 439 ALA G O 1
ATOM 3338 N N . HIS B 2 440 ? 160.914 152.618 129.849 1.00 85.62 440 HIS G N 1
ATOM 3339 C CA . HIS B 2 440 ? 159.478 152.395 129.937 1.00 85.62 440 HIS G CA 1
ATOM 3340 C C . HIS B 2 440 ? 158.768 152.942 128.710 1.00 85.62 440 HIS G C 1
ATOM 3341 O O . HIS B 2 440 ? 157.943 152.258 128.091 1.00 85.62 440 HIS G O 1
ATOM 3348 N N . ILE B 2 441 ? 159.091 154.178 128.333 1.00 85.44 441 ILE G N 1
ATOM 3349 C CA . ILE B 2 441 ? 158.404 154.785 127.202 1.00 85.44 441 ILE G CA 1
ATOM 3350 C C . ILE B 2 441 ? 158.874 154.175 125.895 1.00 85.44 441 ILE G C 1
ATOM 3351 O O . ILE B 2 441 ? 158.101 154.082 124.936 1.00 85.44 441 ILE G O 1
ATOM 3356 N N . THR B 2 442 ? 160.124 153.718 125.832 1.00 87.46 442 THR G N 1
ATOM 3357 C CA . THR B 2 442 ? 160.572 153.004 124.647 1.00 87.46 442 THR G CA 1
ATOM 3358 C C . THR B 2 442 ? 159.790 151.714 124.460 1.00 87.46 442 THR G C 1
ATOM 3359 O O . THR B 2 442 ? 159.377 151.388 123.344 1.00 87.46 442 THR G O 1
ATOM 3363 N N . LYS B 2 443 ? 159.579 150.962 125.541 1.00 89.55 443 LYS G N 1
ATOM 3364 C CA . LYS B 2 443 ? 158.802 149.734 125.434 1.00 89.55 443 LYS G CA 1
ATOM 3365 C C . LYS B 2 443 ? 157.364 150.033 125.050 1.00 89.55 443 LYS G C 1
ATOM 3366 O O . LYS B 2 443 ? 156.767 149.317 124.239 1.00 89.55 443 LYS G O 1
ATOM 3368 N N . GLN B 2 444 ? 156.790 151.093 125.616 1.00 91.87 444 GLN G N 1
ATOM 3369 C CA . GLN B 2 444 ? 155.426 151.457 125.253 1.00 91.87 444 GLN G CA 1
ATOM 3370 C C . GLN B 2 444 ? 155.320 151.796 123.773 1.00 91.87 444 GLN G C 1
ATOM 3371 O O . GLN B 2 444 ? 154.389 151.353 123.094 1.00 91.87 444 GLN G O 1
ATOM 3377 N N . PHE B 2 445 ? 156.266 152.579 123.249 1.00 91.62 445 PHE G N 1
ATOM 3378 C CA . PHE B 2 445 ? 156.219 152.925 121.833 1.00 91.62 445 PHE G CA 1
ATOM 3379 C C . PHE B 2 445 ? 156.479 151.722 120.943 1.00 91.62 445 PHE G C 1
ATOM 3380 O O . PHE B 2 445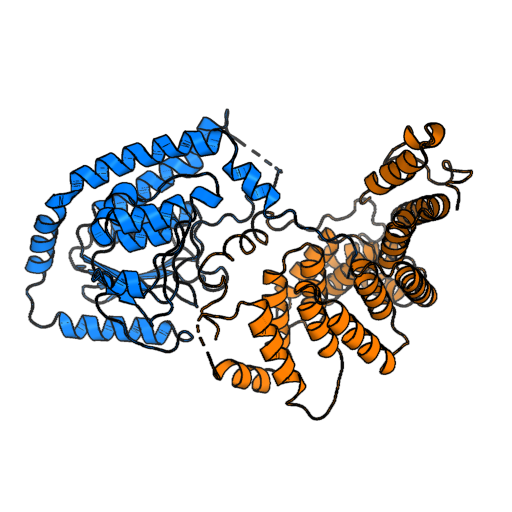 ? 155.872 151.611 119.876 1.00 91.62 445 PHE G O 1
ATOM 3388 N N . LEU B 2 446 ? 157.360 150.810 121.349 1.00 95.31 446 LEU G N 1
ATOM 3389 C CA . LEU B 2 446 ? 157.536 149.584 120.581 1.00 95.31 446 LEU G CA 1
ATOM 3390 C C . LEU B 2 446 ? 156.223 148.830 120.479 1.00 95.31 446 LEU G C 1
ATOM 3391 O O . LEU B 2 446 ? 155.774 148.468 119.383 1.00 95.31 446 LEU G O 1
ATOM 3396 N N . GLN B 2 447 ? 155.575 148.606 121.619 1.00 99.46 447 GLN G N 1
ATOM 3397 C CA . GLN B 2 447 ? 154.338 147.844 121.600 1.00 99.46 447 GLN G CA 1
ATOM 3398 C C . GLN B 2 447 ? 153.261 148.561 120.805 1.00 99.46 447 GLN G C 1
ATOM 3399 O O . GLN B 2 447 ? 152.486 147.917 120.095 1.00 99.46 447 GLN G O 1
ATOM 3405 N N . LEU B 2 448 ? 153.214 149.890 120.883 1.00 99.44 448 LEU G N 1
ATOM 3406 C CA . LEU B 2 448 ? 152.282 150.640 120.051 1.00 99.44 448 LEU G CA 1
ATOM 3407 C C . LEU B 2 448 ? 152.585 150.438 118.575 1.00 99.44 448 LEU G C 1
ATOM 3408 O O . LEU B 2 448 ? 151.669 150.314 117.756 1.00 99.44 448 LEU G O 1
ATOM 3413 N N . ALA B 2 449 ? 153.866 150.397 118.217 1.00 101.03 449 ALA G N 1
ATOM 3414 C CA . ALA B 2 449 ? 154.226 150.207 116.822 1.00 101.03 449 ALA G CA 1
ATOM 3415 C C . ALA B 2 449 ? 153.811 148.834 116.329 1.00 101.03 449 ALA G C 1
ATOM 3416 O O . ALA B 2 449 ? 153.447 148.679 115.158 1.00 101.03 449 ALA G O 1
ATOM 3418 N N . ASN B 2 450 ? 153.847 147.827 117.201 1.00 102.59 450 ASN G N 1
ATOM 3419 C CA . ASN B 2 450 ? 153.440 146.494 116.770 1.00 102.59 450 ASN G CA 1
ATOM 3420 C C . ASN B 2 450 ? 151.928 146.338 116.681 1.00 102.59 450 ASN G C 1
ATOM 3421 O O . ASN B 2 450 ? 151.447 145.528 115.885 1.00 102.59 450 ASN G O 1
ATOM 3426 N N . ASN B 2 451 ? 151.161 147.093 117.458 1.00 103.93 451 ASN G N 1
ATOM 3427 C CA . ASN B 2 451 ? 149.708 146.932 117.436 1.00 103.93 451 ASN G CA 1
ATOM 3428 C C . ASN B 2 451 ? 149.054 147.824 116.389 1.00 103.93 451 ASN G C 1
ATOM 3429 O O . ASN B 2 451 ? 148.146 148.595 116.685 1.00 103.93 451 ASN G O 1
ATOM 3434 N N . LEU B 2 452 ? 149.520 147.716 115.149 1.00 106.37 452 LEU G N 1
ATOM 3435 C CA . LEU B 2 452 ? 148.862 148.343 114.012 1.00 106.37 452 LEU G CA 1
ATOM 3436 C C . LEU B 2 452 ? 149.425 147.738 112.738 1.00 106.37 452 LEU G C 1
ATOM 3437 O O . LEU B 2 452 ? 150.577 147.298 112.702 1.00 106.37 452 LEU G O 1
ATOM 3442 N N . SER B 2 453 ? 148.598 147.723 111.697 1.00 110.79 453 SER G N 1
ATOM 3443 C CA . SER B 2 453 ? 148.847 146.923 110.508 1.00 110.79 453 SER G CA 1
ATOM 3444 C C . SER B 2 453 ? 149.622 147.673 109.430 1.00 110.79 453 SER G C 1
ATOM 3445 O O . SER B 2 453 ? 149.521 147.321 108.251 1.00 110.79 453 SER G O 1
ATOM 3448 N N . THR B 2 454 ? 150.390 148.691 109.802 1.00 108.95 454 THR G N 1
ATOM 3449 C CA . THR B 2 454 ? 151.197 149.443 108.852 1.00 108.95 454 THR G CA 1
ATOM 3450 C C . THR B 2 454 ? 152.567 149.664 109.475 1.00 108.95 454 THR G C 1
ATOM 3451 O O . THR B 2 454 ? 152.902 149.077 110.507 1.00 108.95 454 THR G O 1
ATOM 3455 N N . ILE B 2 455 ? 153.373 150.503 108.829 1.00 105.98 455 ILE G N 1
ATOM 3456 C CA . ILE B 2 455 ? 154.630 150.971 109.403 1.00 105.98 455 ILE G CA 1
ATOM 3457 C C . ILE B 2 455 ? 154.657 152.486 109.313 1.00 105.98 455 ILE G C 1
ATOM 3458 O O . ILE B 2 455 ? 155.724 153.091 109.165 1.00 105.98 455 ILE G O 1
ATOM 3463 N N . ASP B 2 456 ? 153.482 153.098 109.405 1.00 103.12 456 ASP G N 1
ATOM 3464 C CA . ASP B 2 456 ? 153.335 154.523 109.162 1.00 103.12 456 ASP G CA 1
ATOM 3465 C C . ASP B 2 456 ? 154.340 155.315 109.996 1.00 103.12 456 ASP G C 1
ATOM 3466 O O . ASP B 2 456 ? 154.387 155.149 111.223 1.00 103.12 456 ASP G O 1
ATOM 3468 N N . PRO B 2 457 ? 155.133 156.185 109.379 1.00 100.25 457 PRO G N 1
ATOM 3469 C CA . PRO B 2 457 ? 156.205 156.869 110.104 1.00 100.25 457 PRO G CA 1
ATOM 3470 C C . PRO B 2 457 ? 155.656 157.923 111.041 1.00 100.25 457 PRO G C 1
ATOM 3471 O O . PRO B 2 457 ? 154.443 157.995 111.254 1.00 100.25 457 PRO G O 1
ATOM 3475 N N . GLU B 2 458 ? 156.548 158.727 111.616 1.00 95.02 458 GLU G N 1
ATOM 3476 C CA . GLU B 2 458 ? 156.291 159.614 112.741 1.00 95.02 458 GLU G CA 1
ATOM 3477 C C . GLU B 2 458 ? 156.058 158.826 114.013 1.00 95.02 458 GLU G C 1
ATOM 3478 O O . GLU B 2 458 ? 155.853 159.429 115.066 1.00 95.02 458 GLU G O 1
ATOM 3480 N N . ILE B 2 459 ? 156.055 157.498 113.946 1.00 93.07 459 ILE G N 1
ATOM 3481 C CA . ILE B 2 459 ? 156.243 156.649 115.107 1.00 93.07 459 ILE G CA 1
ATOM 3482 C C . ILE 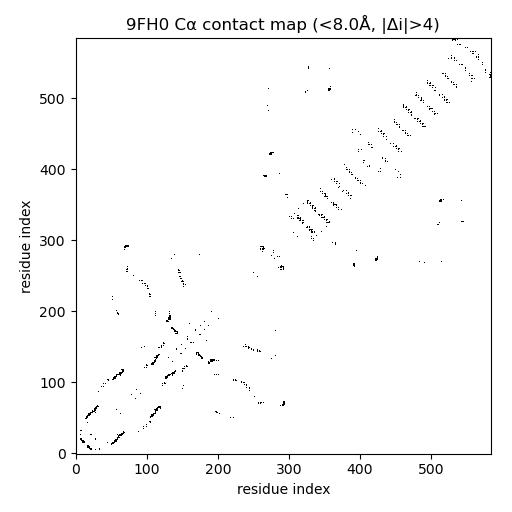B 2 459 ? 157.652 156.081 115.143 1.00 93.07 459 ILE G C 1
ATOM 3483 O O . ILE B 2 459 ? 158.244 155.950 116.214 1.00 93.07 459 ILE G O 1
ATOM 3488 N N . GLN B 2 460 ? 158.209 155.755 113.978 1.00 91.04 460 GLN G N 1
ATOM 3489 C CA . GLN B 2 460 ? 159.621 155.411 113.918 1.00 91.04 460 GLN G CA 1
ATOM 3490 C C . GLN B 2 460 ? 160.486 156.598 114.294 1.00 91.04 460 GLN G C 1
ATOM 3491 O O . GLN B 2 460 ? 161.585 156.420 114.829 1.00 91.04 460 GLN G O 1
ATOM 3497 N N . LEU B 2 461 ? 160.007 157.814 114.036 1.00 87.63 461 LEU G N 1
ATOM 3498 C CA . LEU B 2 461 ? 160.747 158.999 114.441 1.00 87.63 461 LEU G CA 1
ATOM 3499 C C . LEU B 2 461 ? 160.889 159.061 115.953 1.00 87.63 461 LEU G C 1
ATOM 3500 O O . LEU B 2 461 ? 161.988 159.263 116.475 1.00 87.63 461 LEU G O 1
ATOM 3505 N N . CYS B 2 462 ? 159.785 158.882 116.678 1.00 86.92 462 CYS G N 1
ATOM 3506 C CA . CYS B 2 462 ? 159.848 158.957 118.133 1.00 86.92 462 CYS G CA 1
ATOM 3507 C C . CYS B 2 462 ? 160.669 157.817 118.716 1.00 86.92 462 CYS G C 1
ATOM 3508 O O . CYS B 2 462 ? 161.376 157.998 119.713 1.00 86.92 462 CYS G O 1
ATOM 3511 N N . LEU B 2 463 ? 160.589 156.634 118.118 1.00 87.37 463 LEU G N 1
ATOM 3512 C CA . LEU B 2 463 ? 161.484 155.560 118.523 1.00 87.37 463 LEU G CA 1
ATOM 3513 C C . LEU B 2 463 ? 162.937 155.972 118.348 1.00 87.37 463 LEU G C 1
ATOM 3514 O O . LEU B 2 463 ? 163.768 155.751 119.238 1.00 87.37 463 LEU G O 1
ATOM 3519 N N . GLY B 2 464 ? 163.262 156.577 117.210 1.00 85.96 464 GLY G N 1
ATOM 3520 C CA . GLY B 2 464 ? 164.610 157.070 117.020 1.00 85.96 464 GLY G CA 1
ATOM 3521 C C . GLY B 2 464 ? 165.012 158.078 118.074 1.00 85.96 464 GLY G C 1
ATOM 3522 O O . GLY B 2 464 ? 166.141 158.069 118.550 1.00 85.96 464 GLY G O 1
ATOM 3523 N N . LEU B 2 465 ? 164.086 158.948 118.466 1.00 82.20 465 LEU G N 1
ATOM 3524 C CA . LEU B 2 465 ? 164.409 159.972 119.457 1.00 82.20 465 LEU G CA 1
ATOM 3525 C C . LEU B 2 465 ? 164.659 159.359 120.827 1.00 82.20 465 LEU G C 1
ATOM 3526 O O . LEU B 2 465 ? 165.566 159.782 121.551 1.00 82.20 465 LEU G O 1
ATOM 3531 N N . LEU B 2 466 ? 163.864 158.359 121.198 1.00 83.40 466 LEU G N 1
ATOM 3532 C CA . LEU B 2 466 ? 164.066 157.683 122.474 1.00 83.40 466 LEU G CA 1
ATOM 3533 C C . LEU B 2 466 ? 165.411 156.973 122.511 1.00 83.40 466 LEU G C 1
ATOM 3534 O O . LEU B 2 466 ? 166.197 157.140 123.455 1.00 83.40 466 LEU G O 1
ATOM 3539 N N . PHE B 2 467 ? 165.703 156.184 121.478 1.00 84.82 467 PHE G N 1
ATOM 3540 C CA . PHE B 2 467 ? 167.013 155.552 121.403 1.00 84.82 467 PHE G CA 1
ATOM 3541 C C . PHE B 2 467 ? 168.120 156.595 121.399 1.00 84.82 467 PHE G C 1
ATOM 3542 O O . PHE B 2 467 ? 169.149 156.418 122.054 1.00 84.82 467 PHE G O 1
ATOM 3550 N N . TYR B 2 468 ? 167.911 157.705 120.696 1.00 82.18 468 TYR G N 1
ATOM 3551 C CA . TYR B 2 468 ? 168.913 158.757 120.625 1.00 82.18 468 TYR G CA 1
ATOM 3552 C C . TYR B 2 468 ? 169.264 159.267 122.009 1.00 82.18 468 TYR G C 1
ATOM 3553 O O . TYR B 2 468 ? 170.439 159.408 122.350 1.00 82.18 468 TYR G O 1
ATOM 3562 N N . THR B 2 469 ? 168.256 159.556 122.823 1.00 82.01 469 THR G N 1
ATOM 3563 C CA . THR B 2 469 ? 168.561 160.009 124.174 1.00 82.01 469 THR G CA 1
ATOM 3564 C C . THR B 2 469 ? 169.207 158.910 125.008 1.00 82.01 469 THR G C 1
ATOM 3565 O O . THR B 2 469 ? 169.994 159.213 125.909 1.00 82.01 469 THR G O 1
ATOM 3569 N N . LYS B 2 470 ? 168.906 157.634 124.733 1.00 86.10 470 LYS G N 1
ATOM 3570 C CA . LYS B 2 470 ? 169.587 156.575 125.479 1.00 86.10 470 LYS G CA 1
ATOM 3571 C C . LYS B 2 470 ? 171.074 156.484 125.180 1.00 86.10 470 LYS G C 1
ATOM 3572 O O . LYS B 2 470 ? 171.790 155.845 125.954 1.00 86.10 470 LYS G O 1
ATOM 3578 N N . ASP B 2 471 ? 171.532 157.071 124.073 1.00 88.74 471 ASP G N 1
ATOM 3579 C CA . ASP B 2 471 ? 172.904 157.010 123.572 1.00 88.74 471 ASP G CA 1
ATOM 3580 C C . ASP B 2 471 ? 173.267 155.681 122.931 1.00 88.74 471 ASP G C 1
ATOM 3581 O O . ASP B 2 471 ? 174.434 155.285 122.969 1.00 88.74 471 ASP G O 1
ATOM 3586 N N . ASP B 2 472 ? 172.310 154.984 122.336 1.00 89.70 472 ASP G N 1
ATOM 3587 C CA . ASP B 2 472 ? 172.626 153.840 121.483 1.00 89.70 472 ASP G CA 1
ATOM 3588 C C . ASP B 2 472 ? 172.267 154.273 120.069 1.00 89.70 472 ASP G C 1
ATOM 3589 O O . ASP B 2 472 ? 171.154 154.056 119.591 1.00 89.70 472 ASP G O 1
ATOM 3594 N N . PHE B 2 473 ? 173.235 154.891 119.399 1.00 89.14 473 PHE G N 1
ATOM 3595 C CA . PHE B 2 473 ? 172.940 155.624 118.182 1.00 89.14 473 PHE G CA 1
ATOM 3596 C C . PHE B 2 473 ? 172.688 154.719 116.987 1.00 89.14 473 PHE G C 1
ATOM 3597 O O . PHE B 2 473 ? 172.170 155.193 115.976 1.00 89.14 473 PHE G O 1
ATOM 3605 N N . ASP B 2 474 ? 173.032 153.437 117.060 1.00 90.99 474 ASP G N 1
ATOM 3606 C CA . ASP B 2 474 ? 172.837 152.602 115.882 1.00 90.99 474 ASP G CA 1
ATOM 3607 C C . ASP B 2 474 ? 171.385 152.202 115.696 1.00 90.99 474 ASP G C 1
ATOM 3608 O O . ASP B 2 474 ? 170.920 152.103 114.558 1.00 90.99 474 ASP G O 1
ATOM 3613 N N . LYS B 2 475 ? 170.648 151.982 116.782 1.00 90.47 475 LYS G N 1
ATOM 3614 C CA . LYS B 2 475 ? 169.210 151.794 116.647 1.00 90.47 475 LYS G CA 1
ATOM 3615 C C . LYS B 2 475 ? 168.563 153.043 116.068 1.00 90.47 475 LYS G C 1
ATOM 3616 O O . LYS B 2 475 ? 167.670 152.959 115.215 1.00 90.47 475 LYS G O 1
ATOM 3620 N N . THR B 2 476 ? 169.027 154.217 116.501 1.00 89.99 476 THR G N 1
ATOM 3621 C CA . THR B 2 476 ? 168.541 155.468 115.937 1.00 89.99 476 THR G CA 1
ATOM 3622 C C . THR B 2 476 ? 168.848 155.556 114.452 1.00 89.99 476 THR G C 1
ATOM 3623 O O . THR B 2 476 ? 168.004 155.985 113.660 1.00 89.99 476 THR G O 1
ATOM 3627 N N . ILE B 2 477 ? 170.052 155.155 114.055 1.00 89.76 477 ILE G N 1
ATOM 3628 C CA . ILE B 2 477 ? 170.427 155.226 112.651 1.00 89.76 477 ILE G CA 1
ATOM 3629 C C . ILE B 2 477 ? 169.555 154.296 111.830 1.00 89.76 477 ILE G C 1
ATOM 3630 O O . ILE B 2 477 ? 169.079 154.661 110.753 1.00 89.76 477 ILE G O 1
ATOM 3635 N N . ASP B 2 478 ? 169.337 153.079 112.322 1.00 91.82 478 ASP G N 1
ATOM 3636 C CA . ASP B 2 478 ? 168.445 152.162 111.628 1.00 91.82 478 ASP G CA 1
ATOM 3637 C C . ASP B 2 478 ? 167.061 152.768 111.474 1.00 91.82 478 ASP G C 1
ATOM 3638 O O . ASP B 2 478 ? 166.475 152.719 110.388 1.00 91.82 478 ASP G O 1
ATOM 3640 N N . CYS B 2 479 ? 166.538 153.379 112.542 1.00 92.51 479 CYS G N 1
ATOM 3641 C CA . CYS B 2 479 ? 165.187 153.933 112.490 1.00 92.51 479 CYS G CA 1
ATOM 3642 C C . CYS B 2 479 ? 165.089 155.076 111.495 1.00 92.51 479 CYS G C 1
ATOM 3643 O O . CYS B 2 479 ? 164.131 155.146 110.721 1.00 92.51 479 CYS G O 1
ATOM 3646 N N . PHE B 2 480 ? 166.073 155.972 111.482 1.00 90.66 480 PHE G N 1
ATOM 3647 C CA . PHE B 2 480 ? 165.998 157.122 110.587 1.00 90.66 480 PHE G CA 1
ATOM 3648 C C . PHE B 2 480 ? 166.244 156.717 109.139 1.00 90.66 480 PHE G C 1
ATOM 3649 O O . PHE B 2 480 ? 165.566 157.209 108.230 1.00 90.66 480 PHE G O 1
ATOM 3657 N N . GLU B 2 481 ? 167.194 155.807 108.900 1.00 95.11 481 GLU G N 1
ATOM 3658 C CA . GLU B 2 481 ? 167.412 155.310 107.546 1.00 95.11 481 GLU G CA 1
ATOM 3659 C C . GLU B 2 481 ? 166.206 154.541 107.032 1.00 95.11 481 GLU G C 1
ATOM 3660 O O . GLU B 2 481 ? 165.957 154.520 105.824 1.00 95.11 481 GLU G O 1
ATOM 3666 N N . SER B 2 482 ? 165.454 153.895 107.923 1.00 95.04 482 SER G N 1
ATOM 3667 C CA . SER B 2 482 ? 164.232 153.231 107.498 1.00 95.04 482 SER G CA 1
ATOM 3668 C C . SER B 2 482 ? 163.129 154.240 107.223 1.00 95.04 482 SER G C 1
ATOM 3669 O O . SER B 2 482 ? 162.364 154.085 106.267 1.00 95.04 482 SER G O 1
ATOM 3671 N N . ALA B 2 483 ? 163.028 155.279 108.052 1.00 96.11 483 ALA G N 1
ATOM 3672 C CA . ALA B 2 483 ? 162.016 156.301 107.830 1.00 96.11 483 ALA G CA 1
ATOM 3673 C C . ALA B 2 483 ? 162.322 157.138 106.605 1.00 96.11 483 ALA G C 1
ATOM 3674 O O . ALA B 2 483 ? 161.437 157.845 106.116 1.00 96.11 483 ALA G O 1
ATOM 3676 N N . LEU B 2 484 ? 163.551 157.085 106.107 1.00 96.82 484 LEU G N 1
ATOM 3677 C CA . LEU B 2 484 ? 163.858 157.777 104.867 1.00 96.82 484 LEU G CA 1
ATOM 3678 C C . LEU B 2 484 ? 163.551 156.951 103.632 1.00 96.82 484 LEU G C 1
ATOM 3679 O O . LEU B 2 484 ? 163.158 157.519 102.615 1.00 96.82 484 LEU G O 1
ATOM 3684 N N . ARG B 2 485 ? 163.702 155.630 103.679 1.00 99.18 485 ARG G N 1
ATOM 3685 C CA . ARG B 2 485 ? 163.371 154.848 102.496 1.00 99.18 485 ARG G CA 1
ATOM 3686 C C . ARG B 2 485 ? 161.899 154.976 102.138 1.00 99.18 485 ARG G C 1
ATOM 3687 O O . ARG B 2 485 ? 161.542 154.950 100.957 1.00 99.18 485 ARG G O 1
ATOM 3695 N N . VAL B 2 486 ? 161.033 155.138 103.138 1.00 100.17 486 VAL G N 1
ATOM 3696 C CA . VAL B 2 486 ? 159.612 155.342 102.870 1.00 100.17 486 VAL G CA 1
ATOM 3697 C C . VAL B 2 486 ? 159.299 156.745 102.381 1.00 100.17 486 VAL G C 1
ATOM 3698 O O . VAL B 2 486 ? 158.182 156.985 101.912 1.00 100.17 486 VAL G O 1
ATOM 3700 N N . ASN B 2 487 ? 160.241 157.681 102.493 1.00 100.75 487 ASN G N 1
ATOM 3701 C CA . ASN B 2 487 ? 160.047 159.032 101.978 1.00 100.75 487 ASN G CA 1
ATOM 3702 C C . ASN B 2 487 ? 161.373 159.773 101.887 1.00 100.75 487 ASN G C 1
ATOM 3703 O O . ASN B 2 487 ? 161.620 160.681 102.685 1.00 100.75 487 ASN G O 1
ATOM 3708 N N . PRO B 2 488 ? 162.229 159.455 100.924 1.00 100.05 488 PRO G N 1
ATOM 3709 C CA . PRO B 2 488 ? 163.586 160.011 100.943 1.00 100.05 488 PRO G CA 1
ATOM 3710 C C . PRO B 2 488 ? 163.659 161.445 100.457 1.00 100.05 488 PRO G C 1
ATOM 3711 O O . PRO B 2 488 ? 164.748 161.962 100.197 1.00 100.05 488 PRO G O 1
ATOM 3715 N N . ASN B 2 489 ? 162.520 162.107 100.347 1.00 101.20 489 ASN G N 1
ATOM 3716 C CA . ASN B 2 489 ? 162.471 163.471 99.843 1.00 101.20 489 ASN G CA 1
ATOM 3717 C C . ASN B 2 489 ? 162.231 164.458 100.985 1.00 101.20 489 ASN G C 1
ATOM 3718 O O . ASN B 2 489 ? 161.458 165.408 100.861 1.00 101.20 489 ASN G O 1
ATOM 3723 N N . ASP B 2 490 ? 162.887 164.218 102.120 1.00 98.88 490 ASP G N 1
ATOM 3724 C CA . ASP B 2 490 ? 162.760 165.021 103.329 1.00 98.88 490 ASP G CA 1
ATOM 3725 C C . ASP B 2 490 ? 164.034 165.812 103.583 1.00 98.88 490 ASP G C 1
ATOM 3726 O O . ASP B 2 490 ? 165.110 165.433 103.118 1.00 98.88 490 ASP G O 1
ATOM 3731 N N . GLU B 2 491 ? 163.920 166.904 104.331 1.00 92.51 491 GLU G N 1
ATOM 3732 C CA . GLU B 2 491 ? 165.139 167.578 104.757 1.00 92.51 491 GLU G CA 1
ATOM 3733 C C . GLU B 2 491 ? 165.397 167.395 106.242 1.00 92.51 491 GLU G C 1
ATOM 3734 O O . GLU B 2 491 ? 166.546 167.202 106.651 1.00 92.51 491 GLU G O 1
ATOM 3740 N N . LEU B 2 492 ? 164.350 167.435 107.058 1.00 87.47 492 LEU G N 1
ATOM 3741 C CA . LEU B 2 492 ? 164.547 167.279 108.489 1.00 87.47 492 LEU G CA 1
ATOM 3742 C C . LEU B 2 492 ? 165.052 165.888 108.824 1.00 87.47 492 LEU G C 1
ATOM 3743 O O . LEU B 2 492 ? 165.855 165.726 109.741 1.00 87.47 492 LEU G O 1
ATOM 3748 N N . MET B 2 493 ? 164.596 164.869 108.102 1.00 89.52 493 MET G N 1
ATOM 3749 C CA . MET B 2 493 ? 165.080 163.524 108.377 1.00 89.52 493 MET G CA 1
ATOM 3750 C C . MET B 2 493 ? 166.532 163.360 107.966 1.00 89.52 493 MET G C 1
ATOM 3751 O O . MET B 2 493 ? 167.291 162.662 108.642 1.00 89.52 493 MET G O 1
ATOM 3756 N N . TRP B 2 494 ? 166.948 164.009 106.884 1.00 89.22 494 TRP G N 1
ATOM 3757 C CA . TRP B 2 494 ? 168.354 163.974 106.521 1.00 89.22 494 TRP G CA 1
ATOM 3758 C C . TRP B 2 494 ? 169.198 164.709 107.548 1.00 89.22 494 TRP G C 1
ATOM 3759 O O . TRP B 2 494 ? 170.292 164.259 107.891 1.00 89.22 494 TRP G O 1
ATOM 3770 N N . ASN B 2 495 ? 168.693 165.816 108.088 1.00 86.63 495 ASN G N 1
ATOM 3771 C CA . ASN B 2 495 ? 169.434 166.514 109.132 1.00 86.63 495 ASN G CA 1
ATOM 3772 C C . ASN B 2 495 ? 169.475 165.730 110.439 1.00 86.63 495 ASN G C 1
ATOM 3773 O O . ASN B 2 495 ? 170.487 165.759 111.144 1.00 86.63 495 ASN G O 1
ATOM 3778 N N . ARG B 2 496 ? 168.400 165.028 110.786 1.00 83.02 496 ARG G N 1
ATOM 3779 C CA . ARG B 2 496 ? 168.432 164.186 111.973 1.00 83.02 496 ARG G CA 1
ATOM 3780 C C . ARG B 2 496 ? 169.361 163.003 111.785 1.00 83.02 496 ARG G C 1
ATOM 3781 O O . ARG B 2 496 ? 170.012 162.565 112.737 1.00 83.02 496 ARG G O 1
ATOM 3789 N N . LEU B 2 497 ? 169.448 162.482 110.569 1.00 86.22 497 LEU G N 1
ATOM 3790 C CA . LEU B 2 497 ? 170.435 161.455 110.289 1.00 86.22 497 LEU G CA 1
ATOM 3791 C C . LEU B 2 497 ? 171.843 162.009 110.432 1.00 86.22 497 LEU G C 1
ATOM 3792 O O . LEU B 2 497 ? 172.720 161.354 111.003 1.00 86.22 497 LEU G O 1
ATOM 3797 N N . GLY B 2 498 ? 172.071 163.223 109.942 1.00 86.39 498 GLY G N 1
ATOM 3798 C CA . GLY B 2 498 ? 173.371 163.844 110.118 1.00 86.39 498 GLY G CA 1
ATOM 3799 C C . GLY B 2 498 ? 173.749 164.010 111.577 1.00 86.39 498 GLY G C 1
ATOM 3800 O O . GLY B 2 498 ? 174.882 163.736 111.971 1.00 86.39 498 GLY G O 1
ATOM 3801 N N . ALA B 2 499 ? 172.800 164.446 112.402 1.00 84.72 499 ALA G N 1
ATOM 3802 C CA . ALA B 2 499 ? 173.091 164.609 113.822 1.00 84.72 499 ALA G CA 1
ATOM 3803 C C . ALA B 2 499 ? 173.336 163.271 114.506 1.00 84.72 499 ALA G C 1
ATOM 3804 O O . ALA B 2 499 ? 174.262 163.142 115.315 1.00 84.72 499 ALA G O 1
ATOM 3806 N N . SER B 2 500 ? 172.516 162.266 114.209 1.00 86.77 500 SER G N 1
ATOM 3807 C CA . SER B 2 500 ? 172.711 160.967 114.836 1.00 86.77 500 SER G CA 1
ATOM 3808 C C . SER B 2 500 ? 174.065 160.388 114.467 1.00 86.77 500 SER G C 1
ATOM 3809 O O . SER B 2 500 ? 174.756 159.816 115.313 1.00 86.77 500 SER G O 1
ATOM 3812 N N . LEU B 2 501 ? 174.469 160.534 113.204 1.00 86.76 501 LEU G N 1
ATOM 3813 C CA . LEU B 2 501 ? 175.783 160.051 112.800 1.00 86.76 501 LEU G CA 1
ATOM 3814 C C . LEU B 2 501 ? 176.882 160.821 113.510 1.00 86.76 501 LEU G C 1
ATOM 3815 O O . LEU B 2 501 ? 177.736 160.228 114.176 1.00 86.76 501 LEU G O 1
ATOM 3820 N N . ALA B 2 502 ? 176.863 162.148 113.400 1.00 85.80 502 ALA G N 1
ATOM 3821 C CA . ALA B 2 502 ? 177.921 162.958 113.977 1.00 85.80 502 ALA G CA 1
ATOM 3822 C C . ALA B 2 502 ? 178.064 162.753 115.473 1.00 85.80 502 ALA G C 1
ATOM 3823 O O . ALA B 2 502 ? 179.149 162.981 116.011 1.00 85.80 502 ALA G O 1
ATOM 3825 N N . ASN B 2 503 ? 177.001 162.344 116.165 1.00 86.78 503 ASN G N 1
ATOM 3826 C CA . ASN B 2 503 ? 177.176 161.963 117.562 1.00 86.78 503 ASN G CA 1
ATOM 3827 C C . ASN B 2 503 ? 177.967 160.676 117.702 1.00 86.78 503 ASN G C 1
ATOM 3828 O O . ASN B 2 503 ? 178.608 160.460 118.734 1.00 86.78 503 ASN G O 1
ATOM 3833 N N . SER B 2 504 ? 177.951 159.821 116.686 1.00 88.51 504 SER G N 1
ATOM 3834 C CA . SER B 2 504 ? 178.623 158.532 116.753 1.00 88.51 504 SER G CA 1
ATOM 3835 C C . SER B 2 504 ? 180.012 158.566 116.131 1.00 88.51 504 SER G C 1
ATOM 3836 O O . SER B 2 504 ? 180.609 157.508 115.918 1.00 88.51 504 SER G O 1
ATOM 3839 N N . ASN B 2 505 ? 180.530 159.762 115.844 1.00 89.48 505 ASN G N 1
ATOM 3840 C CA . ASN B 2 505 ? 181.875 159.980 115.312 1.00 89.48 505 ASN G CA 1
ATOM 3841 C C . ASN B 2 505 ? 182.025 159.494 113.874 1.00 89.48 505 ASN G C 1
ATOM 3842 O O . ASN B 2 505 ? 183.125 159.158 113.442 1.00 89.48 505 ASN G O 1
ATOM 3844 N N . ARG B 2 506 ? 180.934 159.446 113.122 1.00 90.05 506 ARG G N 1
ATOM 3845 C CA . ARG B 2 506 ? 181.000 159.174 111.690 1.00 90.05 506 ARG G CA 1
ATOM 3846 C C . ARG B 2 506 ? 180.889 160.488 110.922 1.00 90.05 506 ARG G C 1
ATOM 3847 O O . ARG B 2 506 ? 179.915 160.758 110.225 1.00 90.05 506 ARG G O 1
ATOM 3855 N N . SER B 2 507 ? 181.924 161.311 111.051 1.00 92.60 507 SER G N 1
ATOM 3856 C CA . SER B 2 507 ? 181.808 162.686 110.581 1.00 92.60 507 SER G CA 1
ATOM 3857 C C . SER B 2 507 ? 181.669 162.778 109.068 1.00 92.60 507 SER G C 1
ATOM 3858 O O . SER B 2 507 ? 181.035 163.709 108.567 1.00 92.60 507 SER G O 1
ATOM 3861 N N . GLU B 2 508 ? 182.239 161.837 108.320 1.00 93.78 508 GLU G N 1
ATOM 3862 C CA . GLU B 2 508 ? 182.123 161.901 106.867 1.00 93.78 508 GLU G CA 1
ATOM 3863 C C . GLU B 2 508 ? 180.674 161.729 106.425 1.00 93.78 508 GLU G C 1
ATOM 3864 O O . GLU B 2 508 ? 180.142 162.541 105.653 1.00 93.78 508 GLU G O 1
ATOM 3866 N N . GLU B 2 509 ? 180.017 160.676 106.910 1.00 93.66 509 GLU G N 1
ATOM 3867 C CA . GLU B 2 509 ? 178.608 160.484 106.597 1.00 93.66 509 GLU G CA 1
ATOM 3868 C C . GLU B 2 509 ? 177.763 161.625 107.137 1.00 93.66 509 GLU G C 1
ATOM 3869 O O . GLU B 2 509 ? 176.742 161.980 106.538 1.00 93.66 509 GLU G O 1
ATOM 3875 N N . ALA B 2 510 ? 178.173 162.219 108.258 1.00 92.12 510 ALA G N 1
ATOM 3876 C CA . ALA B 2 510 ? 177.468 163.387 108.768 1.00 92.12 510 ALA G CA 1
ATOM 3877 C C . ALA B 2 510 ? 177.522 164.533 107.771 1.00 92.12 510 ALA G C 1
ATOM 3878 O O . ALA B 2 510 ? 176.494 165.140 107.451 1.00 92.12 510 ALA G O 1
ATOM 3880 N N . ILE B 2 511 ? 178.722 164.853 107.284 1.00 93.20 511 ILE G N 1
ATOM 3881 C CA . ILE B 2 511 ? 178.871 165.874 106.254 1.00 93.20 511 ILE G CA 1
ATOM 3882 C C . ILE B 2 511 ? 177.985 165.559 105.066 1.00 93.20 511 ILE G C 1
ATOM 3883 O O . ILE B 2 511 ? 177.348 166.448 104.490 1.00 93.20 511 ILE G O 1
ATOM 3888 N N . GLN B 2 512 ? 177.943 164.293 104.669 1.00 94.21 512 GLN G N 1
ATOM 3889 C CA . GLN B 2 512 ? 177.199 163.957 103.465 1.00 94.21 512 GLN G CA 1
ATOM 3890 C C . GLN B 2 512 ? 175.704 164.145 103.667 1.00 94.21 512 GLN G C 1
ATOM 3891 O O . GLN B 2 512 ? 175.014 164.666 102.783 1.00 94.21 512 GLN G O 1
ATOM 3897 N N . ALA B 2 513 ? 175.187 163.756 104.832 1.00 91.14 513 ALA G N 1
ATOM 3898 C CA . ALA B 2 513 ? 173.761 163.942 105.080 1.00 91.14 513 ALA G CA 1
ATOM 3899 C C . ALA B 2 513 ? 173.408 165.417 105.227 1.00 91.14 513 ALA G C 1
ATOM 3900 O O . ALA B 2 513 ? 172.338 165.842 104.782 1.00 91.14 513 ALA G O 1
ATOM 3902 N N . TYR B 2 514 ? 174.290 166.215 105.822 1.00 90.01 514 TYR G N 1
ATOM 3903 C CA . TYR B 2 514 ? 174.053 167.652 105.862 1.00 90.01 514 TYR G CA 1
ATOM 3904 C C . TYR B 2 514 ? 174.032 168.245 104.463 1.00 90.01 514 TYR G C 1
ATOM 3905 O O . TYR B 2 514 ? 173.207 169.114 104.159 1.00 90.01 514 TYR G O 1
ATOM 3914 N N . HIS B 2 515 ? 174.939 167.800 103.595 1.00 92.42 515 HIS G N 1
ATOM 3915 C CA . HIS B 2 515 ? 174.926 168.290 102.223 1.00 92.42 515 HIS G CA 1
ATOM 3916 C C . HIS B 2 515 ? 173.644 167.889 101.519 1.00 92.42 515 HIS G C 1
ATOM 3917 O O . HIS B 2 515 ? 173.095 168.661 100.729 1.00 92.42 515 HIS G O 1
ATOM 3924 N N . ARG B 2 516 ? 173.138 166.694 101.812 1.00 91.51 516 ARG G N 1
ATOM 3925 C CA . ARG B 2 516 ? 171.871 166.263 101.234 1.00 91.51 516 ARG G CA 1
ATOM 3926 C C . ARG B 2 516 ? 170.728 167.164 101.687 1.00 91.51 516 ARG G C 1
ATOM 3927 O O . ARG B 2 516 ? 169.946 167.671 100.869 1.00 91.51 516 ARG G O 1
ATOM 3935 N N . ALA B 2 517 ? 170.614 167.370 102.999 1.00 91.87 517 ALA G N 1
ATOM 3936 C CA . ALA B 2 517 ? 169.577 168.246 103.528 1.00 91.87 517 ALA G CA 1
ATOM 3937 C C . ALA B 2 517 ? 169.642 169.613 102.873 1.00 91.87 517 ALA G C 1
ATOM 3938 O O . ALA B 2 517 ? 168.618 170.184 102.491 1.00 91.87 517 ALA G O 1
ATOM 3940 N N . LEU B 2 518 ? 170.852 170.150 102.721 1.00 91.83 518 LEU G N 1
ATOM 3941 C CA . LEU B 2 518 ? 170.995 171.456 102.095 1.00 91.83 518 LEU G CA 1
ATOM 3942 C C . LEU B 2 518 ? 170.628 171.415 100.622 1.00 91.83 518 LEU G C 1
ATOM 3943 O O . LEU B 2 518 ? 170.135 172.408 100.078 1.00 91.83 518 LEU G O 1
ATOM 3948 N N . GLN B 2 519 ? 170.872 170.287 99.956 1.00 93.60 519 GLN G N 1
ATOM 3949 C CA . GLN B 2 519 ? 170.446 170.155 98.570 1.00 93.60 519 GLN G CA 1
ATOM 3950 C C . GLN B 2 519 ? 168.938 170.255 98.462 1.00 93.60 519 GLN G C 1
ATOM 3951 O O . GLN B 2 519 ? 168.413 170.868 97.528 1.00 93.60 519 GLN G O 1
ATOM 3957 N N . LEU B 2 520 ? 168.221 169.668 99.413 1.00 95.02 520 LEU G N 1
ATOM 3958 C CA . LEU B 2 520 ? 166.769 169.732 99.345 1.00 95.02 520 LEU G CA 1
ATOM 3959 C C . LEU B 2 520 ? 166.211 171.075 99.804 1.00 95.02 520 LEU G C 1
ATOM 3960 O O . LEU B 2 520 ? 165.073 171.404 99.459 1.00 95.02 520 LEU G O 1
ATOM 3965 N N . LYS B 2 521 ? 166.973 171.854 100.573 1.00 94.50 521 LYS G N 1
ATOM 3966 C CA . LYS B 2 521 ? 166.480 173.124 101.094 1.00 94.50 521 LYS G CA 1
ATOM 3967 C C . LYS B 2 521 ? 167.625 174.070 101.420 1.00 94.50 521 LYS G C 1
ATOM 3968 O O . LYS B 2 521 ? 168.213 173.973 102.500 1.00 94.50 521 LYS G O 1
ATOM 3974 N N . PRO B 2 522 ? 167.958 175.011 100.536 1.00 94.87 522 PRO G N 1
ATOM 3975 C CA . PRO B 2 522 ? 169.103 175.898 100.799 1.00 94.87 522 PRO G CA 1
ATOM 3976 C C . PRO B 2 522 ? 168.872 176.900 101.914 1.00 94.87 522 PRO G C 1
ATOM 3977 O O . PRO B 2 522 ? 169.833 177.541 102.350 1.00 94.87 522 PRO G O 1
ATOM 3981 N N . SER B 2 523 ? 167.644 177.060 102.385 1.00 94.66 523 SER G N 1
ATOM 3982 C CA . SER B 2 523 ? 167.343 178.004 103.448 1.00 94.66 523 SER G CA 1
ATOM 3983 C C . SER B 2 523 ? 167.524 177.410 104.836 1.00 94.66 523 SER G C 1
ATOM 3984 O O . SER B 2 523 ? 167.314 178.114 105.826 1.00 94.66 523 SER G O 1
ATOM 3987 N N . PHE B 2 524 ? 167.910 176.145 104.928 1.00 89.92 524 PHE G N 1
ATOM 3988 C CA . PHE B 2 524 ? 167.912 175.395 106.180 1.00 89.92 524 PHE G CA 1
ATOM 3989 C C . PHE B 2 524 ? 169.194 175.714 106.936 1.00 89.92 524 PHE G C 1
ATOM 3990 O O . PHE B 2 524 ? 170.262 175.202 106.610 1.00 89.92 524 PHE G O 1
ATOM 3998 N N . VAL B 2 525 ? 169.090 176.572 107.951 1.00 89.95 525 VAL G N 1
ATOM 3999 C CA . VAL B 2 525 ? 170.267 177.050 108.670 1.00 89.95 525 VAL G CA 1
ATOM 4000 C C . VAL B 2 525 ? 170.733 176.037 109.701 1.00 89.95 525 VAL G C 1
ATOM 4001 O O . VAL B 2 525 ? 171.929 175.934 109.989 1.00 89.95 525 VAL G O 1
ATOM 4005 N N . ARG B 2 526 ? 169.799 175.302 110.297 1.00 87.37 526 ARG G N 1
ATOM 4006 C CA . ARG B 2 526 ? 170.142 174.211 111.200 1.00 87.37 526 ARG G CA 1
ATOM 4007 C C . ARG B 2 526 ? 171.198 173.299 110.585 1.00 87.37 526 ARG G C 1
ATOM 4008 O O . ARG B 2 526 ? 172.195 172.946 111.229 1.00 87.37 526 ARG G O 1
ATOM 4016 N N . ALA B 2 527 ? 171.011 172.936 109.317 1.00 89.96 527 ALA G N 1
ATOM 4017 C CA . ALA B 2 527 ? 171.930 172.012 108.669 1.00 89.96 527 ALA G CA 1
ATOM 4018 C C . ALA B 2 527 ? 173.275 172.658 108.402 1.00 89.96 527 ALA G C 1
ATOM 4019 O O . ALA B 2 527 ? 174.308 171.996 108.513 1.00 89.96 527 ALA G O 1
ATOM 4021 N N . ARG B 2 528 ? 173.296 173.944 108.048 1.00 92.72 528 ARG G N 1
ATOM 4022 C CA . ARG B 2 528 ? 174.583 174.606 107.863 1.00 92.72 528 ARG G CA 1
ATOM 4023 C C . ARG B 2 528 ? 175.359 174.658 109.162 1.00 92.72 528 ARG G C 1
ATOM 4024 O O . ARG B 2 528 ? 176.570 174.422 109.176 1.00 92.72 528 ARG G O 1
ATOM 4032 N N . TYR B 2 529 ? 174.680 174.957 110.263 1.00 94.02 529 TYR G N 1
ATOM 4033 C CA . TYR B 2 529 ? 175.366 175.003 111.544 1.00 94.02 529 TYR G CA 1
ATOM 4034 C C . TYR B 2 529 ? 175.949 173.642 111.904 1.00 94.02 529 TYR G C 1
ATOM 4035 O O . TYR B 2 529 ? 177.105 173.542 112.332 1.00 94.02 529 TYR G O 1
ATOM 4044 N N . ASN B 2 530 ? 175.161 172.579 111.741 1.00 91.74 530 ASN G N 1
ATOM 4045 C CA . ASN B 2 530 ? 175.676 171.244 112.040 1.00 91.74 530 ASN G CA 1
ATOM 4046 C C . ASN B 2 530 ? 176.852 170.895 111.136 1.00 91.74 530 ASN G C 1
ATOM 4047 O O . ASN B 2 530 ? 177.851 170.309 111.585 1.00 91.74 530 ASN G O 1
ATOM 4052 N N . LEU B 2 531 ? 176.737 171.235 109.852 1.00 95.18 531 LEU G N 1
ATOM 4053 C CA . LEU B 2 531 ? 177.809 171.005 108.896 1.00 95.18 531 LEU G CA 1
ATOM 4054 C C . LEU B 2 531 ? 179.089 171.664 109.357 1.00 95.18 531 LEU G C 1
ATOM 4055 O O . LEU B 2 531 ? 180.157 171.048 109.364 1.00 95.18 531 LEU G O 1
ATOM 4060 N N . ALA B 2 532 ? 178.991 172.921 109.761 1.00 99.06 532 ALA G N 1
ATOM 4061 C CA . ALA B 2 532 ? 180.167 173.653 110.195 1.00 99.06 532 ALA G CA 1
ATOM 4062 C C . ALA B 2 532 ? 180.772 173.044 111.449 1.00 99.06 532 ALA G C 1
ATOM 4063 O O . ALA B 2 532 ? 181.997 172.954 111.573 1.00 99.06 532 ALA G O 1
ATOM 4065 N N . VAL B 2 533 ? 179.932 172.639 112.398 1.00 98.31 533 VAL G N 1
ATOM 4066 C CA . VAL B 2 533 ? 180.446 172.045 113.627 1.00 98.31 533 VAL G CA 1
ATOM 4067 C C . VAL B 2 533 ? 181.261 170.799 113.315 1.00 98.31 533 VAL G C 1
ATOM 4068 O O . VAL B 2 533 ? 182.379 170.625 113.812 1.00 98.31 533 VAL G O 1
ATOM 4072 N N . SER B 2 534 ? 180.725 169.914 112.478 1.00 99.88 534 SER G N 1
ATOM 4073 C CA . SER B 2 534 ? 181.475 168.693 112.193 1.00 99.88 534 SER G CA 1
ATOM 4074 C C . SER B 2 534 ? 182.695 168.960 111.308 1.00 99.88 534 SER G C 1
ATOM 4075 O O . SER B 2 534 ? 183.722 168.277 111.442 1.00 99.88 534 SER G O 1
ATOM 4078 N N . SER B 2 535 ? 182.625 169.958 110.422 1.00 102.85 535 SER G N 1
ATOM 4079 C CA . SER B 2 535 ? 183.812 170.359 109.675 1.00 102.85 535 SER G CA 1
ATOM 4080 C C . SER B 2 535 ? 184.929 170.769 110.623 1.00 102.85 535 SER G C 1
ATOM 4081 O O . SER B 2 535 ? 186.053 170.266 110.527 1.00 102.85 535 SER G O 1
ATOM 4084 N N . MET B 2 536 ? 184.629 171.680 111.558 1.00 108.05 536 MET G N 1
ATOM 4085 C CA . MET B 2 536 ? 185.572 172.022 112.618 1.00 108.05 536 MET G CA 1
ATOM 4086 C C . MET B 2 536 ? 186.070 170.791 113.345 1.00 108.05 536 MET G C 1
ATOM 4087 O O . MET B 2 536 ? 187.239 170.726 113.736 1.00 108.05 536 MET G O 1
ATOM 4092 N N . ASN B 2 537 ? 185.190 169.817 113.563 1.00 106.64 537 ASN G N 1
ATOM 4093 C CA . ASN B 2 537 ? 185.607 168.590 114.225 1.00 106.64 537 ASN G CA 1
ATOM 4094 C C . ASN B 2 537 ? 186.658 167.855 113.413 1.00 106.64 537 ASN G C 1
ATOM 4095 O O . ASN B 2 537 ? 187.527 167.188 113.985 1.00 106.64 537 ASN G O 1
ATOM 4100 N N . ILE B 2 538 ? 186.622 167.983 112.088 1.00 107.43 538 ILE G N 1
ATOM 4101 C CA . ILE B 2 538 ? 187.544 167.216 111.250 1.00 107.43 538 ILE G CA 1
ATOM 4102 C C . ILE B 2 538 ? 188.512 168.149 110.527 1.00 107.43 538 ILE G C 1
ATOM 4103 O O . ILE B 2 538 ? 188.783 168.000 109.330 1.00 107.43 538 ILE G O 1
ATOM 4108 N N . GLY B 2 539 ? 188.985 169.166 111.233 1.00 110.10 539 GLY G N 1
ATOM 4109 C CA . GLY B 2 539 ? 190.139 169.903 110.768 1.00 110.10 539 GLY G CA 1
ATOM 4110 C C . GLY B 2 539 ? 189.882 170.832 109.603 1.00 110.10 539 GLY G C 1
ATOM 4111 O O . GLY B 2 539 ? 190.707 171.699 109.312 1.00 110.10 539 GLY G O 1
ATOM 4112 N N . CYS B 2 540 ? 188.763 170.660 108.912 1.00 111.47 540 CYS G N 1
ATOM 4113 C CA . CYS B 2 540 ? 188.362 171.628 107.901 1.00 111.47 540 CYS G CA 1
ATOM 4114 C C . CYS B 2 540 ? 187.945 172.912 108.608 1.00 111.47 540 CYS G C 1
ATOM 4115 O O . CYS B 2 540 ? 186.940 172.936 109.322 1.00 111.47 540 CYS G O 1
ATOM 4118 N N . PHE B 2 541 ? 188.731 173.972 108.447 1.00 113.76 541 PHE G N 1
ATOM 4119 C CA . PHE B 2 541 ? 188.512 175.216 109.178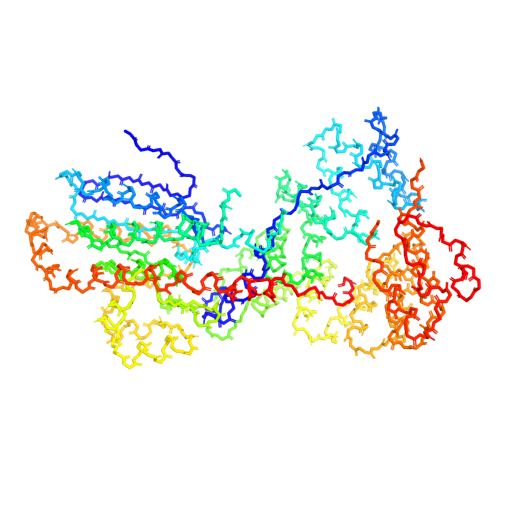 1.00 113.76 541 PHE G CA 1
ATOM 4120 C C . PHE B 2 541 ? 188.127 176.391 108.297 1.00 113.76 541 PHE G C 1
ATOM 4121 O O . PHE B 2 541 ? 187.320 177.224 108.713 1.00 113.76 541 PHE G O 1
ATOM 4129 N N . LYS B 2 542 ? 188.694 176.496 107.097 1.00 116.19 542 LYS G N 1
ATOM 4130 C CA . LYS B 2 542 ? 188.285 177.571 106.201 1.00 116.19 542 LYS G CA 1
ATOM 4131 C C . LYS B 2 542 ? 186.840 177.389 105.772 1.00 116.19 542 LYS G C 1
ATOM 4132 O O . LYS B 2 542 ? 186.056 178.345 105.776 1.00 116.19 542 LYS G O 1
ATOM 4134 N N . GLU B 2 543 ? 186.465 176.160 105.419 1.00 113.00 543 GLU G N 1
ATOM 4135 C CA . GLU B 2 543 ? 185.077 175.893 105.070 1.00 113.00 543 GLU G CA 1
ATOM 4136 C C . GLU B 2 543 ? 184.163 176.178 106.249 1.00 113.00 543 GLU G C 1
ATOM 4137 O O . GLU B 2 543 ? 183.056 176.696 106.077 1.00 113.00 543 GLU G O 1
ATOM 4139 N N . ALA B 2 544 ? 184.615 175.863 107.460 1.00 112.01 544 ALA G N 1
ATOM 4140 C CA . ALA B 2 544 ? 183.762 176.060 108.620 1.00 112.01 544 ALA G CA 1
ATOM 4141 C C . ALA B 2 544 ? 183.565 177.538 108.910 1.00 112.01 544 ALA G C 1
ATOM 4142 O O . ALA B 2 544 ? 182.455 177.965 109.237 1.00 112.01 544 ALA G O 1
ATOM 4144 N N . ALA B 2 545 ? 184.626 178.338 108.809 1.00 114.60 545 ALA G N 1
ATOM 4145 C CA . ALA B 2 545 ? 184.450 179.777 108.963 1.00 114.60 545 ALA G CA 1
ATOM 4146 C C . ALA B 2 545 ? 183.562 180.341 107.868 1.00 114.60 545 ALA G C 1
ATOM 4147 O O . ALA B 2 545 ? 182.766 181.249 108.127 1.00 114.60 545 ALA G O 1
ATOM 4149 N N . GLY B 2 546 ? 183.668 179.812 106.647 1.00 112.47 546 GLY G N 1
ATOM 4150 C CA . GLY B 2 546 ? 182.745 180.220 105.603 1.00 112.47 546 GLY G CA 1
ATOM 4151 C C . GLY B 2 546 ? 181.311 179.893 105.958 1.00 112.47 546 GLY G C 1
ATOM 4152 O O . GLY B 2 546 ? 180.405 180.696 105.734 1.00 112.47 546 GLY G O 1
ATOM 4153 N N . TYR B 2 547 ? 181.094 178.719 106.547 1.00 108.68 547 TYR G N 1
ATOM 4154 C CA . TYR B 2 547 ? 179.745 178.299 106.906 1.00 108.68 547 TYR G CA 1
ATOM 4155 C C . TYR B 2 547 ? 179.185 179.146 108.039 1.00 108.68 547 TYR G C 1
ATOM 4156 O O . TYR B 2 547 ? 178.000 179.484 108.036 1.00 108.68 547 TYR G O 1
ATOM 4165 N N . LEU B 2 548 ? 180.016 179.499 109.018 1.00 111.81 548 LEU G N 1
ATOM 4166 C CA . LEU B 2 548 ? 179.526 180.358 110.091 1.00 111.81 548 LEU G CA 1
ATOM 4167 C C . LEU B 2 548 ? 179.276 181.775 109.601 1.00 111.81 548 LEU G C 1
ATOM 4168 O O . LEU B 2 548 ? 178.331 182.427 110.052 1.00 111.81 548 LEU G O 1
ATOM 4173 N N . LEU B 2 549 ? 180.093 182.273 108.675 1.00 116.23 549 LEU G N 1
ATOM 4174 C CA . LEU B 2 549 ? 179.759 183.550 108.059 1.00 116.23 549 LEU G CA 1
ATOM 4175 C C . LEU B 2 549 ? 178.439 183.456 107.315 1.00 116.23 549 LEU G C 1
ATOM 4176 O O . LEU B 2 549 ? 177.611 184.366 107.383 1.00 116.23 549 LEU G O 1
ATOM 4181 N N . SER B 2 550 ? 178.219 182.352 106.608 1.00 110.58 550 SER G N 1
ATOM 4182 C CA . SER B 2 550 ? 176.961 182.172 105.900 1.00 110.58 550 SER G CA 1
ATOM 4183 C C . SER B 2 550 ? 175.786 182.109 106.859 1.00 110.58 550 SER G C 1
ATOM 4184 O O . SER B 2 550 ? 174.710 182.618 106.548 1.00 110.58 550 SER G O 1
ATOM 4187 N N . VAL B 2 551 ? 175.964 181.492 108.023 1.00 108.73 551 VAL G N 1
ATOM 4188 C CA . VAL B 2 551 ? 174.869 181.406 108.983 1.00 108.73 551 VAL G CA 1
ATOM 4189 C C . VAL B 2 551 ? 174.581 182.777 109.575 1.00 108.73 551 VAL G C 1
ATOM 4190 O O . VAL B 2 551 ? 173.425 183.203 109.664 1.00 108.73 551 VAL G O 1
ATOM 4194 N N . LEU B 2 552 ? 175.629 183.492 109.983 1.00 112.30 552 LEU G N 1
ATOM 4195 C CA . LEU B 2 552 ? 175.442 184.847 110.482 1.00 112.30 552 LEU G CA 1
ATOM 4196 C C . LEU B 2 552 ? 174.896 185.773 109.409 1.00 112.30 552 LEU G C 1
ATOM 4197 O O . LEU B 2 552 ? 174.331 186.818 109.737 1.00 112.30 552 LEU G O 1
ATOM 4202 N N . SER B 2 553 ? 175.054 185.412 108.138 1.00 111.35 553 SER G N 1
ATOM 4203 C CA . SER B 2 553 ? 174.500 186.209 107.055 1.00 111.35 553 SER G CA 1
ATOM 4204 C C . SER B 2 553 ? 173.081 185.792 106.704 1.00 111.35 553 SER G C 1
ATOM 4205 O O . SER B 2 553 ? 172.335 186.586 106.126 1.00 111.35 553 SER G O 1
ATOM 4208 N N . MET B 2 554 ? 172.706 184.551 107.007 1.00 107.45 554 MET G N 1
ATOM 4209 C CA . MET B 2 554 ? 171.324 184.132 106.816 1.00 107.45 554 MET G CA 1
ATOM 4210 C C . MET B 2 554 ? 170.450 184.571 107.977 1.00 107.45 554 MET G C 1
ATOM 4211 O O . MET B 2 554 ? 169.234 184.709 107.821 1.00 107.45 554 MET G O 1
ATOM 4216 N N . HIS B 2 555 ? 171.043 184.787 109.148 1.00 105.34 555 HIS G N 1
ATOM 4217 C CA . HIS B 2 555 ? 170.283 185.369 110.245 1.00 105.34 555 HIS G CA 1
ATOM 4218 C C . HIS B 2 555 ? 170.118 186.866 110.055 1.00 105.34 555 HIS G C 1
ATOM 4219 O O . HIS B 2 555 ? 169.051 187.418 110.341 1.00 105.34 555 HIS G O 1
ATOM 4226 N N . GLU B 2 556 ? 171.163 187.538 109.567 1.00 111.55 556 GLU G N 1
ATOM 4227 C CA . GLU B 2 556 ? 171.158 188.994 109.413 1.00 111.55 556 GLU G CA 1
ATOM 4228 C C . GLU B 2 556 ? 170.744 189.334 107.987 1.00 111.55 556 GLU G C 1
ATOM 4229 O O . GLU B 2 556 ? 171.562 189.644 107.121 1.00 111.55 556 GLU G O 1
ATOM 4231 N N . VAL B 2 557 ? 169.436 189.266 107.745 1.00 112.71 557 VAL G N 1
ATOM 4232 C CA . VAL B 2 557 ? 168.884 189.618 106.440 1.00 112.71 557 VAL G CA 1
ATOM 4233 C C . VAL B 2 557 ? 167.794 190.674 106.515 1.00 112.71 557 VAL G C 1
ATOM 4234 O O . VAL B 2 557 ? 167.453 191.277 105.480 1.00 112.71 557 VAL G O 1
ATOM 4238 N N . ASN B 2 558 ? 167.210 190.942 107.679 1.00 117.36 558 ASN G N 1
ATOM 4239 C CA . ASN B 2 558 ? 166.238 192.020 107.788 1.00 117.36 558 ASN G CA 1
ATOM 4240 C C . ASN B 2 558 ? 166.891 193.363 107.479 1.00 117.36 558 ASN G C 1
ATOM 4241 O O . ASN B 2 558 ? 168.063 193.594 107.788 1.00 117.36 558 ASN G O 1
ATOM 4243 N N . THR B 2 559 ? 166.122 194.249 106.857 1.00 119.46 559 THR G N 1
ATOM 4244 C CA . THR B 2 559 ? 166.628 195.548 106.445 1.00 119.46 559 THR G CA 1
ATOM 4245 C C . THR B 2 559 ? 165.730 196.671 106.948 1.00 119.46 559 THR G C 1
ATOM 4246 O O . THR B 2 559 ? 166.195 197.600 107.606 1.00 119.46 559 THR G O 1
ATOM 4250 N N . ASP B 2 575 ? 172.560 188.312 116.766 1.00 117.02 575 ASP G N 1
ATOM 4251 C CA . ASP B 2 575 ? 172.125 186.962 116.428 1.00 117.02 575 ASP G CA 1
ATOM 4252 C C . ASP B 2 575 ? 172.727 185.938 117.383 1.00 117.02 575 ASP G C 1
ATOM 4253 O O . ASP B 2 575 ? 173.362 186.297 118.372 1.00 117.02 575 ASP G O 1
ATOM 4258 N N . THR B 2 576 ? 172.532 184.660 117.080 1.00 115.82 576 THR G N 1
ATOM 4259 C CA . THR B 2 576 ? 172.896 183.592 118.000 1.00 115.82 576 THR G CA 1
ATOM 4260 C C . THR B 2 576 ? 174.405 183.366 117.971 1.00 115.82 576 THR G C 1
ATOM 4261 O O . THR B 2 576 ? 175.165 184.146 117.393 1.00 115.82 576 THR G O 1
ATOM 4265 N N . VAL B 2 577 ? 174.840 182.259 118.574 1.00 117.47 577 VAL G N 1
ATOM 4266 C CA . VAL B 2 577 ? 176.197 182.094 119.083 1.00 117.47 577 VAL G CA 1
ATOM 4267 C C . VAL B 2 577 ? 177.269 182.429 118.049 1.00 117.47 577 VAL G C 1
ATOM 4268 O O . VAL B 2 577 ? 177.366 181.811 116.982 1.00 117.47 577 VAL G O 1
ATOM 4272 N N . ILE B 2 578 ? 178.067 183.451 118.371 1.00 121.33 578 ILE G N 1
ATOM 4273 C CA . ILE B 2 578 ? 179.235 183.825 117.582 1.00 121.33 578 ILE G CA 1
ATOM 4274 C C . ILE B 2 578 ? 180.488 183.151 118.113 1.00 121.33 578 ILE G C 1
ATOM 4275 O O . ILE B 2 578 ? 181.470 183.004 117.368 1.00 121.33 578 ILE G O 1
ATOM 4280 N N . GLU B 2 579 ? 180.459 182.675 119.359 1.00 122.82 579 GLU G N 1
ATOM 4281 C CA . GLU B 2 579 ? 181.649 182.124 119.994 1.00 122.82 579 GLU G CA 1
ATOM 4282 C C . GLU B 2 579 ? 182.282 181.038 119.136 1.00 122.82 579 GLU G C 1
ATOM 4283 O O . GLU B 2 579 ? 183.509 180.933 119.055 1.00 122.82 579 GLU G O 1
ATOM 4285 N N . THR B 2 580 ? 181.453 180.227 118.477 1.00 121.12 580 THR G N 1
ATOM 4286 C CA . THR B 2 580 ? 181.973 179.146 117.646 1.00 121.12 580 THR G CA 1
ATOM 4287 C C . THR B 2 580 ? 182.877 179.679 116.543 1.00 121.12 580 THR G C 1
ATOM 4288 O O . THR B 2 580 ? 183.882 179.046 116.193 1.00 121.12 580 THR G O 1
ATOM 4292 N N . LEU B 2 581 ? 182.553 180.855 116.007 1.00 123.24 581 LEU G N 1
ATOM 4293 C CA . LEU B 2 581 ? 183.420 181.495 115.025 1.00 123.24 581 LEU G CA 1
ATOM 4294 C C . LEU B 2 581 ? 184.755 181.870 115.652 1.00 123.24 581 LEU G C 1
ATOM 4295 O O . LEU B 2 581 ? 185.820 181.667 115.054 1.00 123.24 581 LEU G O 1
ATOM 4300 N N . LYS B 2 582 ? 184.715 182.415 116.869 1.00 125.02 582 LYS G N 1
ATOM 4301 C CA . LYS B 2 582 ? 185.951 182.717 117.577 1.00 125.02 582 LYS G CA 1
ATOM 4302 C C . LYS B 2 582 ? 186.788 181.461 117.772 1.00 125.02 582 LYS G C 1
ATOM 4303 O O . LYS B 2 582 ? 188.015 181.490 117.628 1.00 125.02 582 LYS G O 1
ATOM 4305 N N . ARG B 2 583 ? 186.133 180.342 118.077 1.00 123.97 583 ARG G N 1
ATOM 4306 C CA . ARG B 2 583 ? 186.849 179.091 118.294 1.00 123.97 583 ARG G CA 1
ATOM 4307 C C . ARG B 2 583 ? 187.495 178.595 117.007 1.00 123.97 583 ARG G C 1
ATOM 4308 O O . ARG B 2 583 ? 188.641 178.130 117.021 1.00 123.97 583 ARG G O 1
ATOM 4312 N N . VAL B 2 584 ? 186.779 178.686 115.884 1.00 124.41 584 VAL G N 1
ATOM 4313 C CA . VAL B 2 584 ? 187.361 178.189 114.640 1.00 124.41 584 VAL G CA 1
ATOM 4314 C C . VAL B 2 584 ? 188.506 179.088 114.201 1.00 124.41 584 VAL G C 1
ATOM 4315 O O . VAL B 2 584 ? 189.480 178.615 113.601 1.00 124.41 584 VAL G O 1
ATOM 4319 N N . PHE B 2 585 ? 188.434 180.384 114.506 1.00 129.73 585 PHE G N 1
ATOM 4320 C CA . PHE B 2 585 ? 189.557 181.254 114.174 1.00 129.73 585 PHE G CA 1
ATOM 4321 C C . PHE B 2 585 ? 190.744 181.013 115.099 1.00 129.73 585 PHE G C 1
ATOM 4322 O O . PHE B 2 585 ? 191.898 181.068 114.659 1.00 129.73 585 PHE G O 1
ATOM 4330 N N . ILE B 2 586 ? 190.487 180.705 116.370 1.00 130.29 586 ILE G N 1
ATOM 4331 C CA . ILE B 2 586 ? 191.587 180.404 117.278 1.00 130.29 586 ILE G CA 1
ATOM 4332 C C . ILE B 2 586 ? 192.226 179.067 116.932 1.00 130.29 586 ILE G C 1
ATOM 4333 O O . ILE B 2 586 ? 193.402 178.839 117.237 1.00 130.29 586 ILE G O 1
ATOM 4335 N N . ALA B 2 587 ? 191.473 178.163 116.298 1.00 129.22 587 ALA G N 1
ATOM 4336 C CA . ALA B 2 587 ? 192.034 176.878 115.890 1.00 129.22 587 ALA G CA 1
ATOM 4337 C C . ALA B 2 587 ? 193.198 177.070 114.930 1.00 129.22 587 ALA G C 1
ATOM 4338 O O . ALA B 2 587 ? 194.302 176.568 115.162 1.00 129.22 587 ALA G O 1
ATOM 4340 N N . MET B 2 588 ? 192.971 177.797 113.838 1.00 131.57 588 MET G N 1
ATOM 4341 C CA . MET B 2 588 ? 194.065 178.112 112.930 1.00 131.57 588 MET G CA 1
ATOM 4342 C C . MET B 2 588 ? 194.846 179.357 113.348 1.00 131.57 588 MET G C 1
ATOM 4343 O O . MET B 2 588 ? 195.931 179.595 112.806 1.00 131.57 588 MET G O 1
ATOM 4348 N N . ASN B 2 589 ? 194.327 180.143 114.296 1.00 133.93 589 ASN G N 1
ATOM 4349 C CA . ASN B 2 589 ? 195.058 181.245 114.928 1.00 133.93 589 ASN G CA 1
ATOM 4350 C C . ASN B 2 589 ? 195.466 182.321 113.918 1.00 133.93 589 ASN G C 1
ATOM 4351 O O . ASN B 2 589 ? 196.647 182.582 113.685 1.00 133.93 589 ASN G O 1
ATOM 4353 N N . ARG B 2 590 ? 194.459 182.952 113.321 1.00 136.69 590 ARG G N 1
ATOM 4354 C CA . ARG B 2 590 ? 194.656 184.127 112.475 1.00 136.69 590 ARG G CA 1
ATOM 4355 C C . ARG B 2 590 ? 194.145 185.335 113.248 1.00 136.69 590 ARG G C 1
ATOM 4356 O O . ARG B 2 590 ? 192.936 185.560 113.335 1.00 136.69 590 ARG G O 1
ATOM 4364 N N . ASP B 2 591 ? 195.071 186.121 113.803 1.00 138.81 591 ASP G N 1
ATOM 4365 C CA . ASP B 2 591 ? 194.676 187.263 114.622 1.00 138.81 591 ASP G CA 1
ATOM 4366 C C . ASP B 2 591 ? 193.914 188.306 113.816 1.00 138.81 591 ASP G C 1
ATOM 4367 O O . ASP B 2 591 ? 193.015 188.967 114.351 1.00 138.81 591 ASP G O 1
ATOM 4369 N N . ASP B 2 592 ? 194.252 188.452 112.532 1.00 138.85 592 ASP G N 1
ATOM 4370 C CA . ASP B 2 592 ? 193.617 189.453 111.680 1.00 138.85 592 ASP G CA 1
ATOM 4371 C C . ASP B 2 592 ? 192.102 189.310 111.685 1.00 138.85 592 ASP G C 1
ATOM 4372 O O . ASP B 2 592 ? 191.369 190.301 111.589 1.00 138.85 592 ASP G O 1
ATOM 4374 N N . LEU B 2 593 ? 191.614 188.079 111.776 1.00 137.40 593 LEU G N 1
ATOM 4375 C CA . LEU B 2 593 ? 190.188 187.838 111.909 1.00 137.40 593 LEU G CA 1
ATOM 4376 C C . LEU B 2 593 ? 189.796 187.399 113.309 1.00 137.40 593 LEU G C 1
ATOM 4377 O O . LEU B 2 593 ? 188.629 187.543 113.683 1.00 137.40 593 LEU G O 1
ATOM 4379 N N . LEU B 2 594 ? 190.743 186.865 114.084 1.00 136.81 594 LEU G N 1
ATOM 4380 C CA . LEU B 2 594 ? 190.456 186.496 115.466 1.00 136.81 594 LEU G CA 1
ATOM 4381 C C . LEU B 2 594 ? 189.995 187.694 116.279 1.00 136.81 594 LEU G C 1
ATOM 4382 O O . LEU B 2 594 ? 189.003 187.613 117.012 1.00 136.81 594 LEU G O 1
ATOM 4387 N N . GLN B 2 595 ? 190.718 188.808 116.174 1.00 139.79 595 GLN G N 1
ATOM 4388 C CA . GLN B 2 595 ? 190.494 189.966 117.024 1.00 139.79 595 GLN G CA 1
ATOM 4389 C C . GLN B 2 595 ? 189.378 190.873 116.528 1.00 139.79 595 GLN G C 1
ATOM 4390 O O . GLN B 2 595 ? 189.107 191.897 117.165 1.00 139.79 595 GLN G O 1
ATOM 4392 N N . GLU B 2 596 ? 188.718 190.527 115.425 1.00 140.84 596 GLU G N 1
ATOM 4393 C CA . GLU B 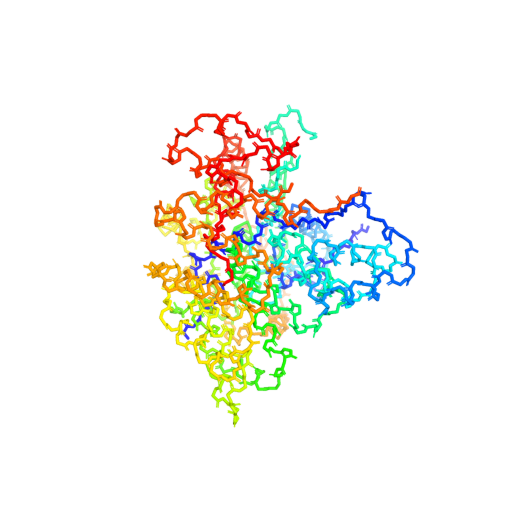2 596 ? 187.661 191.356 114.862 1.00 140.84 596 GLU G CA 1
ATOM 4394 C C . GLU B 2 596 ? 186.270 190.821 115.183 1.00 140.84 596 GLU G C 1
ATOM 4395 O O . GLU B 2 596 ? 185.347 190.965 114.374 1.00 140.84 596 GLU G O 1
ATOM 4397 N N . VAL B 2 597 ? 186.101 190.208 116.355 1.00 142.32 597 VAL G N 1
ATOM 4398 C CA . VAL B 2 597 ? 184.798 189.684 116.745 1.00 142.32 597 VAL G CA 1
ATOM 4399 C C . VAL B 2 597 ? 183.853 190.843 117.024 1.00 142.32 597 VAL G C 1
ATOM 4400 O O . VAL B 2 597 ? 184.194 191.785 117.751 1.00 142.32 597 VAL G O 1
ATOM 4404 N N . LYS B 2 598 ? 182.665 190.792 116.429 1.00 146.20 598 LYS G N 1
ATOM 4405 C CA . LYS B 2 598 ? 181.684 191.847 116.634 1.00 146.20 598 LYS G CA 1
ATOM 4406 C C . LYS B 2 598 ? 180.299 191.400 116.188 1.00 146.20 598 LYS G C 1
ATOM 4407 O O . LYS B 2 598 ? 180.143 190.886 115.073 1.00 146.20 598 LYS G O 1
ATOM 4409 N N . PRO B 2 599 ? 179.277 191.564 117.030 1.00 147.74 599 PRO G N 1
ATOM 4410 C CA . PRO B 2 599 ? 177.891 191.434 116.570 1.00 147.74 599 PRO G CA 1
ATOM 4411 C C . PRO B 2 599 ? 177.352 192.667 115.862 1.00 147.74 599 PRO G C 1
ATOM 4412 O O . PRO B 2 599 ? 176.152 192.724 115.579 1.00 147.74 599 PRO G O 1
ATOM 4416 N N . GLY B 2 600 ? 178.202 193.653 115.587 1.00 145.70 600 GLY G N 1
ATOM 4417 C CA . GLY B 2 600 ? 177.824 194.805 114.797 1.00 145.70 600 GLY G CA 1
ATOM 4418 C C . GLY B 2 600 ? 178.820 195.080 113.689 1.00 145.70 600 GLY G C 1
ATOM 4419 O O . GLY B 2 600 ? 179.136 196.238 113.406 1.00 145.70 600 GLY G O 1
ATOM 4420 N N . MET B 2 601 ? 179.333 194.019 113.062 1.00 142.83 601 MET G N 1
ATOM 4421 C CA . MET B 2 601 ? 180.357 194.159 112.034 1.00 142.83 601 MET G CA 1
ATOM 4422 C C . MET B 2 601 ? 179.859 193.661 110.685 1.00 142.83 601 MET G C 1
ATOM 4423 O O . MET B 2 601 ? 178.671 193.369 110.524 1.00 142.83 601 MET G O 1
ATOM 4425 N N . ASP B 2 602 ? 180.763 193.575 109.711 1.00 137.27 602 ASP G N 1
ATOM 4426 C CA . ASP B 2 602 ? 180.446 193.100 108.372 1.00 137.27 602 ASP G CA 1
ATOM 4427 C C . ASP B 2 602 ? 180.943 191.673 108.207 1.00 137.27 602 ASP G C 1
ATOM 4428 O O . ASP B 2 602 ? 181.850 191.232 108.921 1.00 137.27 602 ASP G O 1
ATOM 4433 N N . LEU B 2 603 ? 180.335 190.951 107.267 1.00 133.83 603 LEU G N 1
ATOM 4434 C CA . LEU B 2 603 ? 180.709 189.568 107.012 1.00 133.83 603 LEU G CA 1
ATOM 4435 C C . LEU B 2 603 ? 181.590 189.426 105.775 1.00 133.83 603 LEU G C 1
ATOM 4436 O O . LEU B 2 603 ? 182.503 188.593 105.763 1.00 133.83 603 LEU G O 1
ATOM 4441 N N . LYS B 2 604 ? 181.333 190.218 104.731 1.00 135.56 604 LYS G N 1
ATOM 4442 C CA . LYS B 2 604 ? 182.233 190.237 103.584 1.00 135.56 604 LYS G CA 1
ATOM 4443 C C . LYS B 2 604 ? 183.532 190.951 103.922 1.00 135.56 604 LYS G C 1
ATOM 4444 O O . LYS B 2 604 ? 184.548 190.741 103.252 1.00 135.56 604 LYS G O 1
ATOM 4446 N N . ARG B 2 605 ? 183.514 191.797 104.954 1.00 135.93 605 ARG G N 1
ATOM 4447 C CA . ARG B 2 605 ? 184.760 192.306 105.511 1.00 135.93 605 ARG G CA 1
ATOM 4448 C C . ARG B 2 605 ? 185.683 191.155 105.888 1.00 135.93 605 ARG G C 1
ATOM 4449 O O . ARG B 2 605 ? 186.911 191.276 105.813 1.00 135.93 605 ARG G O 1
ATOM 4457 N N . PHE B 2 606 ? 185.106 190.024 106.284 1.00 134.41 606 PHE G N 1
ATOM 4458 C CA . PHE B 2 606 ? 185.868 188.806 106.502 1.00 134.41 606 PHE G CA 1
ATOM 4459 C C . PHE B 2 606 ? 186.195 188.155 105.168 1.00 134.41 606 PHE G C 1
ATOM 4460 O O . PHE B 2 606 ? 185.797 187.013 104.917 1.00 134.41 606 PHE G O 1
ATOM 4468 N N . LYS B 2 607 ? 186.906 188.870 104.304 1.00 133.58 607 LYS G N 1
ATOM 4469 C CA . LYS B 2 607 ? 187.323 188.313 103.027 1.00 133.58 607 LYS G CA 1
ATOM 4470 C C . LYS B 2 607 ? 188.501 187.371 103.260 1.00 133.58 607 LYS G C 1
ATOM 4471 O O . LYS B 2 607 ? 188.938 187.147 104.393 1.00 133.58 607 LYS G O 1
ATOM 4473 N N . GLY B 2 608 ? 189.030 186.805 102.185 1.00 132.78 608 GLY G N 1
ATOM 4474 C CA . GLY B 2 608 ? 190.110 185.850 102.298 1.00 132.78 608 GLY G CA 1
ATOM 4475 C C . GLY B 2 608 ? 189.600 184.441 102.524 1.00 132.78 608 GLY G C 1
ATOM 4476 O O . GLY B 2 608 ? 188.608 183.999 101.941 1.00 132.78 608 GLY G O 1
ATOM 4477 N N . GLU B 2 609 ? 190.309 183.721 103.390 1.00 131.55 609 GLU G N 1
ATOM 4478 C CA . GLU B 2 609 ? 189.957 182.342 103.705 1.00 131.55 609 GLU G CA 1
ATOM 4479 C C . GLU B 2 609 ? 188.591 182.268 104.376 1.00 131.55 609 GLU G C 1
ATOM 4480 O O . GLU B 2 609 ? 187.857 181.290 104.209 1.00 131.55 609 GLU G O 1
ATOM 4482 N N . PHE B 2 610 ? 188.245 183.296 105.145 1.00 129.90 610 PHE G N 1
ATOM 4483 C CA . PHE B 2 610 ? 186.940 183.359 105.783 1.00 129.90 610 PHE G CA 1
ATOM 4484 C C . PHE B 2 610 ? 185.865 183.628 104.744 1.00 129.90 610 PHE G C 1
ATOM 4485 O O . PHE B 2 610 ? 184.714 183.222 104.920 1.00 129.90 610 PHE G O 1
ATOM 4487 N N . SER B 2 611 ? 186.228 184.314 103.663 1.00 129.69 611 SER G N 1
ATOM 4488 C CA . SER B 2 611 ? 185.261 184.705 102.645 1.00 129.69 611 SER G CA 1
ATOM 4489 C C . SER B 2 611 ? 184.503 183.507 102.087 1.00 129.69 611 SER G C 1
ATOM 4490 O O . SER B 2 611 ? 185.002 182.377 102.101 1.00 129.69 611 SER G O 1
ATOM 4493 N N . PHE B 2 612 ? 183.295 183.764 101.596 1.00 125.08 612 PHE G N 1
ATOM 4494 C CA . PHE B 2 612 ? 182.371 182.737 101.119 1.00 125.08 612 PHE G CA 1
ATOM 4495 C C . PHE B 2 612 ? 182.981 181.909 99.992 1.00 125.08 612 PHE G C 1
ATOM 4496 O O . PHE B 2 612 ? 183.532 180.834 100.228 1.00 125.08 612 PHE G O 1
#

B-factor: mean 67.95, std 31.56, range [26.16, 147.74]

Sequence (585 aa):
EIRQNEKISYRIEGPFFIIHLMNPDNLNALEGEDYIYLGELLELADRNRDVYFTIIQSSGRFFSSGADFKGIAKAQKYPSETSKWVSNFVARNVYVTDAFIKHSKVLICCLNGPAIGLSAALVALCDIVYSINDKVYLLYPFANLGLITEGGTTVSLPLKFGTNTTYECLMFNKPFKYDIMCENGFISKNFNMPSSNAEAFNAKVLEELREKVKGLYLPSCLGMKKLLKSNHIDAFNKANSVEVNESLKYWVDGEPLKRFRQLGSKQRKHRLLVNDDLNLGEDYLKYLGGRVNGNIEYAFQSNNEYFNNPNAYKIGCLLMENGAKLSEAALAFEAAVKEKPDHVDAWLRLGLVQTQNEKELNGISALEECLKLDPKNLEAMKTLAISYINEGYDMSAFTMLDKWAETKYPEIWSRIKQQDTHIDMNAHITKQFLQLANNLSTIDPEIQLCLGLLFYTKDDFDKTIDCFESALRVNPNDELMWNRLGASLANSNRSEEAIQAYHRALQLKPSFVRARYNLAVSSMNIGCFKEAAGYLLSVLSMHEVNTDTVIETLKRVFIAMNRDDLLQEVKPGMDLKRFKGEFSF

Solvent-accessible surface area: 26117 Å² total; per-residue (Å²): 216,25,124,163,24,98,51,1,38,73,104,79,58,56,34,2,1,0,0,39,4,78,26,54,135,58,28,2,2,4,85,25,113,8,0,52,4,7,0,62,0,2,49,68,0,44,191,47,144,99,0,43,18,0,0,10,1,0,17,27,130,0,9,0,2,0,21,34,27,89,21,39,11,85,97,186,226,82,126,59,80,65,37,64,20,61,55,73,8,20,51,37,3,54,68,0,1,43,5,7,13,101,3,44,11,17,2,1,1,1,0,1,4,3,0,0,10,4,4,0,0,10,3,0,18,3,67,53,2,10,0,1,9,75,75,3,1,0,4,2,5,13,55,57,7,16,12,45,29,22,4,0,0,66,27,0,0,45,80,61,4,30,78,128,43,9,132,83,6,23,114,142,27,95,20,0,89,40,82,37,0,63,143,62,58,18,19,72,85,49,24,113,46,87,26,76,74,8,93,43,0,12,59,82,1,11,91,43,6,111,84,99,29,159,87,102,157,28,60,50,24,39,32,110,26,155,132,125,57,71,101,75,45,108,30,21,66,135,9,8,62,88,12,12,92,43,1,24,123,81,14,50,121,24,59,0,31,109,86,0,118,108,30,6,62,126,90,52,69,13,36,15,142,40,16,20,39,2,20,28,0,140,17,8,51,95,29,4,8,25,27,0,45,21,84,62,94,27,66,82,87,98,70,3,93,48,88,120,66,131,48,1,63,57,63,0,29,115,27,49,92,71,46,30,66,6,12,64,0,5,19,0,0,3,0,8,3,91,81,51,98,70,72,35,51,0,16,15,70,0,0,23,1,9,8,32,1,20,31,17,108,31,0,14,13,0,0,41,45,0,20,135,60,49,92,144,28,61,69,0,2,47,18,3,0,6,3,27,0,0,15,21,38,20,16,33,0,3,60,20,0,45,88,8,0,68,30,80,47,84,61,38,0,54,153,15,103,75,118,149,85,149,46,52,32,18,30,62,6,3,52,21,0,82,66,0,30,121,75,45,123,91,148,46,71,33,6,53,8,0,4,0,0,0,20,2,12,79,96,50,35,91,68,0,11,63,15,1,70,44,12,9,188,69,73,73,119,35,48,47,16,40,0,17,10,0,0,0,11,10,46,40,90,92,16,70,84,0,33,111,4,0,66,92,0,22,138,59,29,92,14,0,2,1,0,65,25,1,2,0,31,1,6,38,98,107,46,64,56,50,38,0,0,9,50,4,0,8,5,16,39,24,16,67,40,62,179,88,44,87,34,66,19,6,36,88,0,1,58,57,58,71,104,71,92,14,51,89,27,88,46,119,78,48,75,37,75,109,15,69,52,47,3,45,153

Nearest PDB structures (foldseek):
  4zdc-assembly1_B  TM=9.871E-01  e=2.521E-50  Saccharomyces cerevisiae
  4zdb-assembly1_C-2  TM=9.869E-01  e=2.106E-50  Saccharomyces cerevisiae S288C
  4zdb-assembly1_B-2  TM=9.894E-01  e=3.203E-50  Saccharomyces cerevisiae S288C
  1pjh-assembly1_B  TM=9.897E-01  e=6.572E-50  Saccharomyces cerevisiae
  1pjh-assembly1_C-2  TM=9.925E-01  e=1.714E-49  Saccharomyces cerevisiae

Radius of gyration: 27.85 Å; Cα contacts (8 Å, |Δi|>4): 954; chains: 2; bounding box: 63×50×78 Å

Foldseek 3Di:
DDDDDPQKDWDDDFQETEIEGEDQVVLSAAELVRLVVLLVSLVVLQPDPRHQEYEYAYDYLFRYAYHDCPCLLPDDDAPALLRVCCVRFLVSQLRSLVSLLPRLHQYEYEGLAEDEALRLLSLLSHDAYEYAAQHYWYWYQAVLLQFDDGSLCVPRVCVQQNDVVVCVCRVVGHICGRVSCVVRVVHVYHNHHPSGDRPVVVVVVVVVVVVVCPPDDSVVVSVVSVVVSVPCSVVSNVSSVVRSVVRSCRVNVPRNSVSVNVVPPDDDDDDD/DADDACQVPPCVPLQVVLPVVHADAADADDQQVVLPVPCLQVVLVCCVVVLHALLNSLSSLSNVCNVPVQPLVSLQVNLVSCVLLVNLRNNLNSLVSSCVNVVLDQVSLLSNLVSCLVVSSNVSSLVSVLSSVCSVPVPLLVVLVPVDNPDHSLVVSLVSLVVVCVPDDDNDPVSLQVNLSSVVSVVPLVSNLVSLVVVCVVPVLDQVSLQVNLVSCVSVVNLVSSLVSLVVSCVSRVNRLSSLQSNLVSCLVVPNQLVSLLSVLVSLVSNPDPCDDDPVVNLVSCVVVVDCVVNVPDDPPDDSCVPPDSSHD

Secondary structure (DSSP, 8-state):
-----SSEEEEEETTEEEEEE--GGGTT-B-HHHHHHHHHHHHHHTT-SS--EEEEE--SS-SB--B--TTSS-----SSHHHHHIIIIIHHHHHHHHHHHT--SEEEEEESS-EETHHHHHHTTSSEEEESSS---EE--HHHHT----TTHHHHHHHHH-HHHHHHHHHTT-EE-HHHHHHTT--SEE----TT-HHHHHHHHHHHHHHHTTT--HHHHHHHHHHHHTTSHHHHHHHHHHHHHHSHHHHHHTHHHHHHHHHS----SS--/-B--TTTTTTSSTTTSHHHHT--PPP---S--TTTT-TTHHHHHHHHHHTT--HHHHHHHHHHHHHH-TT-HHHHHHHHHHHHHTT-HHHHHHHHHHHHHHSTT-HHHHHHHHHHHHHHT-HHHHHHHHHHHHHHHSHHHHHHHHTT---B-HHHHHHHHHHHHHHSSSS--SSSHHHHHHHHHHHT-HHHHHHHHHHHHHT----SHHHHHHHHHHHHTT-HHHHHHHHHHHHHH-TT-HHHHHHHHHHHHHTT--HHHHHHHHHHHHHHS-------HHHHHHHHHHT-HHHHTT--TTS-STTS-TTS--

Organism: Saccharomyces cerevisiae (strain ATCC 204508 / S288c) (NCBI:txid559292)

GO terms:
  GO:0005777 peroxisome (C, IDA)
  GO:0004165 delta(3)-delta(2)-enoyl-CoA isomerase activity (F, IDA)
  GO:0006635 fatty acid beta-oxidation (P, IDA)
  GO:0004165 delta(3)-delta(2)-enoyl-CoA isomerase activity (F, IMP)

InterPro domains:
  IPR001753 Enoyl-CoA hydratase/isomerase-like domain [PF00378] (21-198)
  IPR029045 ClpP/crotonase-like domain superfamily [SSF52096] (9-268)
  IPR051053 Enoyl-CoA hydratase/isomerase and chromodomain-containing protein [PTHR43684] (7-275)

=== Feature glossary ===
Each block in this record encodes a different view of the same protein. In brief:

Predicted aligned error. PAE(i, j) answers: if I align the predicted and true structures on residue i, how far off (in Å) do I expect residue j to be? A block-diagonal PAE matrix with low values on the blocks and high values off-diagonal is the signature of a multi-domain protein with confidently predicted domains but uncertain inter-domain orientation.

Contact-map, Ramachandran, and PAE plots. Plot images: a contact map (which residues are close in 3D, as an N×N binary image), a Ramachandran scatter (backbone torsion angles, revealing secondary-structure composition at a glance), and — for AlphaFold structures — a PAE heatmap (pairwise prediction confidence).

Backbone torsions (φ/ψ). φ (phi) and ψ (psi) are the two rotatable backbone dihedrals per residue: φ is the C(i-1)–N–Cα–C torsion, ψ is the N–Cα–C–N(i+1) torsion, both in degrees on (−180°, 180°]. α-helical residues cluster near (−60°, −45°); β-strand residues near (−120°, +130°). A Ramachandran plot is simply a scatter of (φ, ψ) for every residue.

Foldseek 3Di. A 3Di character summarizes, for each residue, the relative orientation of the Cα frame of its nearest spatial neighbor. Because it encodes fold topology rather than chemistry, 3Di alignments detect remote structural similarity that sequence alignment misses.

Radius of gyration, Cα contacts, bounding box. Three whole-structure scalars: the radius of gyration (RMS distance of Cα from centroid, in Å), the count of Cα–Cα contacts (pairs closer than 8 Å and separated by more than four residues in sequence — i.e. tertiary, not local, contacts), and the bounding-box dimensions. Together they distinguish compact globular folds from extended fibres or disordered chains.

Sequence. Sequence gives the chain of amino acids in standard one-letter code (A=alanine, C=cysteine, …, Y=tyrosine), read N→C. It is the only feature that is directly encoded by the gene; all structural features are derived from the folded form of this sequence.

mmCIF coordinates. Atomic coordinates in PDBx/mmCIF format — the same representation the Protein Data Bank distributes. Each line of the _atom_site loop places one backbone atom in Cartesian space (units: ångströms, origin: arbitrary).

Secondary structure (3-state, P-SEA). Three-state secondary structure (P-SEA) collapses the eight DSSP classes into helix (a), strand (b), and coil (c). P-SEA assigns these from Cα geometry alone — distances and angles — without requiring backbone oxygens, so it works on any Cα trace.

InterPro / GO / CATH / organism. Functional annotations link the protein to curated databases. InterPro entries identify conserved domains and families by matching the sequence against member-database signatures (Pfam, PROSITE, CDD, …). Gene Ontology (GO) terms describe molecular function, biological process, and cellular component in a controlled vocabulary. CATH places the structure in a hierarchical fold classification (Class/Architecture/Topology/Homologous-superfamily). The organism is the source species.

B-factor. B-factor (Debye–Waller factor) reflects atomic displacement in the crystal lattice. It is an experimental observable (units Å²), not a prediction; low values mean the atom is pinned down, high values mean it moves or is heterogeneous across the crystal.

Rendered structure images. Structure images are PyMOL renders from six orthogonal camera directions. Cartoon representation draws helices as coils and strands as arrows; sticks shows the backbone as bonds; surface shows the solvent-excluded envelope. Rainbow coloring maps sequence position to hue (blue→red, N→C); chain coloring assigns a distinct color per polypeptide.

Solvent-accessible surface area. Solvent-accessible surface area (SASA) is the area in Å² traced out by the centre of a 1.4 Å probe sphere (a water molecule) rolled over the protein's van der Waals surface (Shrake–Rupley / Lee–Richards construction). Buried residues have near-zero SASA; fully exposed residues can exceed 200 Å². The total SASA scales roughly with the number of surface residues.

Secondary structure (8-state, DSSP). The SS8 string is DSSP's per-residue secondary-structure call. α-helix (H) means an i→i+4 H-bond ladder; β-strand (E) means the residue participates in a β-sheet; 3₁₀ (G) and π (I) are tighter and wider helices; T/S are turns/bends; '-' is loop.

pLDDT. For AlphaFold models, the B-factor field carries pLDDT — the model's own estimate of local accuracy on a 0–100 scale. Regions with pLDDT<50 should be treated as essentially unmodeled; they often correspond to intrinsically disordered segments.

Nearest PDB structures. Nearest PDB neighbors are the top structural matches found by Foldseek when searching this structure against the entire Protein Data Bank. Each hit reports a TM-score (0 to 1; >0.5 almost always implies the same fold) and an E-value. These are *structural* homologs — they may share no detectable sequence similarity.